Protein AF-O77241-F1 (afdb_monomer_lite)

Radius of gyration: 26.22 Å; chains: 1; bounding box: 73×49×78 Å

Secondary structure (DSSP, 8-state):
-HHHHHHHHHHT-SSHHHHHHHHHHHHHHS-HHHHHHHHHHHHHH-GGGTTPPPPPHHHH-GGGTS-HHHHHHHHT--HHHHHHHHHHHHHHHHHHTSS-HHHHTT--------GGG--GGGHHHHTTTTSS-EEESS---TTSHHHHTT-HHHHHHTTT--EEE-----S---TT--GGGGGHHHHT-HHHHHHHHHHHHHT-TTS-TTTTSTTTTTHHHHHHHHHHHHHHHHHHHHHHTT--SPPPP-TTS-BS--B----B-TTSPBPP-B-SSB-HHHHS-HHHHHHHHHHHHHHHHHHHHTEEE-TTS-EEETTSGGGHHHHHHHHHT-TT-S-HHHHSSHHHHHHHHHHT--GGGG---

Foldseek 3Di:
DVLVVLLCCLQPQPDPVSNVVSLVVCVVPPDLVSSVLSVLLSLLQHPVNVPPDDDFPCVSCVLQQAFPVVVVCVVPDDPVVQVVVVVVVVVVVVVVPPPPVVVVVPDPDDPDDDCPPDDVVVPCVVVVQQVDKDKDPDPDDPPCCVPQVPDPVSVVVCVPPIDIDGDGDFPDPDPADDPVSVCRCPVSPSVNVSVVVVVCSLLPQADDCVVRVVVVVLSLLVLVVVVVVNLVVVQVVCVVVPNHHDDDDDLAFFAQDKDQSSGADPVRHGFFIGHGRHHNVVPFDVVLVVLLVVLVVVLVVCVVVQWDQAPVRDIGGNVDPSNSSQSSSQQCLGPNHRCNVRRNCNVVSVCCRSRVHDPVVVPPD

InterPro domains:
  IPR000896 Hemocyanin/hexamerin middle domain [PF00372] (56-135)
  IPR000896 Hemocyanin/hexamerin middle domain [PF00372] (150-360)
  IPR005204 Hemocyanin, N-terminal [PF03722] (1-50)
  IPR008922 Di-copper centre-containing domain superfamily [G3DSA:1.10.1280.10] (137-364)
  IPR008922 Di-copper centre-containing domain superfamily [SSF48056] (162-360)
  IPR013788 Hemocyanin/hexamerin [PR00187] (182-195)
  IPR013788 Hemocyanin/hexamerin [PR00187] (196-213)
  IPR013788 Hemocyanin/hexamerin [PR00187] (229-241)
  IPR013788 Hemocyanin/hexamerin [PTHR11511] (1-359)
  IPR036697 Hemocyanin, N-terminal domain superfamily [G3DSA:1.20.1370.10] (1-55)
  IPR036697 Hemocyanin, N-terminal domain superfamily [SSF48050] (1-55)

Sequence (365 aa):
EQMYGLFEFFYYAKNWEIFQRNVCWARLYANEGMFVQALTLAVIHRDDFDGLMLPAIYEIFPQYFFNSKFVYEAEKFDFDVWSKYIMYEKEYKDFMYKDYSQYFKKFDNYEYFYTKDFKMWQWWKLMGLGEHWYSEDHFMMRDNMYLFNKDSKYLDMIKGVNMFYMPVDYTRDVYFFNKESELSYFTEDLEWNSFWYYFNMDYFPYLNGEQFGLKKDRRGEYYFYVVRQLLARYYMERLSHGYGEVPEFSFFTEVEYGYDPQLINYNGVGYSYRKNYYEYETYGNFDYMYYIINFFTRVEEIITQGYFKTHDGKIIDLRKPESIEYLGDIMQGNVDNYDKYFATFWYMYAHMYFAHTDDTEFFVH

Structure (mmCIF, N/CA/C/O backbone):
data_AF-O77241-F1
#
_entry.id   AF-O77241-F1
#
loop_
_atom_site.group_PDB
_atom_site.id
_atom_site.type_symbol
_atom_site.label_atom_id
_atom_site.label_alt_id
_atom_site.label_comp_id
_atom_site.label_asym_id
_atom_site.label_entity_id
_atom_site.label_seq_id
_atom_site.pdbx_PDB_ins_code
_atom_site.Cartn_x
_atom_site.Cartn_y
_atom_site.Cartn_z
_atom_site.occupancy
_atom_site.B_iso_or_equiv
_atom_site.auth_seq_id
_atom_site.auth_comp_id
_atom_site.auth_asym_id
_atom_site.auth_atom_id
_atom_site.pdbx_PDB_model_num
ATOM 1 N N . GLU A 1 1 ? -10.706 12.112 1.806 1.00 85.69 1 GLU A N 1
ATOM 2 C CA . GLU A 1 1 ? -12.136 12.478 1.642 1.00 85.69 1 GLU A CA 1
ATOM 3 C C . GLU A 1 1 ? -12.657 12.274 0.222 1.00 85.69 1 GLU A C 1
ATOM 5 O O . GLU A 1 1 ? -13.559 11.468 0.052 1.00 85.69 1 GLU A O 1
ATOM 10 N N . GLN A 1 2 ? -12.088 12.925 -0.802 1.00 91.69 2 GLN A N 1
ATOM 11 C CA . GLN A 1 2 ? -12.594 12.818 -2.184 1.00 91.69 2 GLN A CA 1
ATOM 12 C C . GLN A 1 2 ? -12.675 11.371 -2.707 1.00 91.69 2 GLN A C 1
ATOM 14 O O . GLN A 1 2 ? -13.676 10.994 -3.308 1.00 91.69 2 GLN A O 1
ATOM 19 N N . MET A 1 3 ? -11.651 10.549 -2.442 1.00 93.56 3 MET A N 1
ATOM 20 C CA . MET A 1 3 ? -11.640 9.136 -2.846 1.00 93.56 3 MET A CA 1
ATOM 21 C C . MET A 1 3 ? -12.770 8.346 -2.169 1.00 93.56 3 MET A C 1
ATOM 23 O O . MET A 1 3 ? -13.487 7.609 -2.837 1.00 93.56 3 MET A O 1
ATOM 27 N N . TYR A 1 4 ? -12.997 8.574 -0.871 1.00 92.31 4 TYR A N 1
ATOM 28 C CA . TYR A 1 4 ? -14.080 7.925 -0.130 1.00 92.31 4 TYR A CA 1
ATOM 29 C C . TYR A 1 4 ? -15.465 8.360 -0.637 1.00 92.31 4 TYR A C 1
ATOM 31 O O . TYR A 1 4 ? -16.343 7.525 -0.817 1.00 92.31 4 TYR A O 1
ATOM 39 N N . GLY A 1 5 ? -15.646 9.643 -0.968 1.00 95.19 5 GLY A N 1
ATOM 40 C CA . GLY A 1 5 ? -16.884 10.124 -1.591 1.00 95.19 5 GLY A CA 1
ATOM 41 C C . GLY A 1 5 ? -17.140 9.506 -2.972 1.00 95.19 5 GLY A C 1
ATOM 42 O O . GLY A 1 5 ? -18.282 9.201 -3.312 1.00 95.19 5 GLY A O 1
ATOM 43 N N . LEU A 1 6 ? -16.085 9.265 -3.760 1.00 96.38 6 LEU A N 1
ATOM 44 C CA . LEU A 1 6 ? -16.196 8.547 -5.032 1.00 96.38 6 LEU A CA 1
ATOM 45 C C . LEU A 1 6 ? -16.560 7.069 -4.820 1.00 96.38 6 LEU A C 1
ATOM 47 O O . LEU A 1 6 ? -17.394 6.535 -5.549 1.00 96.38 6 LEU A O 1
ATOM 51 N N . PHE A 1 7 ? -15.989 6.429 -3.798 1.00 96.44 7 PHE A N 1
ATOM 52 C CA . PHE A 1 7 ? -16.383 5.086 -3.380 1.00 96.44 7 PHE A CA 1
ATOM 53 C C . PHE A 1 7 ? -17.871 5.033 -3.008 1.00 96.44 7 PHE A C 1
ATOM 55 O O . PHE A 1 7 ? -18.589 4.197 -3.546 1.00 96.44 7 PHE A O 1
ATOM 62 N N . GLU A 1 8 ? -18.374 5.950 -2.177 1.00 95.31 8 GLU A N 1
ATOM 63 C CA . GLU A 1 8 ? -19.798 5.999 -1.816 1.00 95.31 8 GLU A CA 1
ATOM 64 C C . GLU A 1 8 ? -20.698 6.209 -3.046 1.00 95.31 8 GLU A C 1
ATOM 66 O O . GLU A 1 8 ? -21.758 5.587 -3.165 1.00 95.31 8 GLU A O 1
ATOM 71 N N . PHE A 1 9 ? -20.258 7.035 -4.001 1.00 95.75 9 PHE A N 1
ATOM 72 C CA . PHE A 1 9 ? -20.957 7.262 -5.268 1.00 95.75 9 PHE A CA 1
ATOM 73 C C . PHE A 1 9 ? -21.098 5.986 -6.120 1.00 95.75 9 PHE A C 1
ATOM 75 O O . PHE A 1 9 ? -22.093 5.817 -6.835 1.00 95.75 9 PHE A O 1
ATOM 82 N N . PHE A 1 10 ? -20.132 5.072 -6.034 1.00 96.94 10 PHE A N 1
ATOM 83 C CA . PHE A 1 10 ? -20.198 3.752 -6.663 1.00 96.94 10 PHE A CA 1
ATOM 84 C C . PHE A 1 10 ? -20.976 2.742 -5.815 1.00 96.94 10 PHE A C 1
ATOM 86 O O . PHE A 1 10 ? -21.838 2.030 -6.332 1.00 96.94 10 PHE A O 1
ATOM 93 N N . TYR A 1 11 ? -20.706 2.692 -4.514 1.00 95.50 11 TYR A N 1
ATOM 94 C CA . TYR A 1 11 ? -21.270 1.722 -3.584 1.00 95.50 11 TYR A CA 1
ATOM 95 C C . TYR A 1 11 ? -22.797 1.829 -3.510 1.00 95.50 11 TYR A C 1
ATOM 97 O O . TYR A 1 11 ? -23.501 0.840 -3.695 1.00 95.50 11 TYR A O 1
ATOM 105 N N . TYR A 1 12 ? -23.333 3.046 -3.376 1.00 95.62 12 TYR A N 1
ATOM 106 C CA . TYR A 1 12 ? -24.777 3.279 -3.265 1.00 95.62 12 TYR A CA 1
ATOM 107 C C . TYR A 1 12 ? -25.520 3.331 -4.614 1.00 95.62 12 TYR A C 1
ATOM 109 O O . TYR A 1 12 ? -26.699 3.705 -4.669 1.00 95.62 12 TYR A O 1
ATOM 117 N N . ALA A 1 13 ? -24.875 2.960 -5.726 1.00 96.44 13 ALA A N 1
ATOM 118 C CA . ALA A 1 13 ? -25.552 2.876 -7.016 1.00 96.44 13 ALA A CA 1
ATOM 119 C C . ALA A 1 13 ? -26.604 1.751 -7.002 1.00 96.44 13 ALA A C 1
ATOM 121 O O . ALA A 1 13 ? -26.276 0.578 -6.826 1.00 96.44 13 ALA A O 1
ATOM 122 N N . LYS A 1 14 ? -27.872 2.124 -7.228 1.00 93.50 14 LYS A N 1
ATOM 123 C CA . LYS A 1 14 ? -29.059 1.264 -7.035 1.00 93.50 14 LYS A CA 1
ATOM 124 C C . LYS A 1 14 ? -29.103 0.011 -7.909 1.00 93.50 14 LYS A C 1
ATOM 126 O O . LYS A 1 14 ? -29.790 -0.942 -7.561 1.00 93.50 14 LYS A O 1
ATOM 131 N N . ASN A 1 15 ? -28.490 0.057 -9.087 1.00 93.88 15 ASN A N 1
ATOM 132 C CA . ASN A 1 15 ? -28.476 -1.043 -10.044 1.00 93.88 15 ASN A CA 1
ATOM 133 C C . ASN A 1 15 ? -27.228 -0.964 -10.934 1.00 93.88 15 ASN A C 1
ATOM 135 O O . ASN A 1 15 ? -26.534 0.058 -10.961 1.00 93.88 15 ASN A O 1
ATOM 139 N N . TRP A 1 16 ? -26.982 -2.040 -11.682 1.00 93.25 16 TRP A N 1
ATOM 140 C CA . TRP A 1 16 ? -25.837 -2.166 -12.584 1.00 93.25 16 TRP A CA 1
ATOM 141 C C . TRP A 1 16 ? -25.750 -1.038 -13.620 1.00 93.25 16 TRP A C 1
ATOM 143 O O . TRP A 1 16 ? -24.675 -0.501 -13.856 1.00 93.25 16 TRP A O 1
ATOM 153 N N . GLU A 1 17 ? -26.874 -0.625 -14.211 1.00 95.75 17 GLU A N 1
ATOM 154 C CA . GLU A 1 17 ? -26.880 0.423 -15.241 1.00 95.75 17 GLU A CA 1
ATOM 155 C C . GLU A 1 17 ? -26.419 1.781 -14.695 1.00 95.75 17 GLU A C 1
ATOM 157 O O . GLU A 1 17 ? -25.663 2.501 -15.353 1.00 95.75 17 GLU A O 1
ATOM 162 N N . ILE A 1 18 ? -26.861 2.140 -13.484 1.00 95.88 18 ILE A N 1
ATOM 163 C CA . ILE A 1 18 ? -26.423 3.363 -12.805 1.00 95.88 18 ILE A CA 1
ATOM 164 C C . ILE A 1 18 ? -24.956 3.233 -12.404 1.00 95.88 18 ILE A C 1
ATOM 166 O O . ILE A 1 18 ? -24.191 4.162 -12.645 1.00 95.88 18 ILE A O 1
ATOM 170 N N . PHE A 1 19 ? -24.550 2.085 -11.855 1.00 96.44 19 PHE A N 1
ATOM 171 C CA . PHE A 1 19 ? -23.154 1.829 -11.503 1.00 96.44 19 PHE A CA 1
ATOM 172 C C . PHE A 1 19 ? -22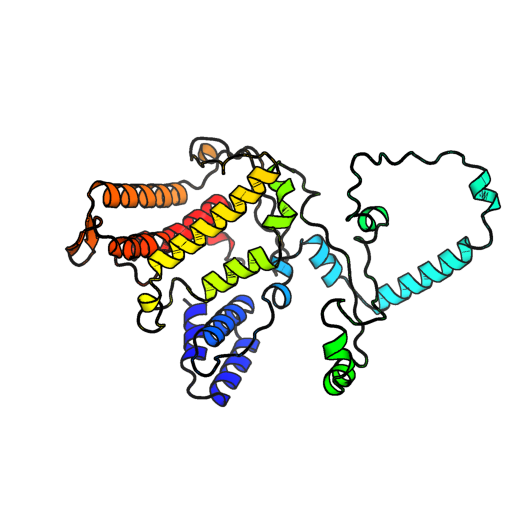.236 2.000 -12.720 1.00 96.44 19 PHE A C 1
ATOM 174 O O . PHE A 1 19 ? -21.299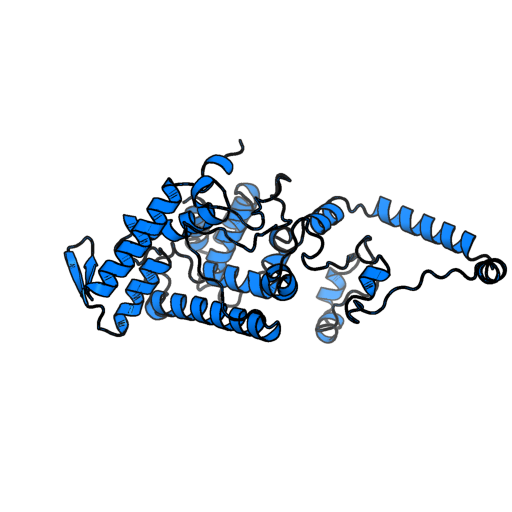 2.791 -12.677 1.00 96.44 19 PHE A O 1
ATOM 181 N N . GLN A 1 20 ? -22.563 1.360 -13.845 1.00 95.69 20 GLN A N 1
ATOM 182 C CA . GLN A 1 20 ? -21.795 1.462 -15.083 1.00 95.69 20 GLN A CA 1
ATOM 183 C C . GLN A 1 20 ? -21.688 2.916 -15.565 1.00 95.69 20 GLN A C 1
ATOM 185 O O . GLN A 1 20 ? -20.605 3.366 -15.933 1.00 95.69 20 GLN A O 1
ATOM 190 N N . ARG A 1 21 ? -22.787 3.682 -15.533 1.00 96.50 21 ARG A N 1
ATOM 191 C CA . ARG A 1 21 ? -22.772 5.109 -15.900 1.00 96.50 21 ARG A CA 1
ATOM 192 C C . ARG A 1 21 ? -21.899 5.941 -14.963 1.00 96.50 21 ARG A C 1
ATOM 194 O O . ARG A 1 21 ? -21.153 6.791 -15.446 1.00 96.50 21 ARG A O 1
ATOM 201 N N . ASN A 1 22 ? -21.966 5.682 -13.659 1.00 97.06 22 ASN A N 1
ATOM 202 C CA . ASN A 1 22 ? -21.145 6.353 -12.653 1.00 97.06 22 ASN A CA 1
ATOM 203 C C . ASN A 1 22 ? -19.655 6.065 -12.878 1.00 97.06 22 ASN A C 1
ATOM 205 O O . ASN A 1 22 ? -18.847 6.990 -12.849 1.00 97.06 22 ASN A O 1
ATOM 209 N N . VAL A 1 23 ? -19.304 4.811 -13.175 1.00 96.44 23 VAL A N 1
ATOM 210 C CA . VAL A 1 23 ? -17.933 4.394 -13.499 1.00 96.44 23 VAL A CA 1
ATOM 211 C C . VAL A 1 23 ? -17.448 5.047 -14.793 1.00 96.44 23 VAL A C 1
ATOM 213 O O . VAL A 1 23 ? -16.352 5.599 -14.814 1.00 96.44 23 VAL A O 1
ATOM 216 N N . CYS A 1 24 ? -18.262 5.065 -15.857 1.00 96.69 24 CYS A N 1
ATOM 217 C CA . CYS A 1 24 ? -17.910 5.746 -17.108 1.00 96.69 24 CYS A CA 1
ATOM 218 C C . CYS A 1 24 ? -17.679 7.248 -16.906 1.00 96.69 24 CYS A C 1
ATOM 220 O O . CYS A 1 24 ? -16.740 7.801 -17.469 1.00 96.69 24 CYS A O 1
ATOM 222 N N . TRP A 1 25 ? -18.516 7.905 -16.099 1.00 96.94 25 TRP A N 1
ATOM 223 C CA . TRP A 1 25 ? -18.319 9.307 -15.740 1.00 96.94 25 TRP A CA 1
ATOM 224 C C . TRP A 1 25 ? -17.009 9.492 -14.964 1.00 96.94 25 TRP A C 1
ATOM 226 O O . TRP A 1 25 ? -16.166 10.296 -15.352 1.00 96.94 25 TRP A O 1
ATOM 236 N N . ALA A 1 26 ? -16.786 8.702 -13.917 1.00 97.06 26 ALA A N 1
ATOM 237 C CA . ALA A 1 26 ? -15.599 8.834 -13.085 1.00 97.06 26 ALA A CA 1
ATOM 238 C C . ALA A 1 26 ? -14.303 8.551 -13.855 1.00 97.06 26 ALA A C 1
ATOM 240 O O . ALA A 1 26 ? -13.320 9.253 -13.646 1.00 97.06 26 ALA A O 1
ATOM 241 N N . ARG A 1 27 ? -14.308 7.608 -14.807 1.00 95.88 27 ARG A N 1
ATOM 242 C CA . ARG A 1 27 ? -13.141 7.341 -15.662 1.00 95.88 27 ARG A CA 1
ATOM 243 C C . ARG A 1 27 ? -12.721 8.559 -16.492 1.00 95.88 27 ARG A C 1
ATOM 245 O O . ARG A 1 27 ? -11.547 8.671 -16.826 1.00 95.88 27 ARG A O 1
ATOM 252 N N . LEU A 1 28 ? -13.662 9.441 -16.835 1.00 95.50 28 LEU A N 1
ATOM 253 C CA . LEU A 1 28 ? -13.404 10.639 -17.639 1.00 95.50 28 LEU A CA 1
ATOM 254 C C . LEU A 1 28 ? -13.028 11.867 -16.800 1.00 95.50 28 LEU A C 1
ATOM 256 O O . LEU A 1 28 ? -12.341 12.746 -17.313 1.00 95.50 28 LEU A O 1
ATOM 260 N N . TYR A 1 29 ? -13.504 11.957 -15.554 1.00 95.19 29 TYR A N 1
ATOM 261 C CA . TYR A 1 29 ? -13.437 13.197 -14.767 1.00 95.19 29 TYR A CA 1
ATOM 262 C C . TYR A 1 29 ? -12.695 13.085 -13.429 1.00 95.19 29 TYR A C 1
ATOM 264 O O . TYR A 1 29 ? -12.355 14.116 -12.852 1.00 95.19 29 TYR A O 1
ATOM 272 N N . ALA A 1 30 ? -12.456 11.879 -12.909 1.00 94.31 30 ALA A N 1
ATOM 273 C CA . ALA A 1 30 ? -11.715 11.678 -11.667 1.00 94.31 30 ALA A CA 1
ATOM 274 C C . ALA A 1 30 ? -10.228 11.404 -11.939 1.00 94.31 30 ALA A C 1
ATOM 276 O O . ALA A 1 30 ? -9.856 10.905 -13.000 1.00 94.31 30 ALA A O 1
ATOM 277 N N . ASN A 1 31 ? -9.378 11.698 -10.950 1.00 93.50 31 ASN A N 1
ATOM 278 C CA . ASN A 1 31 ? -7.979 11.275 -10.970 1.00 93.50 31 ASN A CA 1
ATOM 279 C C . ASN A 1 31 ? -7.887 9.743 -11.088 1.00 93.50 31 ASN A C 1
ATOM 281 O O . ASN A 1 31 ? -8.641 9.022 -10.435 1.00 93.50 31 ASN A O 1
ATOM 285 N N . GLU A 1 32 ? -6.946 9.255 -11.893 1.00 90.88 32 GLU A N 1
ATOM 286 C CA . GLU A 1 32 ? -6.846 7.837 -12.255 1.00 90.88 32 GLU A CA 1
ATOM 287 C C . GLU A 1 32 ? -6.564 6.929 -11.051 1.00 90.88 32 GLU A C 1
ATOM 289 O O . GLU A 1 32 ? -7.213 5.894 -10.897 1.00 90.88 32 GLU A O 1
ATOM 294 N N . GLY A 1 33 ? -5.665 7.346 -10.153 1.00 90.75 33 GLY A N 1
ATOM 295 C CA . GLY A 1 33 ? -5.347 6.614 -8.925 1.00 90.75 33 GLY A CA 1
ATOM 296 C C . GLY A 1 33 ? -6.549 6.522 -7.988 1.00 90.75 33 GLY A C 1
ATOM 297 O O . GLY A 1 33 ? -6.903 5.439 -7.519 1.00 90.75 33 GLY A O 1
ATOM 298 N N . MET A 1 34 ? -7.233 7.650 -7.775 1.00 93.19 34 MET A N 1
ATOM 299 C CA . MET A 1 34 ? -8.452 7.693 -6.960 1.00 93.19 34 MET A CA 1
ATOM 300 C C . MET A 1 34 ? -9.581 6.857 -7.564 1.00 93.19 34 MET A C 1
ATOM 302 O O . MET A 1 34 ? -10.302 6.187 -6.828 1.00 93.19 34 MET A O 1
ATOM 306 N N . PHE A 1 35 ? -9.738 6.898 -8.889 1.00 95.75 35 PHE A N 1
ATOM 307 C CA . PHE A 1 35 ? -10.734 6.119 -9.614 1.00 95.75 35 PHE A CA 1
ATOM 308 C C . PHE A 1 35 ? -10.523 4.619 -9.407 1.00 95.75 35 PHE A C 1
ATOM 310 O O . PHE A 1 35 ? -11.466 3.932 -9.022 1.00 95.75 35 PHE A O 1
ATOM 317 N N . VAL A 1 36 ? -9.297 4.124 -9.611 1.00 95.06 36 VAL A N 1
ATOM 318 C CA . VAL A 1 36 ? -8.984 2.698 -9.444 1.00 95.06 36 VAL A CA 1
ATOM 319 C C . VAL A 1 36 ? -9.189 2.264 -7.997 1.00 95.06 36 VAL A C 1
ATOM 321 O O . VAL A 1 36 ? -9.857 1.264 -7.769 1.00 95.06 36 VAL A O 1
ATOM 324 N N . GLN A 1 37 ? -8.702 3.026 -7.013 1.00 94.56 37 GLN A N 1
ATOM 325 C CA . GLN A 1 37 ? -8.909 2.689 -5.599 1.00 94.56 37 GLN A CA 1
ATOM 326 C C . GLN A 1 37 ? -10.397 2.648 -5.223 1.00 94.56 37 GLN A C 1
ATOM 328 O O . GLN A 1 37 ? -10.855 1.670 -4.638 1.00 94.56 37 GLN A O 1
ATOM 333 N N . ALA A 1 38 ? -11.171 3.673 -5.596 1.00 96.56 38 ALA A N 1
ATOM 334 C CA . ALA A 1 38 ? -12.601 3.728 -5.300 1.00 96.56 38 ALA A CA 1
ATOM 335 C C . ALA A 1 38 ? -13.386 2.608 -6.001 1.00 96.56 38 ALA A C 1
ATOM 337 O O . ALA A 1 38 ? -14.312 2.047 -5.415 1.00 96.56 38 ALA A O 1
ATOM 338 N N . LEU A 1 39 ? -13.018 2.271 -7.242 1.00 95.88 39 LEU A N 1
ATOM 339 C CA . LEU A 1 39 ? -13.631 1.178 -7.990 1.00 95.88 39 LEU A CA 1
ATOM 340 C C . LEU A 1 39 ? -13.302 -0.179 -7.361 1.00 95.88 39 LEU A C 1
ATOM 342 O O . LEU A 1 39 ? -14.214 -0.972 -7.157 1.00 95.88 39 LEU A O 1
ATOM 346 N N . THR A 1 40 ? -12.038 -0.429 -7.012 1.00 95.50 40 THR A N 1
ATOM 347 C CA . THR A 1 40 ? -11.609 -1.660 -6.334 1.00 95.50 40 THR A CA 1
ATOM 348 C C . THR A 1 40 ? -12.351 -1.841 -5.012 1.00 95.50 40 THR A C 1
ATOM 350 O O . THR A 1 40 ? -12.920 -2.903 -4.782 1.00 95.50 40 THR A O 1
ATOM 353 N N . LEU A 1 41 ? -12.445 -0.789 -4.189 1.00 95.19 41 LEU A N 1
ATOM 354 C CA . LEU A 1 41 ? -13.235 -0.814 -2.953 1.00 95.19 41 LEU A CA 1
ATOM 355 C C . LEU A 1 41 ? -14.712 -1.129 -3.219 1.00 95.19 41 LEU A C 1
ATOM 357 O O . LEU A 1 41 ? -15.301 -1.964 -2.541 1.00 95.19 41 LEU A O 1
ATOM 361 N N . ALA A 1 42 ? -15.324 -0.488 -4.217 1.00 95.44 42 ALA A N 1
ATOM 362 C CA . ALA A 1 42 ? -16.725 -0.733 -4.542 1.00 95.44 42 ALA A CA 1
ATOM 363 C C . ALA A 1 42 ? -16.971 -2.162 -5.045 1.00 95.44 42 ALA A C 1
ATOM 365 O O . ALA A 1 42 ? -18.024 -2.719 -4.760 1.00 95.44 42 ALA A O 1
ATOM 366 N N . VAL A 1 43 ? -16.024 -2.748 -5.781 1.00 95.19 43 VAL A N 1
ATOM 367 C CA . VAL A 1 43 ? -16.132 -4.121 -6.293 1.00 95.19 43 VAL A CA 1
ATOM 368 C C . VAL A 1 43 ? -15.957 -5.158 -5.191 1.00 95.19 43 VAL A C 1
ATOM 370 O O . VAL A 1 43 ? -16.716 -6.117 -5.169 1.00 95.19 43 VAL A O 1
ATOM 373 N N . ILE A 1 44 ? -15.019 -4.946 -4.264 1.00 94.00 44 ILE A N 1
ATOM 374 C CA . ILE A 1 44 ? -14.784 -5.859 -3.135 1.00 94.00 44 ILE A CA 1
ATOM 375 C C . ILE A 1 44 ? -15.982 -5.883 -2.177 1.00 94.00 44 ILE A C 1
ATOM 377 O O . ILE A 1 44 ? -16.368 -6.945 -1.706 1.00 94.00 44 ILE A O 1
ATOM 381 N N . HIS A 1 45 ? -16.575 -4.720 -1.887 1.00 93.88 45 HIS A N 1
ATOM 382 C CA . HIS A 1 45 ? -17.531 -4.584 -0.779 1.00 93.88 45 HIS A CA 1
ATOM 383 C C . HIS A 1 45 ? -19.007 -4.677 -1.176 1.00 93.88 45 HIS A C 1
ATOM 385 O O . HIS A 1 45 ? -19.876 -4.653 -0.303 1.00 93.88 45 HIS A O 1
ATOM 391 N N . ARG A 1 46 ? -19.333 -4.713 -2.471 1.00 93.62 46 ARG A N 1
ATOM 392 C CA . ARG A 1 46 ? -20.723 -4.813 -2.934 1.00 93.62 46 ARG A CA 1
ATOM 393 C C . ARG A 1 46 ? -21.160 -6.269 -3.065 1.00 93.62 46 ARG A C 1
ATOM 395 O O . ARG A 1 46 ? -20.645 -6.993 -3.908 1.00 93.62 46 ARG A O 1
ATOM 402 N N . ASP A 1 47 ? -22.218 -6.629 -2.346 1.00 91.00 47 ASP A N 1
ATOM 403 C CA . ASP A 1 47 ? -22.810 -7.975 -2.371 1.00 91.00 47 ASP A CA 1
ATOM 404 C C . ASP A 1 47 ? -23.209 -8.461 -3.782 1.00 91.00 47 ASP A C 1
ATOM 406 O O . ASP A 1 47 ? -23.196 -9.657 -4.062 1.00 91.00 47 ASP A O 1
ATOM 410 N N . ASP A 1 48 ? -23.590 -7.557 -4.698 1.00 93.00 48 ASP A N 1
ATOM 411 C CA . ASP A 1 48 ? -23.974 -7.928 -6.069 1.00 93.00 48 ASP A CA 1
ATOM 412 C C . ASP A 1 48 ? -22.782 -8.259 -6.982 1.00 93.00 48 ASP A C 1
ATOM 414 O O . ASP A 1 48 ? -22.984 -8.702 -8.115 1.00 93.00 48 ASP A O 1
ATOM 418 N N . PHE A 1 49 ? -21.558 -8.064 -6.489 1.00 92.31 49 PHE A N 1
ATOM 419 C CA . PHE A 1 49 ? -20.296 -8.263 -7.200 1.00 92.31 49 PHE A CA 1
ATOM 420 C C . PHE A 1 49 ? -19.485 -9.457 -6.695 1.00 92.31 49 PHE A C 1
ATOM 422 O O . PHE A 1 49 ? -18.382 -9.694 -7.193 1.00 92.31 49 PHE A O 1
ATOM 429 N N . ASP A 1 50 ? -20.056 -10.265 -5.800 1.00 88.69 50 ASP A N 1
ATOM 430 C CA . ASP A 1 50 ? -19.461 -11.523 -5.356 1.00 88.69 50 ASP A CA 1
ATOM 431 C C . ASP A 1 50 ? -19.049 -12.403 -6.549 1.00 88.69 50 ASP A C 1
ATOM 433 O O . ASP A 1 50 ? -19.857 -12.800 -7.394 1.00 88.69 50 ASP A O 1
ATOM 437 N N . GLY A 1 51 ? -17.754 -12.720 -6.613 1.00 88.38 51 GLY A N 1
ATOM 438 C CA . GLY A 1 51 ? -17.157 -13.532 -7.675 1.00 88.38 51 GLY A CA 1
ATOM 439 C C . GLY A 1 51 ? -16.689 -12.757 -8.912 1.00 88.38 51 GLY A C 1
ATOM 440 O O . GLY A 1 51 ? -16.145 -13.378 -9.830 1.00 88.38 51 GLY A O 1
ATOM 441 N N . LEU A 1 52 ? -16.844 -11.429 -8.961 1.00 89.56 52 LEU A N 1
ATOM 442 C CA . LEU A 1 52 ? -16.165 -10.615 -9.968 1.00 89.56 52 LEU A CA 1
ATOM 443 C C . LEU A 1 52 ? -14.658 -10.592 -9.697 1.00 89.56 52 LEU A C 1
ATOM 445 O O . LEU A 1 52 ? -14.208 -10.324 -8.586 1.00 89.56 52 LEU A O 1
ATOM 449 N N . MET A 1 53 ? -13.871 -10.850 -10.741 1.00 85.00 53 MET A N 1
ATOM 450 C CA . MET A 1 53 ? -12.413 -10.778 -10.678 1.00 85.00 53 MET A CA 1
ATOM 451 C C . MET A 1 53 ? -11.934 -9.490 -11.335 1.00 85.00 53 MET A C 1
ATOM 453 O O . MET A 1 53 ? -12.244 -9.225 -12.499 1.00 85.00 53 MET A O 1
ATOM 457 N N . LEU A 1 54 ? -11.173 -8.701 -10.580 1.00 88.69 54 LEU A N 1
ATOM 458 C CA . LEU A 1 54 ? -10.457 -7.549 -11.110 1.00 88.69 54 LEU A CA 1
ATOM 459 C C . LEU A 1 54 ? -9.092 -7.980 -11.660 1.00 88.69 54 LEU A C 1
ATOM 461 O O . LEU A 1 54 ? -8.516 -8.945 -11.151 1.00 88.69 54 LEU A O 1
ATOM 465 N N . PRO A 1 55 ? -8.558 -7.258 -12.662 1.00 91.81 55 PRO A N 1
ATOM 466 C CA . PRO A 1 55 ? -7.157 -7.381 -13.045 1.00 91.81 55 PRO A CA 1
ATOM 467 C C . PRO A 1 55 ? -6.238 -7.148 -11.846 1.00 91.81 55 PRO A C 1
ATOM 469 O O . PRO A 1 55 ? -6.601 -6.453 -10.886 1.00 91.81 55 PRO A O 1
ATOM 472 N N . ALA A 1 56 ? -5.034 -7.707 -11.911 1.00 92.00 56 ALA A N 1
ATOM 473 C CA . ALA A 1 56 ? -4.073 -7.515 -10.840 1.00 92.00 56 ALA A CA 1
ATOM 474 C C . ALA A 1 56 ? -3.613 -6.049 -10.783 1.00 92.00 56 ALA A C 1
ATOM 476 O O . ALA A 1 56 ? -3.500 -5.369 -11.805 1.00 92.00 56 ALA A O 1
ATOM 477 N N . ILE A 1 57 ? -3.316 -5.537 -9.587 1.00 94.31 57 ILE A N 1
ATOM 478 C CA . ILE A 1 57 ? -2.952 -4.124 -9.416 1.00 94.31 57 ILE A CA 1
ATOM 479 C C . ILE A 1 57 ? -1.670 -3.749 -10.180 1.00 94.31 57 ILE A C 1
ATOM 481 O O . ILE A 1 57 ? -1.582 -2.637 -10.695 1.00 94.31 57 ILE A O 1
ATOM 485 N N . TYR A 1 58 ? -0.730 -4.683 -10.347 1.00 92.75 58 TYR A N 1
ATOM 486 C CA . TYR A 1 58 ? 0.473 -4.491 -11.165 1.00 92.75 58 TYR A CA 1
ATOM 487 C C . TYR A 1 58 ? 0.202 -4.471 -12.679 1.00 92.75 58 TYR A C 1
ATOM 489 O O . TYR A 1 58 ? 1.039 -3.983 -13.432 1.00 92.75 58 TYR A O 1
ATOM 497 N N . GLU A 1 59 ? -0.953 -4.960 -13.145 1.00 91.19 59 GLU A N 1
ATOM 498 C CA . GLU A 1 59 ? -1.391 -4.811 -14.543 1.00 91.19 59 GLU A CA 1
ATOM 499 C C . GLU A 1 59 ? -2.045 -3.444 -14.779 1.00 91.19 59 GLU A C 1
ATOM 501 O O . GLU A 1 59 ? -1.963 -2.893 -15.874 1.00 91.19 59 GLU A O 1
ATOM 506 N N . ILE A 1 60 ? -2.694 -2.891 -13.748 1.00 92.19 60 ILE A N 1
ATOM 507 C CA . ILE A 1 60 ? -3.356 -1.583 -13.807 1.00 92.19 60 ILE A CA 1
ATOM 508 C C . ILE A 1 60 ? -2.339 -0.450 -13.624 1.00 92.19 60 ILE A C 1
ATOM 510 O O . ILE A 1 60 ? -2.371 0.529 -14.367 1.00 92.19 60 ILE A O 1
ATOM 514 N N . PHE A 1 61 ? -1.440 -0.581 -12.644 1.00 91.50 61 PHE A N 1
ATOM 515 C CA . PHE A 1 61 ? -0.414 0.408 -12.315 1.00 91.50 61 PHE A CA 1
ATOM 516 C C . PHE A 1 61 ? 0.991 -0.207 -12.275 1.00 91.50 61 PHE A C 1
ATOM 518 O O . PHE A 1 61 ? 1.596 -0.290 -11.202 1.00 91.50 61 PHE A O 1
ATOM 525 N N . PRO A 1 62 ? 1.550 -0.607 -13.431 1.00 90.19 62 PRO A N 1
ATOM 526 C CA . PRO A 1 62 ? 2.882 -1.209 -13.497 1.00 90.19 62 PRO A CA 1
ATOM 527 C C . PRO A 1 62 ? 3.985 -0.298 -12.931 1.00 90.19 62 PRO A C 1
ATOM 529 O O . PRO A 1 62 ? 4.975 -0.786 -12.391 1.00 90.19 62 PRO A O 1
ATOM 532 N N . GLN A 1 63 ? 3.811 1.024 -12.976 1.00 89.06 63 GLN A N 1
ATOM 533 C CA . GLN A 1 63 ? 4.800 1.998 -12.510 1.00 89.06 63 GLN A CA 1
ATOM 534 C C . GLN A 1 63 ? 5.124 1.927 -11.009 1.00 89.06 63 GLN A C 1
ATOM 536 O O . GLN A 1 63 ? 6.159 2.438 -10.598 1.00 89.06 63 GLN A O 1
ATOM 541 N N . TYR A 1 64 ? 4.261 1.318 -10.186 1.00 91.06 64 TYR A N 1
ATOM 542 C CA . TYR A 1 64 ? 4.528 1.125 -8.752 1.00 91.06 64 TYR A CA 1
ATOM 543 C C . TYR A 1 64 ? 5.246 -0.191 -8.438 1.00 91.06 64 TYR A C 1
ATOM 545 O O . TYR A 1 64 ? 5.618 -0.421 -7.292 1.00 91.06 64 TYR A O 1
ATOM 553 N N . PHE A 1 65 ? 5.419 -1.049 -9.442 1.00 92.50 65 PHE A N 1
ATOM 554 C CA . PHE A 1 65 ? 5.960 -2.398 -9.290 1.00 92.50 65 PHE A CA 1
ATOM 555 C C . PHE A 1 65 ? 7.238 -2.619 -10.097 1.00 92.50 65 PHE A C 1
ATOM 557 O O . PHE A 1 65 ? 8.045 -3.474 -9.748 1.00 92.50 65 PHE A O 1
ATOM 564 N N . PHE A 1 66 ? 7.432 -1.854 -11.171 1.00 90.50 66 PHE A N 1
ATOM 565 C CA . PHE A 1 66 ? 8.624 -1.928 -12.001 1.00 90.50 66 PHE A CA 1
ATOM 566 C C . PHE A 1 66 ? 9.499 -0.692 -11.824 1.00 90.50 66 PHE A C 1
ATOM 568 O O . PHE A 1 66 ? 9.021 0.434 -11.706 1.00 90.50 66 PHE A O 1
ATOM 575 N N . ASN A 1 67 ? 10.809 -0.919 -11.875 1.00 88.44 67 ASN A N 1
ATOM 576 C CA . ASN A 1 67 ? 11.818 0.128 -11.847 1.00 88.44 67 ASN A CA 1
ATOM 577 C C . ASN A 1 67 ? 11.583 1.160 -12.962 1.00 88.44 67 ASN A C 1
ATOM 579 O O . ASN A 1 67 ? 11.281 0.807 -14.106 1.00 88.44 67 ASN A O 1
ATOM 583 N N . SER A 1 68 ? 11.817 2.431 -12.645 1.00 87.25 68 SER A N 1
ATOM 584 C CA . SER A 1 68 ? 11.800 3.558 -13.578 1.00 87.25 68 SER A CA 1
ATOM 585 C C . SER A 1 68 ? 12.531 3.294 -14.895 1.00 87.25 68 SER A C 1
ATOM 587 O O . SER A 1 68 ? 12.029 3.702 -15.938 1.00 87.25 68 SER A O 1
ATOM 589 N N . LYS A 1 69 ? 13.657 2.559 -14.898 1.00 85.12 69 LYS A N 1
ATOM 590 C CA . LYS A 1 69 ? 14.344 2.169 -16.144 1.00 85.12 69 LYS A CA 1
ATOM 591 C C . LYS A 1 69 ? 13.397 1.432 -17.093 1.00 85.12 69 LYS A C 1
ATOM 593 O O . LYS A 1 69 ? 13.301 1.798 -18.258 1.00 85.12 69 LYS A O 1
ATOM 598 N N . PHE A 1 70 ? 12.699 0.411 -16.597 1.00 86.69 70 PHE A N 1
ATOM 599 C CA . PHE A 1 70 ? 11.756 -0.365 -17.400 1.00 86.69 70 PHE A CA 1
ATOM 600 C C . PHE A 1 70 ? 10.596 0.505 -17.884 1.00 86.69 70 PHE A C 1
ATOM 602 O O . PHE A 1 70 ? 10.256 0.465 -19.063 1.00 86.69 70 PHE A O 1
ATOM 609 N N . VAL A 1 71 ? 10.036 1.329 -16.993 1.00 88.19 71 VAL A N 1
ATOM 610 C CA . VAL A 1 71 ? 8.926 2.232 -17.328 1.00 88.19 71 VAL A CA 1
ATOM 611 C C . VAL A 1 71 ? 9.328 3.197 -18.447 1.00 88.19 71 VAL A C 1
ATOM 613 O O . VAL A 1 71 ? 8.616 3.303 -19.440 1.00 88.19 71 VAL A O 1
ATOM 616 N N . TYR A 1 72 ? 10.506 3.819 -18.363 1.00 86.69 72 TYR A N 1
ATOM 617 C CA . TYR A 1 72 ? 10.997 4.722 -19.405 1.00 86.69 72 TYR A CA 1
ATOM 618 C C . TYR A 1 72 ? 11.268 4.025 -20.741 1.00 86.69 72 TYR A C 1
ATOM 620 O O . TYR A 1 72 ? 11.009 4.605 -21.795 1.00 86.69 72 TYR A O 1
ATOM 628 N N . GLU A 1 73 ? 11.807 2.805 -20.729 1.00 85.94 73 GLU A N 1
ATOM 629 C CA . GLU A 1 73 ? 12.001 2.026 -21.960 1.00 85.94 73 GLU A CA 1
ATOM 630 C C . GLU A 1 73 ? 10.665 1.597 -22.583 1.00 85.94 73 GLU A C 1
ATOM 632 O O . GLU A 1 73 ? 10.561 1.515 -23.807 1.00 85.94 73 GLU A O 1
ATOM 637 N N . ALA A 1 74 ? 9.635 1.358 -21.765 1.00 88.00 74 ALA A N 1
ATOM 638 C CA . ALA A 1 74 ? 8.283 1.064 -22.233 1.00 88.00 74 ALA A CA 1
ATOM 639 C C . ALA A 1 74 ? 7.603 2.302 -22.829 1.00 88.00 74 ALA A C 1
ATOM 641 O O . ALA A 1 74 ? 7.009 2.216 -23.899 1.00 88.00 74 ALA A O 1
ATOM 642 N N . GLU A 1 75 ? 7.738 3.469 -22.196 1.00 85.88 75 GLU A N 1
ATOM 643 C CA . GLU A 1 75 ? 7.194 4.731 -22.715 1.00 85.88 75 GLU A CA 1
ATOM 644 C C . GLU A 1 75 ? 7.836 5.157 -24.041 1.00 85.88 75 GLU A C 1
ATOM 646 O O . GLU A 1 75 ? 7.174 5.742 -24.898 1.00 85.88 75 GLU A O 1
ATOM 651 N N . LYS A 1 76 ? 9.128 4.867 -24.226 1.00 86.50 76 LYS A N 1
ATOM 652 C CA . LYS A 1 76 ? 9.868 5.175 -25.460 1.00 86.50 76 LYS A CA 1
ATOM 653 C C . LYS A 1 76 ? 9.666 4.148 -26.569 1.00 86.50 76 LYS A C 1
ATOM 655 O O . LYS A 1 76 ? 10.169 4.361 -27.675 1.00 86.50 76 LYS A O 1
ATOM 660 N N . PHE A 1 77 ? 9.001 3.032 -26.289 1.00 86.25 77 PHE A N 1
ATOM 661 C CA . PHE A 1 77 ? 8.841 1.966 -27.262 1.00 86.25 77 PHE A CA 1
ATOM 662 C C . PHE A 1 77 ? 7.970 2.427 -28.439 1.00 86.25 77 PHE A C 1
ATOM 664 O O . PHE A 1 77 ? 6.785 2.720 -28.292 1.00 86.25 77 PHE A O 1
ATOM 671 N N . ASP A 1 78 ? 8.568 2.451 -29.628 1.00 85.38 78 ASP A N 1
ATOM 672 C CA . ASP A 1 78 ? 7.894 2.728 -30.895 1.00 85.38 78 ASP A CA 1
ATOM 673 C C . ASP A 1 78 ? 8.114 1.539 -31.835 1.00 85.38 78 ASP A C 1
ATOM 675 O O . ASP A 1 78 ? 9.252 1.182 -32.161 1.00 85.38 78 ASP A O 1
ATOM 679 N N . PHE A 1 79 ? 7.014 0.922 -32.271 1.00 82.75 79 PHE A N 1
ATOM 680 C CA . PHE A 1 79 ? 7.038 -0.271 -33.114 1.00 82.75 79 PHE A CA 1
ATOM 681 C C . PHE A 1 79 ? 7.725 -0.037 -34.465 1.00 82.75 79 PHE A C 1
ATOM 683 O O . PHE A 1 79 ? 8.512 -0.880 -34.895 1.00 82.75 79 PHE A O 1
ATOM 690 N N . ASP A 1 80 ? 7.471 1.095 -35.126 1.00 82.25 80 ASP A N 1
ATOM 691 C CA . ASP A 1 80 ? 8.025 1.387 -36.452 1.00 82.25 80 ASP A CA 1
ATOM 692 C C . ASP A 1 80 ? 9.536 1.620 -36.375 1.00 82.25 80 ASP A C 1
ATOM 694 O O . ASP A 1 80 ? 10.297 1.271 -37.287 1.00 82.25 80 ASP A O 1
ATOM 698 N N . VAL A 1 81 ? 9.977 2.245 -35.284 1.00 82.12 81 VAL A N 1
ATOM 699 C CA . VAL A 1 81 ? 11.392 2.472 -34.992 1.00 82.12 81 VAL A CA 1
ATOM 700 C C . VAL A 1 81 ? 12.071 1.145 -34.660 1.00 82.12 81 VAL A C 1
ATOM 702 O O . VAL A 1 81 ? 13.076 0.795 -35.285 1.00 82.12 81 VAL A O 1
ATOM 705 N N . TRP A 1 82 ? 11.490 0.368 -33.748 1.00 80.94 82 TRP A N 1
ATOM 706 C CA . TRP A 1 82 ? 11.983 -0.948 -33.348 1.00 80.94 82 TRP A CA 1
ATOM 707 C C . TRP A 1 82 ? 12.084 -1.915 -34.538 1.00 80.94 82 TRP A C 1
ATOM 709 O O . TRP A 1 82 ? 13.128 -2.541 -34.741 1.00 80.94 82 TRP A O 1
ATOM 719 N N . SER A 1 83 ? 11.064 -1.971 -35.405 1.00 75.31 83 SER A N 1
ATOM 720 C CA . SER A 1 83 ? 11.054 -2.861 -36.572 1.00 75.31 83 SER A CA 1
ATOM 721 C C . SER A 1 83 ? 12.162 -2.521 -37.571 1.00 75.31 83 SER A C 1
ATOM 723 O O . SER A 1 83 ? 12.776 -3.416 -38.155 1.00 75.31 83 SER A O 1
ATOM 725 N N . LYS A 1 84 ? 12.454 -1.224 -37.759 1.00 78.31 84 LYS A N 1
ATOM 726 C CA . LYS A 1 84 ? 13.560 -0.768 -38.614 1.00 78.31 84 LYS A CA 1
ATOM 727 C C . LYS A 1 84 ? 14.910 -1.120 -38.005 1.00 78.31 84 LYS A C 1
ATOM 729 O O . LYS A 1 84 ? 15.778 -1.595 -38.731 1.00 78.31 84 LYS A O 1
ATOM 734 N N . TYR A 1 85 ? 15.082 -0.926 -36.697 1.00 74.62 85 TYR A N 1
ATOM 735 C CA . TYR A 1 85 ? 16.318 -1.300 -36.009 1.00 74.62 85 TYR A CA 1
ATOM 736 C C . TYR A 1 85 ? 16.613 -2.791 -36.136 1.00 74.62 85 TYR A C 1
ATOM 738 O O . TYR A 1 85 ? 17.725 -3.139 -36.519 1.00 74.62 85 TYR A O 1
ATOM 746 N N . ILE A 1 86 ? 15.624 -3.662 -35.927 1.00 71.69 86 ILE A N 1
ATOM 747 C CA . ILE A 1 86 ? 15.805 -5.109 -36.106 1.00 71.69 86 ILE A CA 1
ATOM 748 C C . ILE A 1 86 ? 16.129 -5.467 -37.552 1.00 71.69 86 ILE A C 1
ATOM 750 O O . ILE A 1 86 ? 16.977 -6.326 -37.796 1.00 71.69 86 ILE A O 1
ATOM 754 N N . MET A 1 87 ? 15.491 -4.813 -38.525 1.00 61.03 87 MET A N 1
ATOM 755 C CA . MET A 1 87 ? 15.807 -5.025 -39.936 1.00 61.03 87 MET A CA 1
ATOM 756 C C . MET A 1 87 ? 17.263 -4.646 -40.242 1.00 61.03 87 MET A C 1
ATOM 758 O O . MET A 1 87 ? 17.975 -5.440 -40.851 1.00 61.03 87 MET A O 1
ATOM 762 N N . TYR A 1 88 ? 17.731 -3.487 -39.767 1.00 67.50 88 TYR A N 1
ATOM 763 C CA . TYR A 1 88 ? 19.121 -3.058 -39.934 1.00 67.50 88 TYR A CA 1
ATOM 764 C C . TYR A 1 88 ? 20.108 -3.945 -39.186 1.00 67.50 88 TYR A C 1
ATOM 766 O O . TYR A 1 88 ? 21.168 -4.254 -39.718 1.00 67.50 88 TYR A O 1
ATOM 774 N N . GLU A 1 89 ? 19.783 -4.374 -37.970 1.00 68.12 89 GLU A N 1
ATOM 775 C CA . GLU A 1 89 ? 20.631 -5.277 -37.202 1.00 68.12 89 GLU A CA 1
ATOM 776 C C . GLU A 1 89 ? 20.737 -6.639 -37.891 1.00 68.12 89 GLU A C 1
ATOM 778 O O . GLU A 1 89 ? 21.822 -7.211 -37.955 1.00 68.12 89 GLU A O 1
ATOM 783 N N . LYS A 1 90 ? 19.638 -7.133 -38.472 1.00 64.62 90 LYS A N 1
ATOM 784 C CA . LYS A 1 90 ? 19.624 -8.346 -39.287 1.00 64.62 90 LYS A CA 1
ATOM 785 C C . LYS A 1 90 ? 20.447 -8.177 -40.562 1.00 64.62 90 LYS A C 1
ATOM 787 O O . LYS A 1 90 ? 21.297 -9.017 -40.819 1.00 64.62 90 LYS A O 1
ATOM 792 N N . GLU A 1 91 ? 20.281 -7.083 -41.307 1.00 62.09 91 GLU A N 1
ATOM 793 C CA . GLU A 1 91 ? 21.104 -6.773 -42.489 1.00 62.09 91 GLU A CA 1
ATOM 794 C C . GLU A 1 91 ? 22.596 -6.635 -42.138 1.00 62.09 91 GLU A C 1
ATOM 796 O O . GLU A 1 91 ? 23.459 -7.142 -42.856 1.00 62.09 91 GLU A O 1
ATOM 801 N N . TYR A 1 92 ? 22.914 -5.985 -41.016 1.00 60.66 92 TYR A N 1
ATOM 802 C CA . TYR A 1 92 ? 24.276 -5.814 -40.517 1.00 60.66 92 TYR A CA 1
ATOM 803 C C . TYR A 1 92 ? 24.883 -7.140 -40.052 1.00 60.66 92 TYR A C 1
ATOM 805 O O . TYR A 1 92 ? 26.021 -7.447 -40.402 1.00 60.66 92 TYR A O 1
ATOM 813 N N . LYS A 1 93 ? 24.133 -7.958 -39.305 1.00 58.47 93 LYS A N 1
ATOM 814 C CA . LYS A 1 93 ? 24.543 -9.313 -38.920 1.00 58.47 93 LYS A CA 1
ATOM 815 C C . LYS A 1 93 ? 24.731 -10.176 -40.162 1.00 58.47 93 LYS A C 1
ATOM 817 O O . LYS A 1 93 ? 25.787 -10.774 -40.292 1.00 58.47 93 LYS A O 1
ATOM 822 N N . ASP A 1 94 ? 23.810 -10.176 -41.118 1.00 58.69 94 ASP A N 1
ATOM 823 C CA . ASP A 1 94 ? 23.950 -10.914 -42.380 1.00 58.69 94 ASP A CA 1
ATOM 824 C C . ASP A 1 94 ? 25.177 -10.444 -43.190 1.00 58.69 94 ASP A C 1
ATOM 826 O O . ASP A 1 94 ? 25.866 -11.252 -43.820 1.00 58.69 94 ASP A O 1
ATOM 830 N N . PHE A 1 95 ? 25.518 -9.151 -43.128 1.00 57.06 95 PHE A N 1
ATOM 831 C CA . PHE A 1 95 ? 26.757 -8.609 -43.689 1.00 57.06 95 PHE A CA 1
ATOM 832 C C . PHE A 1 95 ? 28.012 -9.090 -42.931 1.00 57.06 95 PHE A C 1
ATOM 834 O O . PHE A 1 95 ? 28.988 -9.500 -43.564 1.00 57.06 95 PHE A O 1
ATOM 841 N N . MET A 1 96 ? 27.985 -9.086 -41.595 1.00 53.47 96 MET A N 1
ATOM 842 C CA . MET A 1 96 ? 29.083 -9.506 -40.709 1.00 53.47 96 MET A CA 1
ATOM 843 C C . MET A 1 96 ? 29.255 -11.033 -40.619 1.00 53.47 96 MET A C 1
ATOM 845 O O . MET A 1 96 ? 30.348 -11.509 -40.330 1.00 53.47 96 MET A O 1
ATOM 849 N N . TYR A 1 97 ? 28.218 -11.825 -40.896 1.00 50.59 97 TYR A N 1
ATOM 850 C CA . TYR A 1 97 ? 28.246 -13.294 -40.926 1.00 50.59 97 TYR A CA 1
ATOM 851 C C . TYR A 1 97 ? 28.632 -13.858 -42.307 1.00 50.59 97 TYR A C 1
ATOM 853 O O . TYR A 1 97 ? 28.524 -15.063 -42.545 1.00 50.59 97 TYR A O 1
ATOM 861 N N . LYS A 1 98 ? 29.184 -13.033 -43.209 1.00 48.44 98 LYS A N 1
ATOM 862 C CA . LYS A 1 98 ? 29.997 -13.510 -44.341 1.00 48.44 98 LYS A CA 1
ATOM 863 C C . LYS A 1 98 ? 31.327 -14.081 -43.838 1.00 48.44 98 LYS A C 1
ATOM 865 O O . LYS A 1 98 ? 32.320 -13.374 -43.797 1.00 48.44 98 LYS A O 1
ATOM 870 N N . ASP A 1 99 ? 31.329 -15.354 -43.444 1.00 48.12 99 ASP A N 1
ATOM 871 C CA . ASP A 1 99 ? 32.495 -16.186 -43.084 1.00 48.12 99 ASP A CA 1
ATOM 872 C C . ASP A 1 99 ? 33.743 -15.427 -42.572 1.00 48.12 99 ASP A C 1
ATOM 874 O O . ASP A 1 99 ? 34.813 -15.420 -43.189 1.00 48.12 99 ASP A O 1
ATOM 878 N N . TYR A 1 100 ? 33.615 -14.798 -41.401 1.00 46.22 100 TYR A N 1
ATOM 879 C CA . TYR A 1 100 ? 34.744 -14.232 -40.654 1.00 46.22 100 TYR A CA 1
ATOM 880 C C . TYR A 1 100 ? 35.390 -15.254 -39.701 1.00 46.22 100 TYR A C 1
ATOM 882 O O . TYR A 1 100 ? 36.224 -14.875 -38.878 1.00 46.22 100 TYR A O 1
ATOM 890 N N . SER A 1 101 ? 35.087 -16.558 -39.818 1.00 50.03 101 SER A N 1
ATOM 891 C CA . SER A 1 101 ? 35.717 -17.629 -39.011 1.00 50.03 101 SER A CA 1
ATOM 892 C C . SER A 1 101 ? 37.258 -17.603 -39.081 1.00 50.03 101 SER A C 1
ATOM 894 O O . SER A 1 101 ? 37.968 -17.979 -38.148 1.00 50.03 101 SER A O 1
ATOM 896 N N . GLN A 1 102 ? 37.772 -17.067 -40.183 1.00 46.19 102 GLN A N 1
ATOM 897 C CA . GLN A 1 102 ? 39.173 -16.796 -40.491 1.00 46.19 102 GLN A CA 1
ATOM 898 C C . GLN A 1 102 ? 39.804 -15.644 -39.677 1.00 46.19 102 GLN A C 1
ATOM 900 O O . GLN A 1 102 ? 41.018 -15.653 -39.474 1.00 46.19 102 GLN A O 1
ATOM 905 N N . TYR A 1 103 ? 39.019 -14.695 -39.156 1.00 48.06 103 TYR A N 1
ATOM 906 C CA . TYR A 1 103 ? 39.510 -13.569 -38.345 1.00 48.06 103 TYR A CA 1
ATOM 907 C C . TYR A 1 103 ? 39.480 -13.856 -36.836 1.00 48.06 103 TYR A C 1
ATOM 909 O O . TYR A 1 103 ? 40.362 -13.390 -36.115 1.00 48.06 103 TYR A O 1
ATOM 917 N N . PHE A 1 104 ? 38.549 -14.695 -36.365 1.00 46.28 104 PHE A N 1
ATOM 918 C CA . PHE A 1 104 ? 38.471 -15.111 -34.955 1.00 46.28 104 PHE A CA 1
ATOM 919 C C . PHE A 1 104 ? 39.607 -16.054 -34.524 1.00 46.28 104 PHE A C 1
ATOM 921 O O . PHE A 1 104 ? 39.926 -16.125 -33.346 1.00 46.28 104 PHE A O 1
ATOM 928 N N . LYS A 1 105 ? 40.299 -16.715 -35.464 1.00 46.84 105 LYS A N 1
ATOM 929 C CA . LYS A 1 105 ? 41.513 -17.505 -35.170 1.00 46.84 105 LYS A CA 1
ATOM 930 C C . LYS A 1 105 ? 42.760 -16.663 -34.862 1.00 46.84 105 LYS A C 1
ATOM 932 O O . LYS A 1 105 ? 43.817 -17.234 -34.615 1.00 46.84 105 LYS A O 1
ATOM 937 N N . LYS A 1 106 ? 42.683 -15.329 -34.950 1.00 45.72 106 LYS A N 1
ATOM 938 C CA . LYS A 1 106 ? 43.861 -14.446 -34.887 1.00 45.72 106 LYS A CA 1
ATOM 939 C C . LYS A 1 106 ? 43.965 -13.596 -33.619 1.00 45.72 106 LYS A C 1
ATOM 941 O O . LYS A 1 106 ? 44.979 -12.927 -33.447 1.00 45.72 106 LYS A O 1
ATOM 946 N N . PHE A 1 107 ? 42.965 -13.634 -32.742 1.00 46.19 107 PHE A N 1
ATOM 947 C CA . PHE A 1 107 ? 42.951 -12.872 -31.494 1.00 46.19 107 PHE A CA 1
ATOM 948 C C . PHE A 1 107 ? 42.626 -13.801 -30.316 1.00 46.19 107 PHE A C 1
ATOM 950 O O . PHE A 1 107 ? 41.485 -13.895 -29.879 1.00 46.19 107 PHE A O 1
ATOM 957 N N . ASP A 1 108 ? 43.656 -14.482 -29.806 1.00 40.56 108 ASP A N 1
ATOM 958 C CA . ASP A 1 108 ? 43.652 -15.249 -28.546 1.00 40.56 108 ASP A CA 1
ATOM 959 C C . ASP A 1 108 ? 43.600 -14.314 -27.319 1.00 40.56 108 ASP A C 1
ATOM 961 O O . ASP A 1 108 ? 44.471 -14.343 -26.456 1.00 40.56 108 ASP A O 1
ATOM 965 N N . ASN A 1 109 ? 42.601 -13.437 -27.233 1.00 41.03 109 ASN A N 1
ATOM 966 C CA . ASN A 1 109 ? 42.368 -12.637 -26.030 1.00 41.03 109 ASN A CA 1
ATOM 967 C C . ASN A 1 109 ? 40.873 -12.610 -25.722 1.00 41.03 109 ASN A C 1
ATOM 969 O O . ASN A 1 109 ? 40.187 -11.605 -25.889 1.00 41.03 109 ASN A O 1
ATOM 973 N N . TYR A 1 110 ? 40.367 -13.758 -25.278 1.00 40.75 110 TYR A N 1
ATOM 974 C CA . TYR A 1 110 ? 39.140 -13.783 -24.498 1.00 40.75 110 TYR A CA 1
ATOM 975 C C . TYR A 1 110 ? 39.485 -13.279 -23.096 1.00 40.75 110 TYR A C 1
ATOM 977 O O . TYR A 1 110 ? 40.207 -13.945 -22.351 1.00 40.75 110 TYR A O 1
ATOM 985 N N . GLU A 1 111 ? 39.002 -12.085 -22.748 1.00 37.78 111 GLU A N 1
ATOM 986 C CA . GLU A 1 111 ? 38.937 -11.657 -21.354 1.00 37.78 111 GLU A CA 1
ATOM 987 C C . GLU A 1 111 ? 38.119 -12.700 -20.586 1.00 37.78 111 GLU A C 1
ATOM 989 O O . GLU A 1 111 ? 36.952 -12.958 -20.882 1.00 37.78 111 GLU A O 1
ATOM 994 N N . TYR A 1 112 ? 38.774 -13.373 -19.643 1.00 38.44 112 TYR A N 1
ATOM 995 C CA . TYR A 1 112 ? 38.148 -14.390 -18.816 1.00 38.44 112 TYR A CA 1
ATOM 996 C C . TYR A 1 112 ? 37.059 -13.744 -17.959 1.00 38.44 112 TYR A C 1
ATOM 998 O O . TYR A 1 112 ? 37.342 -12.962 -17.052 1.00 38.44 112 TYR A O 1
ATOM 1006 N N . PHE A 1 113 ? 35.809 -14.112 -18.231 1.00 42.91 113 PHE A N 1
ATOM 1007 C CA . PHE A 1 113 ? 34.679 -13.792 -17.375 1.00 42.91 113 PHE A CA 1
ATOM 1008 C C . PHE A 1 113 ? 34.812 -14.585 -16.067 1.00 42.91 113 PHE A C 1
ATOM 1010 O O . PHE A 1 113 ? 34.858 -15.818 -16.078 1.00 42.91 113 PHE A O 1
ATOM 1017 N N . TYR A 1 114 ? 34.900 -13.898 -14.928 1.00 41.72 114 TYR A N 1
ATOM 1018 C CA . TYR A 1 114 ? 34.941 -14.562 -13.628 1.00 41.72 114 TYR A CA 1
ATOM 1019 C C . TYR A 1 114 ? 33.552 -15.129 -13.300 1.00 41.72 114 TYR A C 1
ATOM 1021 O O . TYR A 1 114 ? 32.635 -14.411 -12.921 1.00 41.72 114 TYR A O 1
ATOM 1029 N N . THR A 1 115 ? 33.397 -16.450 -13.395 1.00 43.72 115 THR A N 1
ATOM 1030 C CA . THR A 1 115 ? 32.152 -17.191 -13.103 1.00 43.72 115 THR A CA 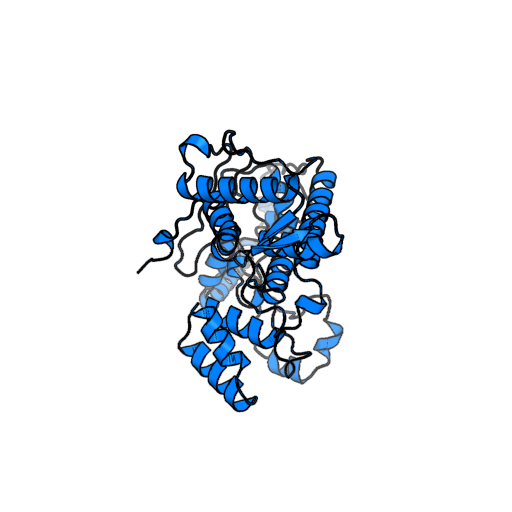1
ATOM 1031 C C . THR A 1 115 ? 31.791 -17.251 -11.615 1.00 43.72 115 THR A C 1
ATOM 1033 O O . THR A 1 115 ? 30.873 -17.975 -11.234 1.00 43.72 115 THR A O 1
ATOM 1036 N N . LYS A 1 116 ? 32.522 -16.543 -10.747 1.00 40.56 116 LYS A N 1
ATOM 1037 C CA . LYS A 1 116 ? 32.330 -16.613 -9.294 1.00 40.56 116 LYS A CA 1
ATOM 1038 C C . LYS A 1 116 ? 30.988 -16.010 -8.856 1.00 40.56 116 LYS A C 1
ATOM 1040 O O . LYS A 1 116 ? 30.401 -16.510 -7.901 1.00 40.56 116 LYS A O 1
ATOM 1045 N N . ASP A 1 117 ? 30.474 -15.044 -9.614 1.00 41.09 117 ASP A N 1
ATOM 1046 C CA . ASP A 1 117 ? 29.192 -14.377 -9.346 1.00 41.09 117 ASP A CA 1
ATOM 1047 C C . ASP A 1 117 ? 28.065 -14.866 -10.274 1.00 41.09 117 ASP A C 1
ATOM 1049 O O . ASP A 1 117 ? 26.968 -14.309 -10.299 1.00 41.09 117 ASP A O 1
ATOM 1053 N N . PHE A 1 118 ? 28.307 -15.939 -11.039 1.00 45.12 118 PHE A N 1
ATOM 1054 C CA . PHE A 1 118 ? 27.326 -16.468 -11.979 1.00 45.12 118 PHE A CA 1
ATOM 1055 C C . PHE A 1 118 ? 26.168 -17.150 -11.246 1.00 45.12 118 PHE A C 1
ATOM 1057 O O . PHE A 1 118 ? 26.276 -18.271 -10.742 1.00 45.12 118 PHE A O 1
ATOM 1064 N N . LYS A 1 119 ? 25.016 -16.482 -11.228 1.00 56.31 119 LYS A N 1
ATOM 1065 C CA . LYS A 1 119 ? 23.741 -17.105 -10.886 1.00 56.31 119 LYS A CA 1
ATOM 1066 C C . LYS A 1 119 ? 23.129 -17.669 -12.170 1.00 56.31 119 LYS A C 1
ATOM 1068 O O . LYS A 1 119 ? 22.777 -16.915 -13.071 1.00 56.31 119 LYS A O 1
ATOM 1073 N N . MET A 1 120 ? 22.982 -18.997 -12.246 1.00 52.84 120 MET A N 1
ATOM 1074 C CA . MET A 1 120 ? 22.452 -19.726 -13.419 1.00 52.84 120 MET A CA 1
ATOM 1075 C C . MET A 1 120 ? 21.137 -19.153 -13.974 1.00 52.84 120 MET A C 1
ATOM 1077 O O . MET A 1 120 ? 20.866 -19.274 -15.163 1.00 52.84 120 MET A O 1
ATOM 1081 N N . TRP A 1 121 ? 20.315 -18.539 -13.124 1.00 58.09 121 TRP A N 1
ATOM 1082 C CA . TRP A 1 121 ? 19.021 -17.963 -13.486 1.00 58.09 121 TRP A CA 1
ATOM 1083 C C . TRP A 1 121 ? 19.107 -16.541 -14.090 1.00 58.09 121 TRP A C 1
ATOM 1085 O O . TRP A 1 121 ? 18.100 -16.037 -14.574 1.00 58.09 121 TRP A O 1
ATOM 1095 N N . GLN A 1 122 ? 20.296 -15.921 -14.148 1.00 57.62 122 GLN A N 1
ATOM 1096 C CA . GLN A 1 122 ? 20.544 -14.574 -14.706 1.00 57.62 122 GLN A CA 1
ATOM 1097 C C . GLN A 1 122 ? 21.320 -14.588 -16.035 1.00 57.62 122 GLN A C 1
ATOM 1099 O O . GLN A 1 122 ? 21.907 -13.583 -16.436 1.00 57.62 122 GLN A O 1
ATOM 1104 N N . TRP A 1 123 ? 21.337 -15.722 -16.742 1.00 61.44 123 TRP A N 1
ATOM 1105 C CA . TRP A 1 123 ? 22.057 -15.887 -18.014 1.00 61.44 123 TRP A CA 1
ATOM 1106 C C . TRP A 1 123 ? 21.703 -14.817 -19.064 1.00 61.44 123 TRP A C 1
ATOM 1108 O O . TRP A 1 123 ? 22.542 -14.444 -19.879 1.00 61.44 123 TRP A O 1
ATOM 1118 N N . TRP A 1 124 ? 20.484 -14.285 -19.015 1.00 62.69 124 TRP A N 1
ATOM 1119 C CA . TRP A 1 124 ? 19.969 -13.277 -19.935 1.00 62.69 124 TRP A CA 1
ATOM 1120 C C . TRP A 1 124 ? 20.602 -11.885 -19.745 1.00 62.69 124 TRP A C 1
ATOM 1122 O O . TRP A 1 124 ? 20.753 -11.163 -20.729 1.00 62.69 124 TRP A O 1
ATOM 1132 N N . LYS A 1 125 ? 21.048 -11.519 -18.530 1.00 60.16 125 LYS A N 1
ATOM 1133 C CA . LYS A 1 125 ? 21.691 -10.214 -18.258 1.00 60.16 125 LYS A CA 1
ATOM 1134 C C . LYS A 1 125 ? 23.054 -10.111 -18.952 1.00 60.16 125 LYS A C 1
ATOM 1136 O O . LYS A 1 125 ? 23.358 -9.094 -19.560 1.00 60.16 125 LYS A O 1
ATOM 1141 N N . LEU A 1 126 ? 23.832 -11.198 -18.952 1.00 58.19 126 LEU A N 1
ATOM 1142 C CA . LEU A 1 126 ? 25.119 -11.292 -19.669 1.00 58.19 126 LEU A CA 1
ATOM 1143 C C . LEU A 1 126 ? 24.969 -11.222 -21.187 1.00 58.19 126 LEU A C 1
ATOM 1145 O O . LEU A 1 126 ? 25.872 -10.783 -21.890 1.00 58.19 126 LEU A O 1
ATOM 1149 N N . MET A 1 127 ? 23.821 -11.671 -21.680 1.00 57.16 127 MET A N 1
ATOM 1150 C CA . MET A 1 127 ? 23.471 -11.628 -23.093 1.00 57.16 127 MET A CA 1
ATOM 1151 C C . MET A 1 127 ? 22.926 -10.251 -23.509 1.00 57.16 127 MET A C 1
ATOM 1153 O O . MET A 1 127 ? 22.502 -10.099 -24.651 1.00 57.16 127 MET A O 1
ATOM 1157 N N . GLY A 1 128 ? 22.903 -9.270 -22.593 1.00 61.47 128 GLY A N 1
ATOM 1158 C CA . GLY A 1 128 ? 22.351 -7.937 -22.837 1.00 61.47 128 GLY A CA 1
ATOM 1159 C C . GLY A 1 128 ? 20.835 -7.935 -23.038 1.00 61.47 128 GLY A C 1
ATOM 1160 O O . GLY A 1 128 ? 20.285 -6.954 -23.523 1.00 61.47 128 GLY A O 1
ATOM 1161 N N . LEU A 1 129 ? 20.130 -9.017 -22.671 1.00 66.88 129 LEU A N 1
ATOM 1162 C CA . LEU A 1 129 ? 18.704 -9.144 -22.983 1.00 66.88 129 LEU A CA 1
ATOM 1163 C C . LEU A 1 129 ? 17.817 -8.196 -22.165 1.00 66.88 129 LEU A C 1
ATOM 1165 O O . LEU A 1 129 ? 16.656 -8.039 -22.485 1.00 66.88 129 LEU A O 1
ATOM 1169 N N . GLY A 1 130 ? 18.327 -7.550 -21.116 1.00 62.97 130 GLY A N 1
ATOM 1170 C CA . GLY A 1 130 ? 17.574 -6.543 -20.352 1.00 62.97 130 GLY A CA 1
ATOM 1171 C C . GLY A 1 130 ? 17.640 -5.124 -20.933 1.00 62.97 130 GLY A C 1
ATOM 1172 O O . GLY A 1 130 ? 17.261 -4.176 -20.247 1.00 62.97 130 GLY A O 1
ATOM 1173 N N . GLU A 1 131 ? 18.211 -4.949 -22.129 1.00 69.88 131 GLU A N 1
ATOM 1174 C CA . GLU A 1 131 ? 18.430 -3.633 -22.756 1.00 69.88 131 GLU A CA 1
ATOM 1175 C C . GLU A 1 131 ? 17.543 -3.387 -23.982 1.00 69.88 131 GLU A C 1
ATOM 1177 O O . GLU A 1 131 ? 17.517 -2.278 -24.515 1.00 69.88 131 GLU A O 1
ATOM 1182 N N . HIS A 1 132 ? 16.823 -4.410 -24.446 1.00 73.44 132 HIS A N 1
ATOM 1183 C CA . HIS A 1 132 ? 16.052 -4.356 -25.682 1.00 73.44 132 HIS A CA 1
ATOM 1184 C C . HIS A 1 132 ? 14.683 -5.018 -25.528 1.00 73.44 132 HIS A C 1
ATOM 1186 O O . HIS A 1 132 ? 14.486 -5.920 -24.717 1.00 73.44 132 HIS A O 1
ATOM 1192 N N . TRP A 1 133 ? 13.747 -4.582 -26.367 1.00 80.38 133 TRP A N 1
ATOM 1193 C CA . TRP A 1 133 ? 12.448 -5.222 -26.529 1.00 80.38 133 TRP A CA 1
ATOM 1194 C C . TRP A 1 133 ? 12.542 -6.399 -27.498 1.00 80.38 133 TRP A C 1
ATOM 1196 O O . TRP A 1 133 ? 13.170 -6.296 -28.555 1.00 80.38 133 TRP A O 1
ATOM 1206 N N . TYR A 1 134 ? 11.862 -7.492 -27.170 1.00 79.56 134 TYR A N 1
ATOM 1207 C CA . TYR A 1 134 ? 11.768 -8.697 -27.990 1.00 79.56 134 TYR A CA 1
ATOM 1208 C C . TYR A 1 134 ? 10.318 -8.934 -28.384 1.00 79.56 134 TYR A C 1
ATOM 1210 O O . TYR A 1 134 ? 9.428 -8.759 -27.558 1.00 79.56 134 TYR A O 1
ATOM 1218 N N . SER A 1 135 ? 10.078 -9.338 -29.632 1.00 80.38 135 SER A N 1
ATOM 1219 C CA . SER A 1 135 ? 8.756 -9.805 -30.061 1.00 80.38 135 SER A CA 1
ATOM 1220 C C . SER A 1 135 ? 8.585 -11.258 -29.658 1.00 80.38 135 SER A C 1
ATOM 1222 O O . SER A 1 135 ? 9.481 -12.073 -29.881 1.00 80.38 135 SER A O 1
ATOM 1224 N N . GLU A 1 136 ? 7.429 -11.574 -29.091 1.00 72.44 136 GLU A N 1
ATOM 1225 C CA . GLU A 1 136 ? 7.008 -12.945 -28.855 1.00 72.44 136 GLU A CA 1
ATOM 1226 C C . GLU A 1 136 ? 6.085 -13.387 -29.993 1.00 72.44 136 GLU A C 1
ATOM 1228 O O . GLU A 1 136 ? 4.945 -12.933 -30.104 1.00 72.44 136 GLU A O 1
ATOM 1233 N N . ASP A 1 137 ? 6.590 -14.283 -30.840 1.00 61.19 137 ASP A N 1
ATOM 1234 C CA . ASP A 1 137 ? 5.825 -14.853 -31.953 1.00 61.19 137 ASP A CA 1
ATOM 1235 C C . ASP A 1 137 ? 4.849 -15.939 -31.466 1.00 61.19 137 ASP A C 1
ATOM 1237 O O . ASP A 1 137 ? 3.861 -16.249 -32.138 1.00 61.19 137 ASP A O 1
ATOM 1241 N N . HIS A 1 138 ? 5.119 -16.533 -30.297 1.00 57.44 138 HIS A N 1
ATOM 1242 C CA . HIS A 1 138 ? 4.295 -17.567 -29.684 1.00 57.44 138 HIS A CA 1
ATOM 1243 C C . HIS A 1 138 ? 3.656 -17.015 -28.415 1.00 57.44 138 HIS A C 1
ATOM 1245 O O . HIS A 1 138 ? 4.142 -17.207 -27.303 1.00 57.44 138 HIS A O 1
ATOM 1251 N N . PHE A 1 139 ? 2.518 -16.341 -28.583 1.00 58.62 139 PHE A N 1
ATOM 1252 C CA . PHE A 1 139 ? 1.658 -15.922 -27.481 1.00 58.62 139 PHE A CA 1
ATOM 1253 C C . PHE A 1 139 ? 1.286 -17.148 -26.654 1.00 58.62 139 PHE A C 1
ATOM 1255 O O . PHE A 1 139 ? 0.375 -17.827 -27.099 1.00 58.62 139 PHE A O 1
ATOM 1262 N N . MET A 1 140 ? 1.978 -17.462 -25.544 1.00 51.12 140 MET A N 1
ATOM 1263 C CA . MET A 1 140 ? 1.446 -18.071 -24.305 1.00 51.12 140 MET A CA 1
ATOM 1264 C C . MET A 1 140 ? 2.485 -18.044 -23.183 1.00 51.12 140 MET A C 1
ATOM 1266 O O . MET A 1 140 ? 3.566 -18.620 -23.300 1.00 51.12 140 MET A O 1
ATOM 1270 N N . MET A 1 141 ? 2.097 -17.491 -22.030 1.00 52.44 141 MET A N 1
ATOM 1271 C CA . MET A 1 141 ? 2.761 -17.835 -20.776 1.00 52.44 141 MET A CA 1
ATOM 1272 C C . MET A 1 141 ? 2.549 -19.327 -20.488 1.00 52.44 141 MET A C 1
ATOM 1274 O O . MET A 1 141 ? 1.452 -19.872 -20.644 1.00 52.44 141 MET A O 1
ATOM 1278 N N . ARG A 1 142 ? 3.634 -19.989 -20.090 1.00 52.25 142 ARG A N 1
ATOM 1279 C CA . ARG A 1 142 ? 3.808 -21.447 -20.054 1.00 52.25 142 ARG A CA 1
ATOM 1280 C C . ARG A 1 142 ? 2.756 -22.210 -19.231 1.00 52.25 142 ARG A C 1
ATOM 1282 O O . ARG A 1 142 ? 2.500 -23.378 -19.523 1.00 52.25 142 ARG A O 1
ATOM 1289 N N . ASP A 1 143 ? 2.118 -21.565 -18.258 1.00 53.19 143 ASP A N 1
ATOM 1290 C CA . ASP A 1 143 ? 1.374 -22.268 -17.205 1.00 53.19 143 ASP A CA 1
ATOM 1291 C C . ASP A 1 143 ? -0.106 -22.540 -17.529 1.00 53.19 143 ASP A C 1
ATOM 1293 O O . ASP A 1 143 ? -0.665 -23.512 -17.021 1.00 53.19 143 ASP A O 1
ATOM 1297 N N . ASN A 1 144 ? -0.725 -21.783 -18.448 1.00 56.69 144 ASN A N 1
ATOM 1298 C CA . ASN A 1 144 ? -2.151 -21.932 -18.808 1.00 56.69 144 ASN A CA 1
ATOM 1299 C C . ASN A 1 144 ? -2.394 -22.224 -20.297 1.00 56.69 144 ASN A C 1
ATOM 1301 O O . ASN A 1 144 ? -3.518 -22.130 -20.802 1.00 56.69 144 ASN A O 1
ATOM 1305 N N . MET A 1 145 ? -1.340 -22.628 -21.008 1.00 56.22 145 MET A N 1
ATOM 1306 C CA . MET A 1 145 ? -1.335 -22.734 -22.466 1.00 56.22 145 MET A CA 1
ATOM 1307 C C . MET A 1 145 ? -2.389 -23.704 -23.035 1.00 56.22 145 MET A C 1
ATOM 1309 O O . MET A 1 145 ? -2.870 -23.559 -24.157 1.00 56.22 145 MET A O 1
ATOM 1313 N N . TYR A 1 146 ? -2.784 -24.712 -22.264 1.00 59.62 146 TYR A N 1
ATOM 1314 C CA . TYR A 1 146 ? -3.746 -25.739 -22.671 1.00 59.62 146 TYR A CA 1
ATOM 1315 C C . TYR A 1 146 ? -5.212 -25.290 -22.572 1.00 59.62 146 TYR A C 1
ATOM 1317 O O . TYR A 1 146 ? -6.061 -25.884 -23.244 1.00 59.62 146 TYR A O 1
ATOM 1325 N N . LEU A 1 147 ? -5.512 -24.269 -21.760 1.00 61.12 147 LEU A N 1
ATOM 1326 C CA . LEU A 1 147 ? -6.870 -23.752 -21.554 1.00 61.12 147 LEU A CA 1
ATOM 1327 C C . LEU A 1 147 ? -7.272 -22.802 -22.685 1.00 61.12 147 LEU A C 1
ATOM 1329 O O . LEU A 1 147 ? -8.331 -22.969 -23.285 1.00 61.12 147 LEU A O 1
ATOM 1333 N N . PHE A 1 148 ? -6.394 -21.859 -23.028 1.00 60.56 148 PHE A N 1
ATOM 1334 C CA . PHE A 1 148 ? -6.705 -20.775 -23.964 1.00 60.56 148 PHE A CA 1
ATOM 1335 C C . PHE A 1 148 ? -6.540 -21.154 -25.441 1.00 60.56 148 PHE A C 1
ATOM 1337 O O . PHE A 1 148 ? -7.259 -20.636 -26.289 1.00 60.56 148 PHE A O 1
ATOM 1344 N N . ASN A 1 149 ? -5.685 -22.134 -25.756 1.00 62.78 149 ASN A N 1
ATOM 1345 C CA . ASN A 1 149 ? -5.501 -22.647 -27.124 1.00 62.78 149 ASN A CA 1
ATOM 1346 C C . ASN A 1 149 ? -6.772 -23.237 -27.758 1.00 62.78 149 ASN A C 1
ATOM 1348 O O . ASN A 1 149 ? -6.820 -23.447 -28.968 1.00 62.78 149 ASN A O 1
ATOM 1352 N N . LYS A 1 150 ? -7.776 -23.582 -26.945 1.00 68.69 150 LYS A N 1
ATOM 1353 C CA . LYS A 1 150 ? -9.014 -24.227 -27.404 1.00 68.69 150 LYS A CA 1
ATOM 1354 C C . LYS A 1 150 ? -10.214 -23.286 -27.424 1.00 68.69 150 LYS A C 1
ATOM 1356 O O . LYS A 1 150 ? -11.257 -23.679 -27.942 1.00 68.69 150 LYS A O 1
ATOM 1361 N N . ASP A 1 151 ? -10.085 -22.082 -26.874 1.00 77.19 151 ASP A N 1
ATOM 1362 C CA . ASP A 1 151 ? -11.166 -21.104 -26.862 1.00 77.19 151 ASP A CA 1
ATOM 1363 C C . ASP A 1 151 ? -11.126 -20.261 -28.143 1.00 77.19 151 ASP A C 1
ATOM 1365 O O . ASP A 1 151 ? -10.256 -19.410 -28.331 1.00 77.19 151 ASP A O 1
ATOM 1369 N N . SER A 1 152 ? -12.093 -20.486 -29.036 1.00 80.31 152 SER A N 1
ATOM 1370 C CA . SER A 1 152 ? -12.216 -19.738 -30.290 1.00 80.31 152 SER A CA 1
ATOM 1371 C C . SER A 1 152 ? -12.380 -18.235 -30.063 1.00 80.31 152 SER A C 1
ATOM 1373 O O . SER A 1 152 ? -11.890 -17.444 -30.862 1.00 80.31 152 SER A O 1
ATOM 1375 N N . LYS A 1 153 ? -13.029 -17.826 -28.965 1.00 80.62 153 LYS A N 1
ATOM 1376 C CA . LYS A 1 153 ? -13.243 -16.410 -28.650 1.00 80.62 153 LYS A CA 1
ATOM 1377 C C . LYS A 1 153 ? -11.932 -15.727 -28.265 1.00 80.62 153 LYS A C 1
ATOM 1379 O O . LYS A 1 153 ? -11.698 -14.588 -28.660 1.00 80.62 153 LYS A O 1
ATOM 1384 N N . TYR A 1 154 ? -11.080 -16.428 -27.520 1.00 74.25 154 TYR A N 1
ATOM 1385 C CA . TYR A 1 154 ? -9.752 -15.939 -27.165 1.00 74.25 154 TYR A CA 1
ATOM 1386 C C . TYR A 1 154 ? -8.857 -15.826 -28.403 1.00 74.25 154 TYR A C 1
ATOM 1388 O O . TYR A 1 154 ? -8.239 -14.786 -28.608 1.00 74.25 154 TYR A O 1
ATOM 1396 N N . LEU A 1 155 ? -8.855 -16.847 -29.269 1.00 77.12 155 LEU A N 1
ATOM 1397 C CA . LEU A 1 155 ? -8.088 -16.840 -30.520 1.00 77.12 155 LEU A CA 1
ATOM 1398 C C . LEU A 1 155 ? -8.497 -15.697 -31.462 1.00 77.12 155 LEU A C 1
ATOM 1400 O O . LEU A 1 155 ? -7.634 -15.082 -32.086 1.00 77.12 155 LEU A O 1
ATOM 1404 N N . ASP A 1 156 ? -9.791 -15.386 -31.542 1.00 82.88 156 ASP A N 1
ATOM 1405 C CA . ASP A 1 156 ? -10.278 -14.233 -32.303 1.00 82.88 156 ASP A CA 1
ATOM 1406 C C . ASP A 1 156 ? -9.886 -12.898 -31.648 1.00 82.88 156 ASP A C 1
ATOM 1408 O O . ASP A 1 156 ? -9.541 -11.955 -32.356 1.00 82.88 156 ASP A O 1
ATOM 1412 N N . MET A 1 157 ? -9.897 -12.814 -30.312 1.00 78.81 157 MET A N 1
ATOM 1413 C CA . MET A 1 157 ? -9.504 -11.612 -29.564 1.00 78.81 157 MET A CA 1
ATOM 1414 C C . MET A 1 157 ? -8.020 -11.273 -29.740 1.00 78.81 157 MET A C 1
ATOM 1416 O O . MET A 1 157 ? -7.676 -10.109 -29.918 1.00 78.81 157 MET A O 1
ATOM 1420 N N . ILE A 1 158 ? -7.139 -12.275 -29.696 1.00 76.50 158 ILE A N 1
ATOM 1421 C CA . ILE A 1 158 ? -5.687 -12.071 -29.833 1.00 76.50 158 ILE A CA 1
ATOM 1422 C C . ILE A 1 158 ? -5.241 -11.917 -31.292 1.00 76.50 158 ILE A C 1
ATOM 1424 O O . ILE A 1 158 ? -4.067 -11.673 -31.570 1.00 76.50 158 ILE A O 1
ATOM 1428 N N . LYS A 1 159 ? -6.151 -12.082 -32.255 1.00 80.00 159 LYS A N 1
ATOM 1429 C CA . LYS A 1 159 ? -5.808 -12.050 -33.673 1.00 80.00 159 LYS A CA 1
ATOM 1430 C C . LYS A 1 159 ? -5.317 -10.659 -34.080 1.00 80.00 159 LYS A C 1
ATOM 1432 O O . LYS A 1 159 ? -6.087 -9.706 -34.126 1.00 80.00 159 LYS A O 1
ATOM 1437 N N . GLY A 1 160 ? -4.040 -10.570 -34.449 1.00 79.12 160 GLY A N 1
ATOM 1438 C CA . GLY A 1 160 ? -3.395 -9.311 -34.838 1.00 79.12 160 GLY A CA 1
ATOM 1439 C C . GLY A 1 160 ? -2.834 -8.501 -33.666 1.00 79.12 160 GLY A C 1
ATOM 1440 O O . GLY A 1 160 ? -2.381 -7.380 -33.881 1.00 79.12 160 GLY A O 1
ATOM 1441 N N . VAL A 1 161 ? -2.846 -9.053 -32.450 1.00 80.62 161 VAL A N 1
ATOM 1442 C CA . VAL A 1 161 ? -2.087 -8.511 -31.318 1.00 80.62 161 VAL A CA 1
ATOM 1443 C C . VAL A 1 161 ? -0.624 -8.902 -31.502 1.00 80.62 161 VAL A C 1
ATOM 1445 O O . VAL A 1 161 ? -0.343 -10.063 -31.766 1.00 80.62 161 VAL A O 1
ATOM 1448 N N . ASN A 1 162 ? 0.297 -7.951 -31.356 1.00 81.00 162 ASN A N 1
ATOM 1449 C CA . ASN A 1 162 ? 1.732 -8.221 -31.259 1.00 81.00 162 ASN A CA 1
ATOM 1450 C C . ASN A 1 162 ? 2.143 -8.055 -29.796 1.00 81.00 162 ASN A C 1
ATOM 1452 O O . ASN A 1 162 ? 1.759 -7.067 -29.169 1.00 81.00 162 ASN A O 1
ATOM 1456 N N . MET A 1 163 ? 2.905 -9.003 -29.257 1.00 79.00 163 MET A N 1
ATOM 1457 C CA . MET A 1 163 ? 3.361 -8.969 -27.871 1.00 79.00 163 MET A CA 1
ATOM 1458 C C . MET A 1 163 ? 4.856 -8.723 -27.833 1.00 79.00 163 MET A C 1
ATOM 1460 O O . MET A 1 163 ? 5.617 -9.347 -28.571 1.00 79.00 163 MET A O 1
ATOM 1464 N N . PHE A 1 164 ? 5.258 -7.837 -26.929 1.00 84.00 164 PHE A N 1
ATOM 1465 C CA . PHE A 1 164 ? 6.653 -7.527 -26.685 1.00 84.00 164 PHE A CA 1
ATOM 1466 C C . PHE A 1 164 ? 6.986 -7.802 -25.232 1.00 84.00 164 PHE A C 1
ATOM 1468 O O . PHE A 1 164 ? 6.158 -7.594 -24.344 1.00 84.00 164 PHE A O 1
ATOM 1475 N N . TYR A 1 165 ? 8.203 -8.266 -24.992 1.00 84.50 165 TYR A N 1
ATOM 1476 C CA . TYR A 1 165 ? 8.708 -8.475 -23.650 1.00 84.50 165 TYR A CA 1
ATOM 1477 C C . TYR A 1 165 ? 10.111 -7.900 -23.512 1.00 84.50 165 TYR A C 1
ATOM 1479 O O . TYR A 1 165 ? 10.891 -7.859 -24.466 1.00 84.50 165 TYR A O 1
ATOM 1487 N N . MET A 1 166 ? 10.425 -7.478 -22.293 1.00 82.81 166 MET A N 1
ATOM 1488 C CA . MET A 1 166 ? 11.765 -7.099 -21.881 1.00 82.81 166 MET A CA 1
ATOM 1489 C C . MET A 1 166 ? 12.008 -7.699 -20.490 1.00 82.81 166 MET A C 1
ATOM 1491 O O . MET A 1 166 ? 11.234 -7.425 -19.573 1.00 82.81 166 MET A O 1
ATOM 1495 N N . PRO A 1 167 ? 13.030 -8.554 -20.321 1.00 82.81 167 PRO A N 1
ATOM 1496 C CA . PRO A 1 167 ? 13.451 -9.045 -19.016 1.00 82.81 167 PRO A CA 1
ATOM 1497 C C . PRO A 1 167 ? 13.763 -7.902 -18.043 1.00 82.81 167 PRO A C 1
ATOM 1499 O O . PRO A 1 167 ? 14.488 -6.967 -18.386 1.00 82.81 167 PRO A O 1
ATOM 1502 N N . VAL A 1 168 ? 13.254 -8.011 -16.816 1.00 82.19 168 VAL A N 1
ATOM 1503 C CA . VAL A 1 168 ? 13.465 -7.035 -15.738 1.00 82.19 168 VAL A CA 1
ATOM 1504 C C . VAL A 1 168 ? 14.206 -7.710 -14.591 1.00 82.19 168 VAL A C 1
ATOM 1506 O O . VAL A 1 168 ? 13.900 -8.846 -14.235 1.00 82.19 168 VAL A O 1
ATOM 1509 N N . ASP A 1 169 ? 15.208 -7.022 -14.046 1.00 83.06 169 ASP A N 1
ATOM 1510 C CA . ASP A 1 169 ? 15.920 -7.445 -12.836 1.00 83.06 169 ASP A CA 1
ATOM 1511 C C . ASP A 1 169 ? 15.346 -6.687 -11.636 1.00 83.06 169 ASP A C 1
ATOM 1513 O O . ASP A 1 169 ? 14.861 -5.562 -11.784 1.00 83.06 169 ASP A O 1
ATOM 1517 N N . TYR A 1 170 ? 15.452 -7.280 -10.452 1.00 87.62 170 TYR A N 1
ATOM 1518 C CA . TYR A 1 170 ? 15.168 -6.570 -9.205 1.00 87.62 170 TYR A CA 1
ATOM 1519 C C . TYR A 1 170 ? 16.202 -5.468 -8.958 1.00 87.62 170 TYR A C 1
ATOM 1521 O O . TYR A 1 170 ? 17.305 -5.491 -9.521 1.00 87.62 170 TYR A O 1
ATOM 1529 N N . THR A 1 171 ? 15.883 -4.525 -8.074 1.00 83.75 171 THR A N 1
ATOM 1530 C CA . THR A 1 171 ? 16.798 -3.440 -7.712 1.00 83.75 171 THR A CA 1
ATOM 1531 C C . THR A 1 171 ? 18.095 -4.001 -7.136 1.00 83.75 171 THR A C 1
ATOM 1533 O O . THR A 1 171 ? 18.122 -4.669 -6.098 1.00 83.75 171 THR A O 1
ATOM 1536 N N . ARG A 1 172 ? 19.194 -3.750 -7.852 1.00 72.12 172 ARG A N 1
ATOM 1537 C CA . ARG A 1 172 ? 20.560 -4.170 -7.488 1.00 72.12 172 ARG A CA 1
ATOM 1538 C C . ARG A 1 172 ? 21.608 -3.142 -7.888 1.00 72.12 172 ARG A C 1
ATOM 1540 O O . ARG A 1 172 ? 22.561 -2.913 -7.153 1.00 72.12 172 ARG A O 1
ATOM 1547 N N . ASP A 1 173 ? 21.402 -2.489 -9.026 1.00 68.88 173 ASP A N 1
ATOM 1548 C CA . ASP A 1 173 ? 22.310 -1.484 -9.574 1.00 68.88 173 ASP A CA 1
ATOM 1549 C C . ASP A 1 173 ? 21.963 -0.087 -9.006 1.00 68.88 173 ASP A C 1
ATOM 1551 O O . ASP A 1 173 ? 21.546 0.819 -9.727 1.00 68.88 173 ASP A O 1
ATOM 1555 N N . VAL A 1 174 ? 22.088 0.067 -7.681 1.00 74.25 174 VAL A N 1
ATOM 1556 C CA . VAL A 1 174 ? 21.845 1.322 -6.938 1.00 74.25 174 VAL A CA 1
ATOM 1557 C C . VAL A 1 174 ? 23.143 1.929 -6.417 1.00 74.25 174 VAL A C 1
ATOM 1559 O O . VAL A 1 174 ? 24.090 1.223 -6.072 1.00 74.25 174 VAL A O 1
ATOM 1562 N N . TYR A 1 175 ? 23.177 3.259 -6.303 1.00 69.25 175 TYR A N 1
ATOM 1563 C CA . TYR A 1 175 ? 24.370 3.989 -5.860 1.00 69.25 175 TYR A CA 1
ATOM 1564 C C . TYR A 1 175 ? 24.792 3.645 -4.418 1.00 69.25 175 TYR A C 1
ATOM 1566 O O . TYR A 1 175 ? 25.971 3.730 -4.083 1.00 69.25 175 TYR A O 1
ATOM 1574 N N . PHE A 1 176 ? 23.848 3.240 -3.562 1.00 77.31 176 PHE A N 1
ATOM 1575 C CA . PHE A 1 176 ? 24.099 2.888 -2.159 1.00 77.31 176 PHE A CA 1
ATOM 1576 C C . PHE A 1 176 ? 23.541 1.505 -1.782 1.00 77.31 176 PHE A C 1
ATOM 1578 O O . PHE A 1 176 ? 22.812 1.362 -0.801 1.00 77.31 176 PHE A O 1
ATOM 1585 N N . PHE A 1 177 ? 23.937 0.478 -2.544 1.00 82.62 177 PHE A N 1
ATOM 1586 C CA . PHE A 1 177 ? 23.619 -0.930 -2.265 1.00 82.62 177 PHE A CA 1
ATOM 1587 C C . PHE A 1 177 ? 24.009 -1.335 -0.835 1.00 82.62 177 PHE A C 1
ATOM 1589 O O . PHE A 1 177 ? 25.108 -1.025 -0.363 1.00 82.62 177 PHE A O 1
ATOM 1596 N N . ASN A 1 178 ? 23.109 -2.028 -0.141 1.00 88.25 178 ASN A N 1
ATOM 1597 C CA . ASN A 1 178 ? 23.314 -2.490 1.229 1.00 88.25 178 ASN A CA 1
ATOM 1598 C C . ASN A 1 178 ? 22.807 -3.930 1.412 1.00 88.25 178 ASN A C 1
ATOM 1600 O O . ASN A 1 178 ? 22.309 -4.542 0.473 1.00 88.25 178 ASN A O 1
ATOM 1604 N N . LYS A 1 179 ? 22.950 -4.488 2.622 1.00 88.38 179 LYS A N 1
ATOM 1605 C CA . LYS A 1 179 ? 22.549 -5.879 2.895 1.00 88.38 179 LYS A CA 1
ATOM 1606 C C . LYS A 1 179 ? 21.062 -6.117 2.628 1.00 88.38 179 LYS A C 1
ATOM 1608 O O . LYS A 1 179 ? 20.700 -7.128 2.046 1.00 88.38 179 LYS A O 1
ATOM 1613 N N . GLU A 1 180 ? 20.199 -5.172 2.995 1.00 89.56 180 GLU A N 1
ATOM 1614 C CA . GLU A 1 180 ? 18.754 -5.293 2.762 1.00 89.56 180 GLU A CA 1
ATOM 1615 C C . GLU A 1 180 ? 18.419 -5.319 1.261 1.00 89.56 180 GLU A C 1
ATOM 1617 O O . GLU A 1 180 ? 17.456 -5.965 0.856 1.00 89.56 180 GLU A O 1
ATOM 1622 N N . SER A 1 181 ? 19.256 -4.710 0.410 1.00 89.06 181 SER A N 1
ATOM 1623 C CA . SER A 1 181 ? 19.108 -4.766 -1.051 1.00 89.06 181 SER A CA 1
ATOM 1624 C C . SER A 1 181 ? 19.271 -6.179 -1.632 1.00 89.06 181 SER A C 1
ATOM 1626 O O . SER A 1 181 ? 18.768 -6.447 -2.719 1.00 89.06 181 SER A O 1
ATOM 1628 N N . GLU A 1 182 ? 19.929 -7.116 -0.939 1.00 88.69 182 GLU A N 1
ATOM 1629 C CA . GLU A 1 182 ? 20.017 -8.516 -1.393 1.00 88.69 182 GLU A CA 1
ATOM 1630 C C . GLU A 1 182 ? 18.661 -9.243 -1.309 1.00 88.69 182 GLU A C 1
ATOM 1632 O O . GLU A 1 182 ? 18.441 -10.224 -2.026 1.00 88.69 182 GLU A O 1
ATOM 1637 N N . LEU A 1 183 ? 17.734 -8.735 -0.486 1.00 92.00 183 LEU A N 1
ATOM 1638 C CA . LEU A 1 183 ? 16.373 -9.253 -0.324 1.00 92.00 183 LEU A CA 1
ATOM 1639 C C . LEU A 1 183 ? 15.377 -8.659 -1.332 1.00 92.00 183 LEU A C 1
ATOM 1641 O O . LEU A 1 183 ? 14.186 -8.957 -1.238 1.00 92.00 183 LEU A O 1
ATOM 1645 N N . SER A 1 184 ? 15.835 -7.866 -2.311 1.00 91.44 184 SER A N 1
ATOM 1646 C CA . SER A 1 184 ? 14.959 -7.182 -3.274 1.00 91.44 184 SER A CA 1
ATOM 1647 C C . SER A 1 184 ? 14.033 -8.131 -4.031 1.00 91.44 184 SER A C 1
ATOM 1649 O O . SER A 1 184 ? 12.869 -7.813 -4.229 1.00 91.44 184 SER A O 1
ATOM 1651 N N . TYR A 1 185 ? 14.482 -9.352 -4.338 1.00 91.38 185 TYR A N 1
ATOM 1652 C CA . TYR A 1 185 ? 13.635 -10.366 -4.980 1.00 91.38 185 TYR A CA 1
ATOM 1653 C C . TYR A 1 185 ? 12.381 -10.734 -4.173 1.00 91.38 185 TYR A C 1
ATOM 1655 O O . TYR A 1 185 ? 11.411 -11.212 -4.747 1.00 91.38 185 TYR A O 1
ATOM 1663 N N . PHE A 1 186 ? 12.425 -10.579 -2.847 1.00 93.69 186 PHE A N 1
ATOM 1664 C CA . PHE A 1 186 ? 11.305 -10.841 -1.953 1.00 93.69 186 PHE A CA 1
ATOM 1665 C C . PHE A 1 186 ? 10.507 -9.565 -1.692 1.00 93.69 186 PHE A C 1
ATOM 1667 O O . PHE A 1 186 ? 9.283 -9.577 -1.761 1.00 93.69 186 PHE A O 1
ATOM 1674 N N . THR A 1 187 ? 11.186 -8.454 -1.394 1.00 93.88 187 THR A N 1
ATOM 1675 C CA . THR A 1 187 ? 10.516 -7.199 -1.024 1.00 93.88 187 THR A CA 1
ATOM 1676 C C . THR A 1 187 ? 9.896 -6.472 -2.215 1.00 93.88 187 THR A C 1
ATOM 1678 O O . THR A 1 187 ? 8.937 -5.732 -2.028 1.00 93.88 187 THR A O 1
ATOM 1681 N N . GLU A 1 188 ? 10.401 -6.688 -3.429 1.00 94.12 188 GLU A N 1
ATOM 1682 C CA . GLU A 1 188 ? 9.874 -6.134 -4.688 1.00 94.12 188 GLU A CA 1
ATOM 1683 C C . GLU A 1 188 ? 9.067 -7.165 -5.483 1.00 94.12 188 GLU A C 1
ATOM 1685 O O . GLU A 1 188 ? 8.676 -6.914 -6.621 1.00 94.12 188 GLU A O 1
ATOM 1690 N N . ASP A 1 189 ? 8.806 -8.339 -4.903 1.00 94.81 189 ASP A N 1
ATOM 1691 C CA . ASP A 1 189 ? 7.940 -9.319 -5.541 1.00 94.81 189 ASP A CA 1
ATOM 1692 C C . ASP A 1 189 ? 6.541 -8.727 -5.792 1.00 94.81 189 ASP A C 1
ATOM 1694 O O . ASP A 1 189 ? 5.955 -8.044 -4.940 1.00 94.81 189 ASP A O 1
ATOM 1698 N N . LEU A 1 190 ? 6.014 -8.980 -6.993 1.00 93.56 190 LEU A N 1
ATOM 1699 C CA . LEU A 1 190 ? 4.759 -8.397 -7.464 1.00 93.56 190 LEU A CA 1
ATOM 1700 C C . LEU A 1 190 ? 3.582 -8.825 -6.585 1.00 93.56 190 LEU A C 1
ATOM 1702 O O . LEU A 1 190 ? 2.718 -8.010 -6.249 1.00 93.56 190 LEU A O 1
ATOM 1706 N N . GLU A 1 191 ? 3.545 -10.100 -6.200 1.00 93.00 191 GLU A N 1
ATOM 1707 C CA . GLU A 1 191 ? 2.459 -10.677 -5.414 1.00 93.00 191 GLU A CA 1
ATOM 1708 C C . GLU A 1 191 ? 2.584 -10.301 -3.939 1.00 93.00 191 GLU A C 1
ATOM 1710 O O . GLU A 1 191 ? 1.572 -9.993 -3.309 1.00 93.00 191 GLU A O 1
ATOM 1715 N N . TRP A 1 192 ? 3.806 -10.234 -3.402 1.00 94.88 192 TRP A N 1
ATOM 1716 C CA . TRP A 1 192 ? 4.068 -9.745 -2.046 1.00 94.88 192 TRP A CA 1
ATOM 1717 C C . TRP A 1 192 ? 3.530 -8.323 -1.832 1.00 94.88 192 TRP A C 1
ATOM 1719 O O . TRP A 1 192 ? 2.800 -8.061 -0.872 1.00 94.88 192 TRP A O 1
ATOM 1729 N N . ASN A 1 193 ? 3.824 -7.412 -2.763 1.00 96.12 193 ASN A N 1
ATOM 1730 C CA . ASN A 1 193 ? 3.332 -6.034 -2.709 1.00 96.12 193 ASN A CA 1
ATOM 1731 C C . ASN A 1 193 ? 1.821 -5.950 -2.974 1.00 96.12 193 ASN A C 1
ATOM 1733 O O . ASN A 1 193 ? 1.101 -5.210 -2.297 1.00 96.12 193 ASN A O 1
ATOM 1737 N N . SER A 1 194 ? 1.313 -6.757 -3.911 1.00 95.81 194 SER A N 1
ATOM 1738 C CA . SER A 1 194 ? -0.124 -6.820 -4.204 1.00 95.81 194 SER A CA 1
ATOM 1739 C C . SER A 1 194 ? -0.938 -7.336 -3.025 1.00 95.81 194 SER A C 1
ATOM 1741 O O . SER A 1 194 ? -2.021 -6.818 -2.763 1.00 95.81 194 SER A O 1
ATOM 1743 N N . PHE A 1 195 ? -0.423 -8.314 -2.278 1.00 96.06 195 PHE A N 1
ATOM 1744 C CA . PHE A 1 195 ? -1.070 -8.828 -1.074 1.00 96.06 195 PHE A CA 1
ATOM 1745 C C . PHE A 1 195 ? -1.340 -7.701 -0.075 1.00 96.06 195 PHE A C 1
ATOM 1747 O O . PHE A 1 195 ? -2.465 -7.558 0.407 1.00 96.06 195 PHE A O 1
ATOM 1754 N N . TRP A 1 196 ? -0.333 -6.864 0.198 1.00 95.75 196 TRP A N 1
ATOM 1755 C CA . TRP A 1 196 ? -0.496 -5.749 1.128 1.00 95.75 196 TRP A CA 1
ATOM 1756 C C . TRP A 1 196 ? -1.497 -4.710 0.613 1.00 95.75 196 TRP A C 1
ATOM 1758 O O . TRP A 1 196 ? -2.318 -4.211 1.387 1.00 95.75 196 TRP A O 1
ATOM 1768 N N . TYR A 1 197 ? -1.485 -4.426 -0.692 1.00 95.62 197 TYR A N 1
ATOM 1769 C CA . TYR A 1 197 ? -2.478 -3.557 -1.323 1.00 95.62 197 TYR A CA 1
ATOM 1770 C C . TYR A 1 197 ? -3.906 -4.090 -1.134 1.00 95.62 197 TYR A C 1
ATOM 1772 O O . TYR A 1 197 ? -4.762 -3.371 -0.616 1.00 95.62 197 TYR A O 1
ATOM 1780 N N . TYR A 1 198 ? -4.165 -5.351 -1.490 1.00 95.62 198 TYR A N 1
ATOM 1781 C CA . TYR A 1 198 ? -5.504 -5.936 -1.396 1.00 95.62 198 TYR A CA 1
ATOM 1782 C C . TYR A 1 198 ? -5.981 -6.089 0.045 1.00 95.62 198 TYR A C 1
ATOM 1784 O O . TYR A 1 198 ? -7.140 -5.794 0.316 1.00 95.62 198 TYR A O 1
ATOM 1792 N N . PHE A 1 199 ? -5.098 -6.443 0.982 1.00 95.69 199 PHE A N 1
ATOM 1793 C CA . PHE A 1 199 ? -5.439 -6.459 2.405 1.00 95.69 199 PHE A CA 1
ATOM 1794 C C . PHE A 1 199 ? -5.918 -5.081 2.891 1.00 95.69 199 PHE A C 1
ATOM 1796 O O . PHE A 1 199 ? -6.917 -4.986 3.602 1.00 95.69 199 PHE A O 1
ATOM 1803 N N . ASN A 1 200 ? -5.250 -4.002 2.469 1.00 94.44 200 ASN A N 1
ATOM 1804 C CA . ASN A 1 200 ? -5.668 -2.641 2.809 1.00 94.44 200 ASN A CA 1
ATOM 1805 C C . ASN A 1 200 ? -6.929 -2.186 2.062 1.00 94.44 200 ASN A C 1
ATOM 1807 O O . ASN A 1 200 ? -7.615 -1.301 2.561 1.00 94.44 200 ASN A O 1
ATOM 1811 N N . MET A 1 201 ? -7.254 -2.747 0.895 1.00 94.69 201 MET A N 1
ATOM 1812 C CA . MET A 1 201 ? -8.539 -2.480 0.230 1.00 94.69 201 MET A CA 1
ATOM 1813 C C . MET A 1 201 ? -9.691 -3.229 0.917 1.00 94.69 201 MET A C 1
ATOM 1815 O O . MET A 1 201 ? -10.770 -2.673 1.110 1.00 94.69 201 MET A O 1
ATOM 1819 N N . ASP A 1 202 ? -9.457 -4.466 1.342 1.00 93.75 202 ASP A N 1
ATOM 1820 C CA . ASP A 1 202 ? -10.446 -5.282 2.047 1.00 93.75 202 ASP A CA 1
ATOM 1821 C C . ASP A 1 202 ? -10.740 -4.702 3.446 1.00 93.75 202 ASP A C 1
ATOM 1823 O O . ASP A 1 202 ? -11.874 -4.368 3.779 1.00 93.75 202 ASP A O 1
ATOM 1827 N N . TYR A 1 203 ? -9.696 -4.397 4.223 1.00 94.56 203 TYR A N 1
ATOM 1828 C CA . TYR A 1 203 ? -9.811 -3.840 5.579 1.00 94.56 203 TYR A CA 1
ATOM 1829 C C . TYR A 1 203 ? -9.538 -2.330 5.642 1.00 94.56 203 TYR A C 1
ATOM 1831 O O . TYR A 1 203 ? -8.926 -1.837 6.600 1.00 94.56 203 TYR A O 1
ATOM 1839 N N . PHE A 1 204 ? -10.002 -1.580 4.636 1.00 93.19 204 PHE A N 1
ATOM 1840 C CA . PHE A 1 204 ? -9.695 -0.156 4.470 1.00 93.19 204 PHE A CA 1
ATOM 1841 C C . PHE A 1 204 ? -10.009 0.677 5.729 1.00 93.19 204 PHE A C 1
ATOM 1843 O O . PHE A 1 204 ? -11.159 0.664 6.184 1.00 93.19 204 PHE A O 1
ATOM 1850 N N . PRO A 1 205 ? -9.036 1.424 6.308 1.00 90.62 205 PRO A N 1
ATOM 1851 C CA . PRO A 1 205 ? -9.159 2.085 7.619 1.00 90.62 205 PRO A CA 1
ATOM 1852 C C . PRO A 1 205 ? -10.421 2.933 7.817 1.00 90.62 205 PRO A C 1
ATOM 1854 O O . PRO A 1 205 ? -10.949 3.008 8.925 1.00 90.62 205 PRO A O 1
ATOM 1857 N N . TYR A 1 206 ? -10.940 3.539 6.749 1.00 90.06 206 TYR A N 1
ATOM 1858 C CA . TYR A 1 206 ? -12.087 4.445 6.820 1.00 90.06 206 TYR A CA 1
ATOM 1859 C C . TYR A 1 206 ? -13.450 3.768 6.587 1.00 90.06 206 TYR A C 1
ATOM 1861 O O . TYR A 1 206 ? -14.473 4.441 6.703 1.00 90.06 206 TYR A O 1
ATOM 1869 N N . LEU A 1 207 ? -13.497 2.461 6.296 1.00 92.25 207 LEU A N 1
ATOM 1870 C CA . LEU A 1 207 ? -14.753 1.706 6.223 1.00 92.25 207 LEU A CA 1
ATOM 1871 C C . LEU A 1 207 ? -15.302 1.422 7.618 1.00 92.25 207 LEU A C 1
ATOM 1873 O O . LEU A 1 207 ? -14.570 0.976 8.502 1.00 92.25 207 LEU A O 1
ATOM 1877 N N . ASN A 1 208 ? -16.604 1.645 7.796 1.00 91.62 208 ASN A N 1
ATOM 1878 C CA . ASN A 1 208 ? -17.305 1.355 9.043 1.00 91.62 208 ASN A CA 1
ATOM 1879 C C . ASN A 1 208 ? -17.429 -0.161 9.267 1.00 91.62 208 ASN A C 1
ATOM 1881 O O . ASN A 1 208 ? -18.094 -0.852 8.492 1.00 91.62 208 ASN A O 1
ATOM 1885 N N . GLY A 1 209 ? -16.862 -0.685 10.353 1.00 90.88 209 GLY A N 1
ATOM 1886 C CA . GLY A 1 209 ? -16.805 -2.129 10.553 1.00 90.88 209 GLY A CA 1
ATOM 1887 C C . GLY A 1 209 ? -18.153 -2.803 10.818 1.00 90.88 209 GLY A C 1
ATOM 1888 O O . GLY A 1 209 ? -18.267 -4.017 10.686 1.00 90.88 209 GLY A O 1
ATOM 1889 N N . GLU A 1 210 ? -19.195 -2.057 11.187 1.00 91.25 210 GLU A N 1
ATOM 1890 C CA . GLU A 1 210 ? -20.539 -2.617 11.376 1.00 91.25 210 GLU A CA 1
ATOM 1891 C C . GLU A 1 210 ? -21.299 -2.731 10.057 1.00 91.25 210 GLU A C 1
ATOM 1893 O O . GLU A 1 210 ? -21.892 -3.772 9.778 1.00 91.25 210 GLU A O 1
ATOM 1898 N N . GLN A 1 211 ? -21.233 -1.680 9.236 1.00 90.81 211 GLN A N 1
ATOM 1899 C CA . GLN A 1 211 ? -21.867 -1.636 7.921 1.00 90.81 211 GLN A CA 1
ATOM 1900 C C . GLN A 1 211 ? -21.271 -2.678 6.971 1.00 90.81 211 GLN A C 1
ATOM 1902 O O . GLN A 1 211 ? -22.017 -3.374 6.291 1.00 90.81 211 GLN A O 1
ATOM 1907 N N . PHE A 1 212 ? -19.943 -2.798 6.955 1.00 91.75 212 PHE A N 1
ATOM 1908 C CA . PHE A 1 212 ? -19.210 -3.678 6.041 1.00 91.75 212 PHE A CA 1
ATOM 1909 C C . PHE A 1 212 ? -18.882 -5.046 6.654 1.00 91.75 212 PHE A C 1
ATOM 1911 O O . PHE A 1 212 ? -18.069 -5.789 6.127 1.00 91.75 212 PHE A O 1
ATOM 1918 N N . GLY A 1 213 ? -19.471 -5.392 7.802 1.00 90.25 213 GLY A N 1
ATOM 1919 C CA . GLY A 1 213 ? -19.285 -6.706 8.423 1.00 90.25 213 GLY A CA 1
ATOM 1920 C C . GLY A 1 213 ? -17.917 -6.962 9.068 1.00 90.25 213 GLY A C 1
ATOM 1921 O O . GLY A 1 213 ? -17.803 -7.958 9.776 1.00 90.25 213 GLY A O 1
ATOM 1922 N N . LEU A 1 214 ? -16.940 -6.057 8.946 1.00 92.19 214 LEU A N 1
ATOM 1923 C CA . LEU A 1 214 ? -15.568 -6.209 9.467 1.00 92.19 214 LEU A CA 1
ATOM 1924 C C . LEU A 1 214 ? -15.497 -6.477 10.984 1.00 92.19 214 LEU A C 1
ATOM 1926 O O . LEU A 1 214 ? -14.570 -7.119 11.472 1.00 92.19 214 LEU A O 1
ATOM 1930 N N . LYS A 1 215 ? -16.493 -6.026 11.761 1.00 89.31 215 LYS A N 1
ATOM 1931 C CA . LYS A 1 215 ? -16.597 -6.351 13.197 1.00 89.31 215 LYS A CA 1
ATOM 1932 C C . LYS A 1 215 ? -16.793 -7.849 13.449 1.00 89.31 215 LYS A C 1
ATOM 1934 O O . LYS A 1 215 ? -16.383 -8.344 14.496 1.00 89.31 215 LYS A O 1
ATOM 1939 N N . LYS A 1 216 ? -17.446 -8.570 12.529 1.00 90.31 216 LYS A N 1
ATOM 1940 C CA . LYS A 1 216 ? -17.637 -10.028 12.634 1.00 90.31 216 LYS A CA 1
ATOM 1941 C C . LYS A 1 216 ? -16.310 -10.768 12.472 1.00 90.31 216 LYS A C 1
ATOM 1943 O O . LYS A 1 216 ? -16.122 -11.792 13.122 1.00 90.31 216 LYS A O 1
ATOM 1948 N N . ASP A 1 217 ? -15.401 -10.198 11.688 1.00 90.38 217 ASP A N 1
ATOM 1949 C CA . ASP A 1 217 ? -14.084 -10.765 11.393 1.00 90.38 217 ASP A CA 1
ATOM 1950 C C . ASP A 1 217 ? -13.035 -10.430 12.460 1.00 90.38 217 ASP A C 1
ATOM 1952 O O . ASP A 1 217 ? -11.910 -10.917 12.384 1.00 90.38 217 ASP A O 1
ATOM 1956 N N . ARG A 1 218 ? -13.406 -9.643 13.484 1.00 93.56 218 ARG A N 1
ATOM 1957 C CA . ARG A 1 218 ? -12.493 -9.144 14.530 1.00 93.56 218 ARG A CA 1
ATOM 1958 C C . ARG A 1 218 ? -11.336 -8.365 13.900 1.00 93.56 218 ARG A C 1
ATOM 1960 O O . ARG A 1 218 ? -10.169 -8.736 14.018 1.00 93.56 218 ARG A O 1
ATOM 1967 N N . ARG A 1 219 ? -11.698 -7.309 13.167 1.00 94.38 219 ARG A N 1
ATOM 1968 C CA . ARG A 1 219 ? -10.816 -6.421 12.398 1.00 94.38 219 ARG A CA 1
ATOM 1969 C C . ARG A 1 219 ? -9.493 -6.109 13.099 1.00 94.38 219 ARG A C 1
ATOM 1971 O O . ARG A 1 219 ? -8.438 -6.276 12.490 1.00 94.38 219 ARG A O 1
ATOM 1978 N N . GLY A 1 220 ? -9.539 -5.641 14.343 1.00 93.31 220 GLY A N 1
ATOM 1979 C CA . GLY A 1 220 ? -8.351 -5.246 15.096 1.00 93.31 220 GLY A CA 1
ATOM 1980 C C . GLY A 1 220 ? -7.423 -6.429 15.390 1.00 93.31 220 GLY A C 1
ATOM 1981 O O . GLY A 1 220 ? -6.210 -6.345 15.177 1.00 93.31 220 GLY A O 1
ATOM 1982 N N . GLU A 1 221 ? -7.981 -7.563 15.824 1.00 95.25 221 GLU A N 1
ATOM 1983 C CA . GLU A 1 221 ? -7.215 -8.805 15.999 1.00 95.25 221 GLU A CA 1
ATOM 1984 C C . GLU A 1 221 ? -6.626 -9.304 14.672 1.00 95.25 221 GLU A C 1
ATOM 1986 O O . GLU A 1 221 ? -5.454 -9.691 14.614 1.00 95.25 221 GLU A O 1
ATOM 1991 N N . TYR A 1 222 ? -7.420 -9.272 13.601 1.00 95.50 222 TYR A N 1
ATOM 1992 C CA . TYR A 1 222 ? -7.013 -9.733 12.281 1.00 95.50 222 TYR A CA 1
ATOM 1993 C C . TYR A 1 222 ? -5.884 -8.877 11.702 1.00 95.50 222 TYR A C 1
ATOM 1995 O O . TYR A 1 222 ? -4.903 -9.420 11.194 1.00 95.50 222 TYR A O 1
ATOM 2003 N N . TYR A 1 223 ? -5.945 -7.553 11.870 1.00 95.06 223 TYR A N 1
ATOM 2004 C CA . TYR A 1 223 ? -4.860 -6.649 11.493 1.00 95.06 223 TYR A CA 1
ATOM 2005 C C . TYR A 1 223 ? -3.542 -7.022 12.180 1.00 95.06 223 TYR A C 1
ATOM 2007 O O . TYR A 1 223 ? -2.518 -7.195 11.513 1.00 95.06 223 TYR A O 1
ATOM 2015 N N . PHE A 1 224 ? -3.563 -7.238 13.499 1.00 93.81 224 PHE A N 1
ATOM 2016 C CA . PHE A 1 224 ? -2.377 -7.693 14.225 1.00 93.81 224 PHE A CA 1
ATOM 2017 C C . PHE A 1 224 ? -1.862 -9.037 13.731 1.00 93.81 224 PHE A C 1
ATOM 2019 O O . PHE A 1 224 ? -0.650 -9.222 13.603 1.00 93.81 224 PHE A O 1
ATOM 2026 N N . TYR A 1 225 ? -2.769 -9.976 13.471 1.00 96.06 225 TYR A N 1
ATOM 2027 C CA . TYR A 1 225 ? -2.412 -11.278 12.939 1.00 96.06 225 TYR A CA 1
ATOM 2028 C C . TYR A 1 225 ? -1.697 -11.139 11.591 1.00 96.06 225 TYR A C 1
ATOM 2030 O O . TYR A 1 225 ? -0.599 -11.671 11.441 1.00 96.06 225 TYR A O 1
ATOM 2038 N N . VAL A 1 226 ? -2.254 -10.378 10.645 1.00 96.75 226 VAL A N 1
ATOM 2039 C CA . VAL A 1 226 ? -1.670 -10.187 9.310 1.00 96.75 226 VAL A CA 1
ATOM 2040 C C . VAL A 1 226 ? -0.303 -9.510 9.390 1.00 96.75 226 VAL A C 1
ATOM 2042 O O . VAL A 1 226 ? 0.663 -10.041 8.843 1.00 96.75 226 VAL A O 1
ATOM 2045 N N . VAL A 1 227 ? -0.175 -8.405 10.133 1.00 95.62 227 VAL A N 1
ATOM 2046 C CA . VAL A 1 227 ? 1.114 -7.708 10.304 1.00 95.62 227 VAL A CA 1
ATOM 2047 C C . VAL A 1 227 ? 2.154 -8.630 10.945 1.00 95.62 227 VAL A C 1
ATOM 2049 O O . VAL A 1 227 ? 3.292 -8.711 10.483 1.00 95.62 227 VAL A O 1
ATOM 2052 N N . ARG A 1 228 ? 1.768 -9.393 11.974 1.00 96.00 228 ARG A N 1
ATOM 2053 C CA . ARG A 1 228 ? 2.661 -10.360 12.620 1.00 96.00 228 ARG A CA 1
ATOM 2054 C C . ARG A 1 228 ? 3.096 -11.472 11.665 1.00 96.00 228 ARG A C 1
ATOM 2056 O O . ARG A 1 228 ? 4.264 -11.855 11.699 1.00 96.00 228 ARG A O 1
ATOM 2063 N N . GLN A 1 229 ? 2.195 -12.000 10.836 1.00 97.31 229 GLN A N 1
ATOM 2064 C CA . GLN A 1 229 ? 2.533 -13.039 9.859 1.00 97.31 229 GLN A CA 1
ATOM 2065 C C . GLN A 1 229 ? 3.457 -12.510 8.759 1.00 97.31 229 GLN A C 1
ATOM 2067 O O . GLN A 1 229 ? 4.413 -13.195 8.399 1.00 97.31 229 GLN A O 1
ATOM 2072 N N . LEU A 1 230 ? 3.238 -11.280 8.283 1.00 96.75 230 LEU A N 1
ATOM 2073 C CA . LEU A 1 230 ? 4.133 -10.624 7.327 1.00 96.75 230 LEU A CA 1
ATOM 2074 C C . LEU A 1 230 ? 5.544 -10.464 7.899 1.00 96.75 230 LEU A C 1
ATOM 2076 O O . LEU A 1 230 ? 6.515 -10.868 7.260 1.00 96.75 230 LEU A O 1
ATOM 2080 N N . LEU A 1 231 ? 5.662 -9.956 9.129 1.00 96.12 231 LEU A N 1
ATOM 2081 C CA . LEU A 1 231 ? 6.952 -9.808 9.806 1.00 96.12 231 LEU A CA 1
ATOM 2082 C C . LEU A 1 231 ? 7.632 -11.157 10.057 1.00 96.12 231 LEU A C 1
ATOM 2084 O O . LEU A 1 231 ? 8.837 -11.278 9.851 1.00 96.12 231 LEU A O 1
ATOM 2088 N N . ALA A 1 232 ? 6.880 -12.188 10.451 1.00 97.06 232 ALA A N 1
ATOM 2089 C CA . ALA A 1 232 ? 7.421 -13.533 10.629 1.00 97.06 232 ALA A CA 1
ATOM 2090 C C . ALA A 1 232 ? 7.932 -14.122 9.305 1.00 97.06 232 ALA A C 1
ATOM 2092 O O . ALA A 1 232 ? 9.021 -14.694 9.263 1.00 97.06 232 ALA A O 1
ATOM 2093 N N . ARG A 1 233 ? 7.180 -13.949 8.210 1.00 96.69 233 ARG A N 1
ATOM 2094 C CA . ARG A 1 233 ? 7.569 -14.404 6.871 1.00 96.69 233 ARG A CA 1
ATOM 2095 C C . ARG A 1 233 ? 8.817 -13.683 6.366 1.00 96.69 233 ARG A C 1
ATOM 2097 O O . ARG A 1 233 ? 9.700 -14.346 5.821 1.00 96.69 233 ARG A O 1
ATOM 2104 N N . TYR A 1 234 ? 8.895 -12.371 6.576 1.00 96.50 234 TYR A N 1
ATOM 2105 C CA . TYR A 1 234 ? 10.072 -11.563 6.264 1.00 96.50 234 TYR A CA 1
ATOM 2106 C C . TYR A 1 234 ? 11.284 -11.993 7.100 1.00 96.50 234 TYR A C 1
ATOM 2108 O O . TYR A 1 234 ? 12.367 -12.217 6.568 1.00 96.50 234 TYR A O 1
ATOM 2116 N N . TYR A 1 235 ? 11.095 -12.215 8.401 1.00 96.88 235 TYR A N 1
ATOM 2117 C CA . TYR A 1 235 ? 12.145 -12.714 9.285 1.00 96.88 235 TYR A CA 1
ATOM 2118 C C . TYR A 1 235 ? 12.699 -14.077 8.837 1.00 96.88 235 TYR A C 1
ATOM 2120 O O . TYR A 1 235 ? 13.909 -14.288 8.873 1.00 96.88 235 TYR A O 1
ATOM 2128 N N . MET A 1 236 ? 11.857 -14.987 8.335 1.00 96.19 236 MET A N 1
ATOM 2129 C CA . MET A 1 236 ? 12.328 -16.257 7.763 1.00 96.19 236 MET A CA 1
ATOM 2130 C C . MET A 1 236 ? 13.231 -16.060 6.534 1.00 96.19 236 MET A C 1
ATOM 2132 O O . MET A 1 236 ? 14.227 -16.774 6.411 1.00 96.19 236 MET A O 1
ATOM 2136 N N . GLU A 1 237 ? 12.944 -15.086 5.660 1.00 95.25 237 GLU A N 1
ATOM 2137 C CA . GLU A 1 237 ? 13.859 -14.748 4.555 1.00 95.25 237 GLU A CA 1
ATOM 2138 C C . GLU A 1 237 ? 15.194 -14.239 5.090 1.00 95.25 237 GLU A C 1
ATOM 2140 O O . GLU A 1 237 ? 16.245 -14.739 4.690 1.00 95.25 237 GLU A O 1
ATOM 2145 N N . ARG A 1 238 ? 15.172 -13.325 6.067 1.00 95.62 238 ARG A N 1
ATOM 2146 C CA . ARG A 1 238 ? 16.394 -12.809 6.707 1.00 95.62 238 ARG A CA 1
ATOM 2147 C C . ARG A 1 238 ? 17.257 -13.924 7.289 1.00 95.62 238 ARG A C 1
ATOM 2149 O O . ARG A 1 238 ? 18.477 -13.904 7.134 1.00 95.62 238 ARG A O 1
ATOM 2156 N N . LEU A 1 239 ? 16.641 -14.919 7.932 1.00 95.19 239 LEU A N 1
ATOM 2157 C CA . LEU A 1 239 ? 17.353 -16.077 8.473 1.00 95.19 239 LEU A CA 1
ATOM 2158 C C . LEU A 1 239 ? 18.036 -16.902 7.379 1.00 95.19 239 LEU A C 1
ATOM 2160 O O . LEU A 1 239 ? 19.158 -17.359 7.588 1.00 95.19 239 LEU A O 1
ATOM 2164 N N . SER A 1 240 ? 17.401 -17.062 6.216 1.00 94.25 240 SER A N 1
ATOM 2165 C CA . SER A 1 240 ? 17.984 -17.800 5.089 1.00 94.25 240 SER A CA 1
ATOM 2166 C C . SER A 1 240 ? 19.241 -17.129 4.514 1.00 94.25 240 SER A C 1
ATOM 2168 O O . SER A 1 240 ? 20.152 -17.824 4.065 1.00 94.25 240 SER A O 1
ATOM 2170 N N . HIS A 1 241 ? 19.333 -15.798 4.618 1.00 91.50 241 HIS A N 1
ATOM 2171 C CA . HIS A 1 241 ? 20.508 -15.000 4.237 1.00 91.50 241 HIS A CA 1
ATOM 2172 C C . HIS A 1 241 ? 21.500 -14.770 5.386 1.00 91.50 241 HIS A C 1
ATOM 2174 O O . HIS A 1 241 ? 22.568 -14.195 5.186 1.00 91.50 241 HIS A O 1
ATOM 2180 N N . GLY A 1 242 ? 21.186 -15.235 6.598 1.00 94.12 242 GLY A N 1
ATOM 2181 C CA . GLY A 1 242 ? 22.044 -15.059 7.772 1.00 94.12 242 GLY A CA 1
ATOM 2182 C C . GLY A 1 242 ? 22.044 -13.636 8.346 1.00 94.12 242 GLY A C 1
ATOM 2183 O O . GLY A 1 242 ? 23.003 -13.256 9.013 1.00 94.12 242 GLY A O 1
ATOM 2184 N N . TYR A 1 243 ? 20.992 -12.848 8.106 1.00 91.94 243 TYR A N 1
ATOM 2185 C CA . TYR A 1 243 ? 20.892 -11.449 8.558 1.00 91.94 243 TYR A CA 1
ATOM 2186 C C . TYR A 1 243 ? 20.353 -11.286 9.979 1.00 91.94 243 TYR A C 1
ATOM 2188 O O . TYR A 1 243 ? 20.444 -10.204 10.553 1.00 91.94 243 TYR A O 1
ATOM 2196 N N . GLY A 1 244 ? 19.824 -12.359 10.567 1.00 92.31 244 GLY A N 1
ATOM 2197 C CA . GLY A 1 244 ? 19.309 -12.345 11.932 1.00 92.31 244 GLY A CA 1
ATOM 2198 C C . GLY A 1 244 ? 17.996 -11.571 12.069 1.00 92.31 244 GLY A C 1
ATOM 2199 O O . GLY A 1 244 ? 17.140 -11.595 11.183 1.00 92.31 244 GLY A O 1
ATOM 2200 N N . GLU A 1 245 ? 17.813 -10.938 13.226 1.00 93.25 245 GLU A N 1
ATOM 2201 C CA . GLU A 1 245 ? 16.579 -10.238 13.598 1.00 93.25 245 GLU A CA 1
ATOM 2202 C C . GLU A 1 245 ? 16.337 -8.970 12.771 1.00 93.25 245 GLU A C 1
ATOM 2204 O O . GLU A 1 245 ? 17.230 -8.453 12.090 1.00 93.25 245 GLU A O 1
ATOM 2209 N N . VAL A 1 246 ? 15.080 -8.519 12.757 1.00 92.94 246 VAL A N 1
ATOM 2210 C CA . VAL A 1 246 ? 14.704 -7.241 12.142 1.00 92.94 246 VAL A CA 1
ATOM 2211 C C . VAL A 1 246 ? 15.281 -6.129 13.026 1.00 92.94 246 VAL A C 1
ATOM 2213 O O . VAL A 1 246 ? 15.034 -6.162 14.231 1.00 92.94 246 VAL A O 1
ATOM 2216 N N . PRO A 1 247 ? 16.059 -5.181 12.475 1.00 91.44 247 PRO A N 1
ATOM 2217 C CA . PRO A 1 247 ? 16.692 -4.143 13.278 1.00 91.44 247 PRO A CA 1
ATOM 2218 C C . PRO A 1 247 ? 15.643 -3.254 13.949 1.00 91.44 247 PRO A C 1
ATOM 2220 O O . PRO A 1 247 ? 14.655 -2.857 13.326 1.00 91.44 247 PRO A O 1
ATOM 2223 N N . GLU A 1 248 ? 15.875 -2.927 15.217 1.00 91.12 248 GLU A N 1
ATOM 2224 C CA . GLU A 1 248 ? 15.065 -1.949 15.938 1.00 91.12 248 GLU A CA 1
ATOM 2225 C C . GLU A 1 248 ? 15.411 -0.529 15.484 1.00 91.12 248 GLU A C 1
ATOM 2227 O O . GLU A 1 248 ? 16.555 -0.217 15.145 1.00 91.12 248 GLU A O 1
ATOM 2232 N N . PHE A 1 249 ? 14.409 0.345 15.485 1.00 90.31 249 PHE A N 1
ATOM 2233 C CA . PHE A 1 249 ? 14.579 1.751 15.150 1.00 90.31 249 PHE A CA 1
ATOM 2234 C C . PHE A 1 249 ? 14.738 2.594 16.419 1.00 90.31 249 PHE A C 1
ATOM 2236 O O . PHE A 1 249 ? 14.010 2.410 17.394 1.00 90.31 249 PHE A O 1
ATOM 2243 N N . SER A 1 250 ? 15.643 3.570 16.378 1.00 89.81 250 SER A N 1
ATOM 2244 C CA . SER A 1 250 ? 15.782 4.597 17.407 1.00 89.81 250 SER A CA 1
ATOM 2245 C C . SER A 1 250 ? 15.975 5.964 16.759 1.00 89.81 250 SER A C 1
ATOM 2247 O O . SER A 1 250 ? 16.717 6.113 15.790 1.00 89.81 250 SER A O 1
ATOM 2249 N N . PHE A 1 251 ? 15.318 6.972 17.335 1.00 87.19 251 PHE A N 1
ATOM 2250 C CA . PHE A 1 251 ? 15.390 8.364 16.886 1.00 87.19 251 PHE A CA 1
ATOM 2251 C C . PHE A 1 251 ? 16.775 9.000 17.086 1.00 87.19 251 PHE A C 1
ATOM 2253 O O . PHE A 1 251 ? 17.088 9.987 16.429 1.00 87.19 251 PHE A O 1
ATOM 2260 N N . PHE A 1 252 ? 17.597 8.431 17.973 1.00 86.62 252 PHE A N 1
ATOM 2261 C CA . PHE A 1 252 ? 18.905 8.968 18.384 1.00 86.62 252 PHE A CA 1
ATOM 2262 C C . PHE A 1 252 ? 20.085 8.205 17.775 1.00 86.62 252 PHE A C 1
ATOM 2264 O O . PHE A 1 252 ? 21.229 8.365 18.192 1.00 86.62 252 PHE A O 1
ATOM 2271 N N . THR A 1 253 ? 19.810 7.286 16.853 1.00 87.69 253 THR A N 1
ATOM 2272 C CA . THR A 1 253 ? 20.837 6.480 16.194 1.00 87.69 253 THR A CA 1
ATOM 2273 C C . THR A 1 253 ? 20.686 6.586 14.693 1.00 87.69 253 THR A C 1
ATOM 2275 O O . THR A 1 253 ? 19.573 6.674 14.174 1.00 87.69 253 THR A O 1
ATOM 2278 N N . GLU A 1 254 ? 21.807 6.527 13.987 1.00 90.25 254 GLU A N 1
ATOM 2279 C CA . GLU A 1 254 ? 21.799 6.475 12.532 1.00 90.25 254 GLU A CA 1
ATOM 2280 C C . GLU A 1 254 ? 21.128 5.189 12.036 1.00 90.25 254 GLU A C 1
ATOM 2282 O O . GLU A 1 254 ? 21.379 4.092 12.540 1.00 90.25 254 GLU A O 1
ATOM 2287 N N . VAL A 1 255 ? 20.297 5.315 11.003 1.00 90.50 255 VAL A N 1
ATOM 2288 C CA . VAL A 1 255 ? 19.729 4.162 10.303 1.00 90.50 255 VAL A CA 1
ATOM 2289 C C . VAL A 1 255 ? 20.768 3.628 9.327 1.00 90.50 255 VAL A C 1
ATOM 2291 O O . VAL A 1 255 ? 21.042 4.253 8.303 1.00 90.50 255 VAL A O 1
ATOM 2294 N N . GLU A 1 256 ? 21.342 2.465 9.647 1.00 91.12 256 GLU A N 1
ATOM 2295 C CA . GLU A 1 256 ? 22.424 1.828 8.881 1.00 91.12 256 GLU A CA 1
ATOM 2296 C C . GLU A 1 256 ? 22.035 1.602 7.410 1.00 91.12 256 GLU A C 1
ATOM 2298 O O . GLU A 1 256 ? 22.787 1.965 6.503 1.00 91.12 256 GLU A O 1
ATOM 2303 N N . TYR A 1 257 ? 20.837 1.058 7.170 1.00 90.88 257 TYR A N 1
ATOM 2304 C CA . TYR A 1 257 ? 20.365 0.671 5.840 1.00 90.88 257 TYR A CA 1
ATOM 2305 C C . TYR A 1 257 ? 19.346 1.675 5.275 1.00 90.88 257 TYR A C 1
ATOM 2307 O O . TYR A 1 257 ? 18.210 1.812 5.740 1.00 90.88 257 TYR A O 1
ATOM 2315 N N . GLY A 1 258 ? 19.782 2.398 4.246 1.00 89.81 258 GLY A N 1
ATOM 2316 C CA . GLY A 1 258 ? 18.964 3.280 3.423 1.00 89.81 258 GLY A CA 1
ATOM 2317 C C . GLY A 1 258 ? 18.081 2.527 2.425 1.00 89.81 258 GLY A C 1
ATOM 2318 O O . GLY A 1 258 ? 18.131 1.301 2.328 1.00 89.81 258 GLY A O 1
ATOM 2319 N N . TYR A 1 259 ? 17.278 3.274 1.669 1.00 91.25 259 TYR A N 1
ATOM 2320 C CA . TYR A 1 259 ? 16.395 2.750 0.628 1.00 91.25 259 TYR A CA 1
ATOM 2321 C C . TYR A 1 259 ? 16.335 3.704 -0.571 1.00 91.25 259 TYR A C 1
ATOM 2323 O O . TYR A 1 259 ? 16.097 4.901 -0.399 1.00 91.25 259 TYR A O 1
ATOM 2331 N N . ASP A 1 260 ? 16.565 3.162 -1.768 1.00 90.44 260 ASP A N 1
ATOM 2332 C CA . ASP A 1 260 ? 16.391 3.834 -3.058 1.00 90.44 260 ASP A CA 1
ATOM 2333 C C . ASP A 1 260 ? 15.240 3.145 -3.801 1.00 90.44 260 ASP A C 1
ATOM 2335 O O . ASP A 1 260 ? 15.434 2.025 -4.275 1.00 90.44 260 ASP A O 1
ATOM 2339 N N . PRO A 1 261 ? 14.048 3.759 -3.891 1.00 89.12 261 PRO A N 1
ATOM 2340 C CA . PRO A 1 261 ? 12.907 3.107 -4.521 1.00 89.12 261 PRO A CA 1
ATOM 2341 C C . PRO A 1 261 ? 13.101 2.830 -6.018 1.00 89.12 261 PRO A C 1
ATOM 2343 O O . PRO A 1 261 ? 12.411 1.981 -6.564 1.00 89.12 261 PRO A O 1
ATOM 2346 N N . GLN A 1 262 ? 13.959 3.591 -6.713 1.00 88.81 262 GLN A N 1
ATOM 2347 C CA . GLN A 1 262 ? 14.051 3.600 -8.183 1.00 88.81 262 GLN A CA 1
ATOM 2348 C C . GLN A 1 262 ? 12.694 3.747 -8.914 1.00 88.81 262 GLN A C 1
ATOM 2350 O O . GLN A 1 262 ? 12.580 3.398 -10.092 1.00 88.81 262 GLN A O 1
ATOM 2355 N N . LEU A 1 263 ? 11.671 4.284 -8.239 1.00 90.44 263 LEU A N 1
ATOM 2356 C CA . LEU A 1 263 ? 10.333 4.535 -8.776 1.00 90.44 263 LEU A CA 1
ATOM 2357 C C . LEU A 1 263 ? 10.192 5.983 -9.251 1.00 90.44 263 LEU A C 1
ATOM 2359 O O . LEU A 1 263 ? 10.861 6.897 -8.757 1.00 90.44 263 LEU A O 1
ATOM 2363 N N . ILE A 1 264 ? 9.265 6.192 -10.183 1.00 87.81 264 ILE A N 1
ATOM 2364 C CA . ILE A 1 264 ? 8.899 7.508 -10.713 1.00 87.81 264 ILE A CA 1
ATOM 2365 C C . ILE A 1 264 ? 7.399 7.741 -10.564 1.00 87.81 264 ILE A C 1
ATOM 2367 O O . ILE A 1 264 ? 6.585 6.834 -10.725 1.00 87.81 264 ILE A O 1
ATOM 2371 N N . ASN A 1 265 ? 7.031 8.976 -10.246 1.00 82.19 265 ASN A N 1
ATOM 2372 C CA . ASN A 1 265 ? 5.646 9.419 -10.262 1.00 82.19 265 ASN A CA 1
ATOM 2373 C C . ASN A 1 265 ? 5.159 9.623 -11.704 1.00 82.19 265 ASN A C 1
ATOM 2375 O O . ASN A 1 265 ? 5.954 9.781 -12.628 1.00 82.19 265 ASN A O 1
ATOM 2379 N N . TYR A 1 266 ? 3.839 9.719 -11.889 1.00 74.00 266 TYR A N 1
ATOM 2380 C CA . TYR A 1 266 ? 3.216 9.981 -13.197 1.00 74.00 266 TYR A CA 1
ATOM 2381 C C . TYR A 1 266 ? 3.707 11.282 -13.866 1.00 74.00 266 TYR A C 1
ATOM 2383 O O . TYR A 1 266 ? 3.711 11.409 -15.084 1.00 74.00 266 TYR A O 1
ATOM 2391 N N . ASN A 1 267 ? 4.142 12.262 -13.072 1.00 75.50 267 ASN A N 1
ATOM 2392 C CA . ASN A 1 267 ? 4.725 13.512 -13.568 1.00 75.50 267 ASN A CA 1
ATOM 2393 C C . ASN A 1 267 ? 6.225 13.394 -13.924 1.00 75.50 267 ASN A C 1
ATOM 2395 O O . ASN A 1 267 ? 6.857 14.406 -14.222 1.00 75.50 267 ASN A O 1
ATOM 2399 N N . GLY A 1 268 ? 6.806 12.191 -13.859 1.00 76.69 268 GLY A N 1
ATOM 2400 C CA . GLY A 1 268 ? 8.222 11.913 -14.111 1.00 76.69 268 GLY A CA 1
ATOM 2401 C C . GLY A 1 268 ? 9.159 12.244 -12.944 1.00 76.69 268 GLY A C 1
ATOM 2402 O O . GLY A 1 268 ? 10.367 12.035 -13.053 1.00 76.69 268 GLY A O 1
ATOM 2403 N N . VAL A 1 269 ? 8.644 12.754 -11.819 1.00 83.75 269 VAL A N 1
ATOM 2404 C CA . VAL A 1 269 ? 9.461 13.062 -10.637 1.00 83.75 269 VAL A CA 1
ATOM 2405 C C . VAL A 1 269 ? 9.768 11.770 -9.883 1.00 83.75 269 VAL A C 1
ATOM 2407 O O . VAL A 1 269 ? 8.855 11.038 -9.501 1.00 83.75 269 VAL A O 1
ATOM 2410 N N . GLY A 1 270 ? 11.054 11.491 -9.664 1.00 85.00 270 GLY A N 1
ATOM 2411 C CA . GLY A 1 270 ? 11.502 10.341 -8.879 1.00 85.00 270 GLY A CA 1
ATOM 2412 C C . GLY A 1 270 ? 11.017 10.397 -7.430 1.00 85.00 270 GLY A C 1
ATOM 2413 O O . GLY A 1 270 ? 10.787 11.474 -6.881 1.00 85.00 270 GLY A O 1
ATOM 2414 N N . TYR A 1 271 ? 10.858 9.229 -6.815 1.00 87.75 271 TYR A N 1
ATOM 2415 C CA . TYR A 1 271 ? 10.522 9.136 -5.396 1.00 87.75 271 TYR A CA 1
ATOM 2416 C C . TYR A 1 271 ? 11.670 9.643 -4.511 1.00 87.75 271 TYR A C 1
ATOM 2418 O O . TYR A 1 271 ? 12.837 9.645 -4.912 1.00 87.75 271 TYR A O 1
ATOM 2426 N N . SER A 1 272 ? 11.337 10.057 -3.288 1.00 88.69 272 SER A N 1
ATOM 2427 C CA . SER A 1 272 ? 12.340 10.361 -2.271 1.00 88.69 272 SER A CA 1
ATOM 2428 C C . SER A 1 272 ? 13.130 9.102 -1.908 1.00 88.69 272 SER A C 1
ATOM 2430 O O . SER A 1 272 ? 12.623 7.980 -1.948 1.00 88.69 272 SER A O 1
ATOM 2432 N N . TYR A 1 273 ? 14.396 9.289 -1.546 1.00 88.06 273 TYR A N 1
ATOM 2433 C CA . TYR A 1 273 ? 15.281 8.203 -1.144 1.00 88.06 273 TYR A CA 1
ATOM 2434 C C . TYR A 1 273 ? 15.925 8.507 0.205 1.00 88.06 273 TYR A C 1
ATOM 2436 O O . TYR A 1 273 ? 16.073 9.664 0.608 1.00 88.06 273 TYR A O 1
ATOM 2444 N N . ARG A 1 274 ? 16.365 7.454 0.893 1.00 89.81 274 ARG A N 1
ATOM 2445 C CA . ARG A 1 274 ? 17.103 7.553 2.152 1.00 89.81 274 ARG A CA 1
ATOM 2446 C C . ARG A 1 274 ? 18.480 6.933 1.981 1.00 89.81 274 ARG A C 1
ATOM 2448 O O . ARG A 1 274 ? 18.589 5.755 1.663 1.00 89.81 274 ARG A O 1
ATOM 2455 N N . LYS A 1 275 ? 19.537 7.711 2.210 1.00 90.25 275 LYS A N 1
ATOM 2456 C CA . LYS A 1 275 ? 20.921 7.206 2.187 1.00 90.25 275 LYS A CA 1
ATOM 2457 C C . LYS A 1 275 ? 21.194 6.259 3.365 1.00 90.25 275 LYS A C 1
ATOM 2459 O O . LYS A 1 275 ? 20.520 6.329 4.389 1.00 90.25 275 LYS A O 1
ATOM 2464 N N . ASN A 1 276 ? 22.218 5.418 3.232 1.00 91.31 276 ASN A N 1
ATOM 2465 C CA . ASN A 1 276 ? 22.757 4.644 4.356 1.00 91.31 276 ASN A CA 1
ATOM 2466 C C . ASN A 1 276 ? 23.308 5.586 5.439 1.00 91.31 276 ASN A C 1
ATOM 2468 O O . ASN A 1 276 ? 23.792 6.677 5.116 1.00 91.31 276 ASN A O 1
ATOM 2472 N N . TYR A 1 277 ? 23.262 5.144 6.697 1.00 91.31 277 TYR A N 1
ATOM 2473 C CA . TYR A 1 277 ? 23.684 5.918 7.873 1.00 91.31 277 TYR A CA 1
ATOM 2474 C C . TYR A 1 277 ? 22.988 7.285 7.951 1.00 91.31 277 TYR A C 1
ATOM 2476 O O . TYR A 1 277 ? 23.615 8.335 8.093 1.00 91.31 277 TYR A O 1
ATOM 2484 N N . TYR A 1 278 ? 21.666 7.288 7.766 1.00 90.38 278 TYR A N 1
ATOM 2485 C CA . TYR A 1 278 ? 20.881 8.514 7.874 1.00 90.38 278 TYR A CA 1
ATOM 2486 C C . TYR A 1 278 ? 20.598 8.851 9.342 1.00 90.38 278 TYR A C 1
ATOM 2488 O O . TYR A 1 278 ? 20.051 8.029 10.077 1.00 90.38 278 TYR A O 1
ATOM 2496 N N . GLU A 1 279 ? 20.927 10.076 9.749 1.00 89.94 279 GLU A N 1
ATOM 2497 C CA . GLU A 1 279 ? 20.739 10.574 11.112 1.00 89.94 279 GLU A CA 1
ATOM 2498 C C . GLU A 1 279 ? 19.424 11.360 11.242 1.00 89.94 279 GLU A C 1
ATOM 2500 O O . GLU A 1 279 ? 19.296 12.492 10.766 1.00 89.94 279 GLU A O 1
ATOM 2505 N N . TYR A 1 280 ? 18.442 10.765 11.916 1.00 87.19 280 TYR A N 1
ATOM 2506 C CA . TYR A 1 280 ? 17.142 11.400 12.153 1.00 87.19 280 TYR A CA 1
ATOM 2507 C C . TYR A 1 280 ? 17.172 12.494 13.223 1.00 87.19 280 TYR A C 1
ATOM 2509 O O . TYR A 1 280 ? 16.348 13.403 13.166 1.00 87.19 280 TYR A O 1
ATOM 2517 N N . GLU A 1 281 ? 18.124 12.444 14.153 1.00 85.56 281 GLU A N 1
ATOM 2518 C CA . GLU A 1 281 ? 18.278 13.456 15.202 1.00 85.56 281 GLU A CA 1
ATOM 2519 C C . GLU A 1 281 ? 18.560 14.848 14.621 1.00 85.56 281 GLU A C 1
ATOM 2521 O O . GLU A 1 281 ? 18.012 15.838 15.099 1.00 85.56 281 GLU A O 1
ATOM 2526 N N . THR A 1 282 ? 19.375 14.924 13.566 1.00 85.44 282 THR A N 1
ATOM 2527 C CA . THR A 1 282 ? 19.770 16.199 12.948 1.00 85.44 282 THR A CA 1
ATOM 2528 C C . THR A 1 282 ? 18.847 16.604 11.799 1.00 85.44 282 THR A C 1
ATOM 2530 O O . THR A 1 282 ? 18.545 17.787 11.638 1.00 85.44 282 THR A O 1
ATOM 2533 N N . TYR A 1 283 ? 18.425 15.642 10.972 1.00 85.56 283 TYR A N 1
ATOM 2534 C CA . TYR A 1 283 ? 17.757 15.921 9.693 1.00 85.56 283 TYR A CA 1
ATOM 2535 C C . TYR A 1 283 ? 16.284 15.493 9.643 1.00 85.56 283 TYR A C 1
ATOM 2537 O O . TYR A 1 283 ? 15.600 15.770 8.657 1.00 85.56 283 TYR A O 1
ATOM 2545 N N . GLY A 1 284 ? 15.787 14.809 10.676 1.00 85.19 284 GLY A N 1
ATOM 2546 C CA . GLY A 1 284 ? 14.399 14.372 10.750 1.00 85.19 284 GLY A CA 1
ATOM 2547 C C . GLY A 1 284 ? 13.425 15.527 10.983 1.00 85.19 284 GLY A C 1
ATOM 2548 O O . GLY A 1 284 ? 13.761 16.554 11.569 1.00 85.19 284 GLY A O 1
ATOM 2549 N N . ASN A 1 285 ? 12.174 15.341 10.557 1.00 89.25 285 ASN A N 1
ATOM 2550 C CA . ASN A 1 285 ? 11.104 16.280 10.881 1.00 89.25 285 ASN A CA 1
ATOM 2551 C C . ASN A 1 285 ? 10.665 16.083 12.347 1.00 89.25 285 ASN A C 1
ATOM 2553 O O . ASN A 1 285 ? 10.060 15.065 12.698 1.00 89.25 285 ASN A O 1
ATOM 2557 N N . PHE A 1 286 ? 10.977 17.059 13.202 1.00 89.50 286 PHE A N 1
ATOM 2558 C CA . PHE A 1 286 ? 10.698 16.995 14.639 1.00 89.50 286 PHE A CA 1
ATOM 2559 C C . PHE A 1 286 ? 9.203 16.981 14.980 1.00 89.50 286 PHE A C 1
ATOM 2561 O O . PHE A 1 286 ? 8.831 16.382 15.990 1.00 89.50 286 PHE A O 1
ATOM 2568 N N . ASP A 1 287 ? 8.345 17.574 14.147 1.00 89.88 287 ASP A N 1
ATOM 2569 C CA . ASP A 1 287 ? 6.899 17.574 14.379 1.00 89.88 287 ASP A CA 1
ATOM 2570 C C . ASP A 1 287 ? 6.340 16.157 14.202 1.00 89.88 287 ASP A C 1
ATOM 2572 O O . ASP A 1 287 ? 5.657 15.633 15.086 1.00 89.88 287 ASP A O 1
ATOM 2576 N N . TYR A 1 288 ? 6.715 15.475 13.114 1.00 89.94 288 TYR A N 1
ATOM 2577 C CA . TYR A 1 288 ? 6.349 14.072 12.892 1.00 89.94 288 TYR A CA 1
ATOM 2578 C C . TYR A 1 288 ? 6.927 13.147 13.959 1.00 89.94 288 TYR A C 1
ATOM 2580 O O . TYR A 1 288 ? 6.206 12.296 14.483 1.00 89.94 288 TYR A O 1
ATOM 2588 N N . MET A 1 289 ? 8.185 13.356 14.355 1.00 90.56 289 MET A N 1
ATOM 2589 C CA . MET A 1 289 ? 8.785 12.630 15.475 1.00 90.56 289 MET A CA 1
ATOM 2590 C C . MET A 1 289 ? 7.953 12.786 16.755 1.00 90.56 289 MET A C 1
ATOM 2592 O O . MET A 1 289 ? 7.658 11.794 17.422 1.00 90.56 289 MET A O 1
ATOM 2596 N N . TYR A 1 290 ? 7.532 14.009 17.088 1.00 90.75 290 TYR A N 1
ATOM 2597 C CA . TYR A 1 290 ? 6.715 14.275 18.269 1.00 90.75 290 TYR A CA 1
ATOM 2598 C C . TYR A 1 290 ? 5.363 13.556 18.201 1.00 90.75 290 TYR A C 1
ATOM 2600 O O . TYR A 1 290 ? 4.952 12.935 19.184 1.00 90.75 290 TYR A O 1
ATOM 2608 N N . TYR A 1 291 ? 4.689 13.564 17.046 1.00 90.50 291 TYR A N 1
ATOM 2609 C CA . TYR A 1 291 ? 3.441 12.817 16.865 1.00 90.50 291 TYR A CA 1
ATOM 2610 C C . TYR A 1 291 ? 3.626 11.310 17.079 1.00 90.50 291 TYR A C 1
ATOM 2612 O O . TYR A 1 291 ? 2.819 10.692 17.776 1.00 90.50 291 TYR A O 1
ATOM 2620 N N . ILE A 1 292 ? 4.704 10.728 16.547 1.00 91.75 292 ILE A N 1
ATOM 2621 C CA . ILE A 1 292 ? 5.001 9.295 16.685 1.00 91.75 292 ILE A CA 1
ATOM 2622 C C . ILE A 1 292 ? 5.336 8.939 18.140 1.00 91.75 292 ILE A C 1
ATOM 2624 O O . ILE A 1 292 ? 4.790 7.978 18.681 1.00 91.75 292 ILE A O 1
ATOM 2628 N N . ILE A 1 293 ? 6.197 9.718 18.802 1.00 92.31 293 ILE A N 1
ATOM 2629 C CA . ILE A 1 293 ? 6.582 9.472 20.200 1.00 92.31 293 ILE A CA 1
ATOM 2630 C C . ILE A 1 293 ? 5.363 9.566 21.115 1.00 92.31 293 ILE A C 1
ATOM 2632 O O . ILE A 1 293 ? 5.149 8.683 21.948 1.00 92.31 293 ILE A O 1
ATOM 2636 N N . ASN A 1 294 ? 4.535 10.601 20.952 1.00 91.94 294 ASN A N 1
ATOM 2637 C CA . ASN A 1 294 ? 3.303 10.732 21.726 1.00 91.94 294 ASN A CA 1
ATOM 2638 C C . ASN A 1 294 ? 2.369 9.547 21.499 1.00 91.94 294 ASN A C 1
ATOM 2640 O O . ASN A 1 294 ? 1.818 9.036 22.475 1.00 91.94 294 ASN A O 1
ATOM 2644 N N . PHE A 1 295 ? 2.219 9.100 20.242 1.00 92.62 295 PHE A N 1
ATOM 2645 C CA . PHE A 1 295 ? 1.446 7.909 19.894 1.00 92.62 295 PHE A CA 1
ATOM 2646 C C . PHE A 1 295 ? 1.868 6.699 20.728 1.00 92.62 295 PHE A C 1
ATOM 2648 O O . PHE A 1 295 ? 1.062 6.172 21.499 1.00 92.62 295 PHE A O 1
ATOM 2655 N N . PHE A 1 296 ? 3.141 6.313 20.644 1.00 92.50 296 PHE A N 1
ATOM 2656 C CA . PHE A 1 296 ? 3.645 5.140 21.354 1.00 92.50 296 PHE A CA 1
ATOM 2657 C C . PHE A 1 296 ? 3.637 5.303 22.875 1.00 92.50 296 PHE A C 1
ATOM 2659 O O . PHE A 1 296 ? 3.273 4.358 23.570 1.00 92.50 296 PHE A O 1
ATOM 2666 N N . THR A 1 297 ? 3.929 6.502 23.390 1.00 93.06 297 THR A N 1
ATOM 2667 C CA . THR A 1 297 ? 3.885 6.792 24.835 1.00 93.06 297 THR A CA 1
ATOM 2668 C C . THR A 1 297 ? 2.481 6.548 25.377 1.00 93.06 297 THR A C 1
ATOM 2670 O O . THR A 1 297 ? 2.295 5.888 26.395 1.00 93.06 297 THR A O 1
ATOM 2673 N N . ARG A 1 298 ? 1.455 7.008 24.659 1.00 90.06 298 ARG A N 1
ATOM 2674 C CA . ARG A 1 298 ? 0.071 6.803 25.080 1.00 90.06 298 ARG A CA 1
ATOM 2675 C C . ARG A 1 298 ? -0.358 5.344 24.983 1.00 90.06 298 ARG A C 1
ATOM 2677 O O . ARG A 1 298 ? -1.074 4.866 25.858 1.00 90.06 298 ARG A O 1
ATOM 2684 N N . VAL A 1 299 ? 0.061 4.634 23.936 1.00 91.12 299 VAL A N 1
ATOM 2685 C CA . VAL A 1 299 ? -0.185 3.188 23.815 1.00 91.12 299 VAL A CA 1
ATOM 2686 C C . VAL A 1 299 ? 0.451 2.444 24.996 1.00 91.12 299 VAL A C 1
ATOM 2688 O O . VAL A 1 299 ? -0.206 1.608 25.616 1.00 91.12 299 VAL A O 1
ATOM 2691 N N . GLU A 1 300 ? 1.680 2.794 25.373 1.00 93.06 300 GLU A N 1
ATOM 2692 C CA . GLU A 1 300 ? 2.376 2.227 26.530 1.00 93.06 300 GLU A CA 1
ATOM 2693 C C . GLU A 1 300 ? 1.672 2.552 27.857 1.00 93.06 300 GLU A C 1
ATOM 2695 O O . GLU A 1 300 ? 1.493 1.663 28.693 1.00 93.06 300 GLU A O 1
ATOM 2700 N N . GLU A 1 301 ? 1.200 3.786 28.050 1.00 92.06 301 GLU A N 1
ATOM 2701 C CA . GLU A 1 301 ? 0.412 4.177 29.225 1.00 92.06 301 GLU A CA 1
ATOM 2702 C C . GLU A 1 301 ? -0.879 3.360 29.339 1.00 92.06 301 GLU A C 1
ATOM 2704 O O . GLU A 1 301 ? -1.211 2.865 30.420 1.00 92.06 301 GLU A O 1
ATOM 2709 N N . ILE A 1 302 ? -1.590 3.185 28.223 1.00 90.44 302 ILE A N 1
ATOM 2710 C CA . ILE A 1 302 ? -2.819 2.392 28.139 1.00 90.44 302 ILE A CA 1
ATOM 2711 C C . ILE A 1 302 ? -2.538 0.936 28.548 1.00 90.44 302 ILE A C 1
ATOM 2713 O O . ILE A 1 302 ? -3.252 0.374 29.387 1.00 90.44 302 ILE A O 1
ATOM 2717 N N . ILE A 1 303 ? -1.466 0.341 28.016 1.00 91.31 303 ILE A N 1
ATOM 2718 C CA . ILE A 1 303 ? -1.037 -1.025 28.350 1.00 91.31 303 ILE A CA 1
ATOM 2719 C C . ILE A 1 303 ? -0.648 -1.126 29.832 1.00 91.31 303 ILE A C 1
ATOM 2721 O O . ILE A 1 303 ? -1.091 -2.044 30.525 1.00 91.31 303 ILE A O 1
ATOM 2725 N N . THR A 1 304 ? 0.118 -0.161 30.343 1.00 93.19 304 THR A N 1
ATOM 2726 C CA . THR A 1 304 ? 0.627 -0.144 31.723 1.00 93.19 304 THR A CA 1
ATOM 2727 C C . THR A 1 304 ? -0.494 0.005 32.751 1.00 93.19 304 THR A C 1
ATOM 2729 O O . THR A 1 304 ? -0.503 -0.677 33.777 1.00 93.19 304 THR A O 1
ATOM 2732 N N . GLN A 1 305 ? -1.482 0.863 32.483 1.00 92.00 305 GLN A N 1
ATOM 2733 C CA . GLN A 1 305 ? -2.661 1.021 33.342 1.00 92.00 305 GLN A CA 1
ATOM 2734 C C . GLN A 1 305 ? -3.569 -0.223 33.299 1.00 92.00 305 GLN A C 1
ATOM 2736 O O . GLN A 1 305 ? -4.281 -0.535 34.265 1.00 92.00 305 GLN A O 1
ATOM 2741 N N . GLY A 1 306 ? -3.545 -0.958 32.184 1.00 91.19 306 GLY A N 1
ATOM 2742 C CA . GLY A 1 306 ? -4.369 -2.141 31.953 1.00 91.19 306 GLY A CA 1
ATOM 2743 C C . GLY A 1 306 ? -5.847 -1.815 31.731 1.00 91.19 306 GLY A C 1
ATOM 2744 O O . GLY A 1 306 ? -6.696 -2.696 31.868 1.00 91.19 306 GLY A O 1
ATOM 2745 N N . TYR A 1 307 ? -6.177 -0.560 31.431 1.00 89.12 307 TYR A N 1
ATOM 2746 C CA . TYR A 1 307 ? -7.505 -0.144 31.001 1.00 89.12 307 TYR A CA 1
ATOM 2747 C C . TYR A 1 307 ? -7.397 1.022 30.016 1.00 89.12 307 TYR A C 1
ATOM 2749 O O . TYR A 1 307 ? -6.498 1.851 30.102 1.00 89.12 307 TYR A O 1
ATOM 2757 N N . PHE A 1 308 ? -8.349 1.103 29.096 1.00 86.94 308 PHE A N 1
ATOM 2758 C CA . PHE A 1 308 ? -8.463 2.169 28.116 1.00 86.94 308 PHE A CA 1
ATOM 2759 C C . PHE A 1 308 ? -9.711 3.001 28.403 1.00 86.94 308 PHE A C 1
ATOM 2761 O O . PHE A 1 308 ? -10.826 2.477 28.470 1.00 86.94 308 PHE A O 1
ATOM 2768 N N . LYS A 1 309 ? -9.536 4.308 28.603 1.00 84.62 309 LYS A N 1
ATOM 2769 C CA . LYS A 1 309 ? -10.645 5.240 28.812 1.00 84.62 309 LYS A CA 1
ATOM 2770 C C . LYS A 1 309 ? -10.979 5.931 27.495 1.00 84.62 309 LYS A C 1
ATOM 2772 O O . LYS A 1 309 ? -10.189 6.713 26.979 1.00 84.62 309 LYS A O 1
ATOM 2777 N N . THR A 1 310 ? -12.169 5.649 26.986 1.00 81.50 310 THR A N 1
ATOM 2778 C CA . THR A 1 310 ? -12.719 6.298 25.787 1.00 81.50 310 THR A CA 1
ATOM 2779 C C . THR A 1 310 ? -13.050 7.771 26.046 1.00 81.50 310 THR A C 1
ATOM 2781 O O . THR A 1 310 ? -13.219 8.186 27.199 1.00 81.50 310 THR A O 1
ATOM 2784 N N . HIS A 1 311 ? -13.206 8.553 24.973 1.00 75.12 311 HIS A N 1
ATOM 2785 C CA . HIS A 1 311 ? -13.637 9.954 25.052 1.00 75.12 311 HIS A CA 1
ATOM 2786 C C . HIS A 1 311 ? -14.974 10.116 25.803 1.00 75.12 311 HIS A C 1
ATOM 2788 O O . HIS A 1 311 ? -15.134 11.034 26.604 1.00 75.12 311 HIS A O 1
ATOM 2794 N N . ASP A 1 312 ? -15.891 9.158 25.643 1.00 78.12 312 ASP A N 1
ATOM 2795 C CA . ASP A 1 312 ? -17.203 9.146 26.307 1.00 78.12 312 ASP A CA 1
ATOM 2796 C C 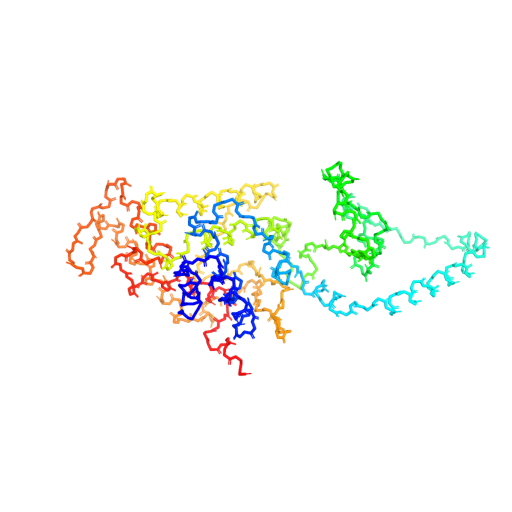. ASP A 1 312 ? -17.131 8.771 27.800 1.00 78.12 312 ASP A C 1
ATOM 2798 O O . ASP A 1 312 ? -18.147 8.625 28.479 1.00 78.12 312 ASP A O 1
ATOM 2802 N N . GLY A 1 313 ? -15.924 8.570 28.337 1.00 81.31 313 GLY A N 1
ATOM 2803 C CA . GLY A 1 313 ? -15.689 8.220 29.735 1.00 81.31 313 GLY A CA 1
ATOM 2804 C C . GLY A 1 313 ? -15.891 6.740 30.061 1.00 81.31 313 GLY A C 1
ATOM 2805 O O . GLY A 1 313 ? -15.653 6.343 31.203 1.00 81.31 313 GLY A O 1
ATOM 2806 N N . LYS A 1 314 ? -16.269 5.903 29.083 1.00 86.56 314 LYS A N 1
ATOM 2807 C CA . LYS A 1 314 ? -16.340 4.445 29.249 1.00 86.56 314 LYS A CA 1
ATOM 2808 C C . LYS A 1 314 ? -14.934 3.882 29.438 1.00 86.56 314 LYS A C 1
ATOM 2810 O O . LYS A 1 314 ? -14.031 4.176 28.653 1.00 86.56 314 LYS A O 1
ATOM 2815 N N . ILE A 1 315 ? -14.784 3.056 30.468 1.00 89.06 315 ILE A N 1
ATOM 2816 C CA . ILE A 1 315 ? -13.549 2.342 30.791 1.00 89.06 315 ILE A CA 1
ATOM 2817 C C . ILE A 1 315 ? -13.637 0.934 30.202 1.00 89.06 315 ILE A C 1
ATOM 2819 O O . ILE A 1 315 ? -14.591 0.199 30.461 1.00 89.06 315 ILE A O 1
ATOM 2823 N N . ILE A 1 316 ? -12.638 0.573 29.407 1.00 88.69 316 ILE A N 1
ATOM 2824 C CA . ILE A 1 316 ? -12.471 -0.736 28.784 1.00 88.69 316 ILE A CA 1
ATOM 2825 C C . ILE A 1 316 ? -11.308 -1.435 29.486 1.00 88.69 316 ILE A C 1
ATOM 2827 O O . ILE A 1 316 ? -10.204 -0.910 29.528 1.00 88.69 316 ILE A O 1
ATOM 2831 N N . ASP A 1 317 ? -11.549 -2.607 30.064 1.00 91.62 317 ASP A N 1
ATOM 2832 C CA . ASP A 1 317 ? -10.509 -3.394 30.737 1.00 91.62 317 ASP A CA 1
ATOM 2833 C C . ASP A 1 317 ? -9.673 -4.164 29.710 1.00 91.62 317 ASP A C 1
ATOM 2835 O O . ASP A 1 317 ? -10.222 -4.948 28.939 1.00 91.62 317 ASP A O 1
ATOM 2839 N N . LEU A 1 318 ? -8.354 -3.969 29.701 1.00 91.44 318 LEU A N 1
ATOM 2840 C CA . LEU A 1 318 ? -7.455 -4.586 28.717 1.00 91.44 318 LEU A CA 1
ATOM 2841 C C . LEU A 1 318 ? -6.965 -5.977 29.122 1.00 91.44 318 LEU A C 1
ATOM 2843 O O . LEU A 1 318 ? -6.270 -6.633 28.357 1.00 91.44 318 LEU A O 1
ATOM 2847 N N . ARG A 1 319 ? -7.350 -6.461 30.307 1.00 90.19 319 ARG A N 1
ATOM 2848 C CA . ARG A 1 319 ? -6.996 -7.811 30.782 1.00 90.19 319 ARG A CA 1
ATOM 2849 C C . ARG A 1 319 ? -7.832 -8.917 30.141 1.00 90.19 319 ARG A C 1
ATOM 2851 O O . ARG A 1 319 ? -7.613 -10.095 30.411 1.00 90.19 319 ARG A O 1
ATOM 2858 N N . LYS A 1 320 ? -8.821 -8.538 29.337 1.00 92.50 320 LYS A N 1
ATOM 2859 C CA . LYS A 1 320 ? -9.724 -9.453 28.650 1.00 92.50 320 LYS A CA 1
ATOM 2860 C C . LYS A 1 320 ? -9.179 -9.794 27.259 1.00 92.50 320 LYS A C 1
ATOM 2862 O O . LYS A 1 320 ? -8.710 -8.879 26.583 1.00 92.50 320 LYS A O 1
ATOM 2867 N N . PRO A 1 321 ? -9.258 -11.057 26.800 1.00 90.81 321 PRO A N 1
ATOM 2868 C CA . PRO A 1 321 ? -8.795 -11.439 25.465 1.00 90.81 321 PRO A CA 1
ATOM 2869 C C . PRO A 1 321 ? -9.443 -10.630 24.337 1.00 90.81 321 PRO A C 1
ATOM 2871 O O . PRO A 1 321 ? -8.787 -10.312 23.353 1.00 90.81 321 PRO A O 1
ATOM 2874 N N . GLU A 1 322 ? -10.709 -10.242 24.494 1.00 90.81 322 GLU A N 1
ATOM 2875 C CA . GLU A 1 322 ? -11.459 -9.459 23.508 1.00 90.81 322 GLU A CA 1
ATOM 2876 C C . GLU A 1 322 ? -10.888 -8.049 23.318 1.00 90.81 322 GLU A C 1
ATOM 2878 O O . GLU A 1 322 ? -11.129 -7.411 22.297 1.00 90.81 322 GLU A O 1
ATOM 2883 N N . SER A 1 323 ? -10.108 -7.558 24.282 1.00 91.56 323 SER A N 1
ATOM 2884 C CA . SER A 1 323 ? -9.569 -6.203 24.252 1.00 91.56 323 SER A CA 1
ATOM 2885 C C . SER A 1 323 ? -8.431 -6.008 23.253 1.00 91.56 323 SER A C 1
ATOM 2887 O O . SER A 1 323 ? -8.063 -4.864 22.986 1.00 91.56 323 SER A O 1
ATOM 2889 N N . ILE A 1 324 ? -7.921 -7.096 22.662 1.00 92.12 324 ILE A N 1
ATOM 2890 C CA . ILE A 1 324 ? -6.988 -7.036 21.530 1.00 92.12 324 ILE A CA 1
ATOM 2891 C C . ILE A 1 324 ? -7.575 -6.256 20.349 1.00 92.12 324 ILE A C 1
ATOM 2893 O O . ILE A 1 324 ? -6.830 -5.584 19.643 1.00 92.12 324 ILE A O 1
ATOM 2897 N N . GLU A 1 325 ? -8.901 -6.289 20.186 1.00 92.56 325 GLU A N 1
ATOM 2898 C CA . GLU A 1 325 ? -9.606 -5.585 19.116 1.00 92.56 325 GLU A CA 1
ATOM 2899 C C . GLU A 1 325 ? -9.341 -4.080 19.183 1.00 92.56 325 GLU A C 1
ATOM 2901 O O . GLU A 1 325 ? -8.878 -3.480 18.220 1.00 92.56 325 GLU A O 1
ATOM 2906 N N . TYR A 1 326 ? -9.510 -3.487 20.367 1.00 90.25 326 TYR A N 1
ATOM 2907 C CA . TYR A 1 326 ? -9.323 -2.049 20.561 1.00 90.25 326 TYR A CA 1
ATOM 2908 C C . TYR A 1 326 ? -7.875 -1.618 20.342 1.00 90.25 326 TYR A C 1
ATOM 2910 O O . TYR A 1 326 ? -7.623 -0.531 19.827 1.00 90.25 326 TYR A O 1
ATOM 2918 N N . LEU A 1 327 ? -6.916 -2.458 20.738 1.00 90.19 327 LEU A N 1
ATOM 2919 C CA . LEU A 1 327 ? -5.508 -2.175 20.495 1.00 90.19 327 LEU A CA 1
ATOM 2920 C C . LEU A 1 327 ? -5.195 -2.252 18.994 1.00 90.19 327 LEU A C 1
ATOM 2922 O O . LEU A 1 327 ? -4.456 -1.414 18.486 1.00 90.19 327 LEU A O 1
ATOM 2926 N N . GLY A 1 328 ? -5.785 -3.217 18.284 1.00 92.19 328 GLY A N 1
ATOM 2927 C CA . GLY A 1 328 ? -5.636 -3.361 16.839 1.00 92.19 328 GLY A CA 1
ATOM 2928 C C . GLY A 1 328 ? -6.220 -2.172 16.089 1.00 92.19 328 GLY A C 1
ATOM 2929 O O . GLY A 1 328 ? -5.559 -1.627 15.210 1.00 92.19 328 GLY A O 1
ATOM 2930 N N . ASP A 1 329 ? -7.393 -1.697 16.509 1.00 91.62 329 ASP A N 1
ATOM 2931 C CA . ASP A 1 329 ? -8.036 -0.512 15.940 1.00 91.62 329 ASP A CA 1
ATOM 2932 C C . ASP A 1 329 ? -7.208 0.764 16.146 1.00 91.62 329 ASP A C 1
ATOM 2934 O O . ASP A 1 329 ? -7.077 1.584 15.232 1.00 91.62 329 ASP A O 1
ATOM 2938 N N . ILE A 1 330 ? -6.594 0.918 17.327 1.00 90.94 330 ILE A N 1
ATOM 2939 C CA . ILE A 1 330 ? -5.662 2.017 17.622 1.00 90.94 330 ILE A CA 1
ATOM 2940 C C . ILE A 1 330 ? -4.415 1.926 16.738 1.00 90.94 330 ILE A C 1
ATOM 2942 O O . ILE A 1 330 ? -4.002 2.932 16.163 1.00 90.94 330 ILE A O 1
ATOM 2946 N N . MET A 1 331 ? -3.828 0.736 16.601 1.00 91.38 331 MET A N 1
ATOM 2947 C CA . MET A 1 331 ? -2.636 0.537 15.776 1.00 91.38 331 MET A CA 1
ATOM 2948 C C . MET A 1 331 ? -2.927 0.717 14.283 1.00 91.38 331 MET A C 1
ATOM 2950 O O . MET A 1 331 ? -2.103 1.282 13.579 1.00 91.38 331 MET A O 1
ATOM 2954 N N . GLN A 1 332 ? -4.086 0.299 13.777 1.00 91.50 332 GLN A N 1
ATOM 2955 C CA . GLN A 1 332 ? -4.450 0.551 12.380 1.00 91.50 332 GLN A CA 1
ATOM 2956 C C . GLN A 1 332 ? -4.827 2.025 12.139 1.00 91.50 332 GLN A C 1
ATOM 2958 O O . GLN A 1 332 ? -4.712 2.513 11.017 1.00 91.50 332 GLN A O 1
ATOM 2963 N N . GLY A 1 333 ? -5.290 2.739 13.172 1.00 90.19 333 GLY A N 1
ATOM 2964 C CA . GLY A 1 333 ? -5.820 4.098 13.032 1.00 90.19 333 GLY A CA 1
ATOM 2965 C C . GLY A 1 333 ? -7.169 4.134 12.309 1.00 90.19 333 GLY A C 1
ATOM 2966 O O . GLY A 1 333 ? -7.469 5.083 11.587 1.00 90.19 333 GLY A O 1
ATOM 2967 N N . ASN A 1 334 ? -7.972 3.078 12.456 1.00 91.06 334 ASN A N 1
ATOM 2968 C CA . ASN A 1 334 ? -9.222 2.927 11.719 1.00 91.06 334 ASN A CA 1
ATOM 2969 C C . ASN A 1 334 ? -10.398 3.709 12.343 1.00 91.06 334 ASN A C 1
ATOM 2971 O O . ASN A 1 334 ? -10.329 4.233 13.456 1.00 91.06 334 ASN A O 1
ATOM 2975 N N . VAL A 1 335 ? -11.512 3.785 11.609 1.00 90.12 335 VAL A N 1
ATOM 2976 C CA . VAL A 1 335 ? -12.718 4.531 12.006 1.00 90.12 335 VAL A CA 1
ATOM 2977 C C . VAL A 1 335 ? -13.498 3.888 13.160 1.00 90.12 335 VAL A C 1
ATOM 2979 O O . VAL A 1 335 ? -14.334 4.564 13.772 1.00 90.12 335 VAL A O 1
ATOM 2982 N N . ASP A 1 336 ? -13.252 2.609 13.450 1.00 88.50 336 ASP A N 1
ATOM 2983 C CA . ASP A 1 336 ? -13.899 1.868 14.538 1.00 88.50 336 ASP A CA 1
ATOM 2984 C C . ASP A 1 336 ? -13.252 2.169 15.900 1.00 88.50 336 ASP A C 1
ATOM 2986 O O . ASP A 1 336 ? -13.865 1.952 16.949 1.00 88.50 336 ASP A O 1
ATOM 2990 N N . ASN A 1 337 ? -12.063 2.776 15.893 1.00 85.31 337 ASN A N 1
ATOM 2991 C CA . ASN A 1 337 ? -11.405 3.247 17.096 1.00 85.31 337 ASN A CA 1
ATOM 2992 C C . ASN A 1 337 ? -12.225 4.329 17.834 1.00 85.31 337 ASN A C 1
ATOM 2994 O O . ASN A 1 337 ? -12.773 5.270 17.248 1.00 85.31 337 ASN A O 1
ATOM 2998 N N . TYR A 1 338 ? -12.240 4.231 19.164 1.00 80.38 338 TYR A N 1
ATOM 2999 C CA . TYR A 1 338 ? -12.870 5.194 20.066 1.00 80.38 338 TYR A CA 1
ATOM 3000 C C . TYR A 1 338 ? -12.079 6.498 20.228 1.00 80.38 338 TYR A C 1
ATOM 3002 O O . TYR A 1 338 ? -12.667 7.500 20.630 1.00 80.38 338 TYR A O 1
ATOM 3010 N N . ASP A 1 339 ? -10.772 6.508 19.947 1.00 77.06 339 ASP A N 1
ATOM 3011 C CA . ASP A 1 339 ? -9.943 7.719 19.997 1.00 77.06 339 ASP A CA 1
ATOM 3012 C C . ASP A 1 339 ? -9.443 8.146 18.613 1.00 77.06 339 ASP A C 1
ATOM 3014 O O . ASP A 1 339 ? -8.274 8.000 18.242 1.00 77.06 339 ASP A O 1
ATOM 3018 N N . LYS A 1 340 ? -10.382 8.698 17.844 1.00 75.75 340 LYS A N 1
ATOM 3019 C CA . LYS A 1 340 ? -10.159 9.126 16.459 1.00 75.75 340 LYS A CA 1
ATOM 3020 C C . LYS A 1 340 ? -9.193 10.300 16.350 1.00 75.75 340 LYS A C 1
ATOM 3022 O O . LYS A 1 340 ? -8.400 10.340 15.415 1.00 75.75 340 LYS A O 1
ATOM 3027 N N . TYR A 1 341 ? -9.235 11.246 17.286 1.00 72.31 341 TYR A N 1
ATOM 3028 C CA . TYR A 1 341 ? -8.383 12.438 17.221 1.00 72.31 341 TYR A CA 1
ATOM 3029 C C . TYR A 1 341 ? -6.901 12.092 17.309 1.00 72.31 341 TYR A C 1
ATOM 3031 O O . TYR A 1 341 ? -6.076 12.757 16.693 1.00 72.31 341 TYR A O 1
ATOM 3039 N N . PHE A 1 342 ? -6.573 11.050 18.067 1.00 73.62 342 PHE A N 1
ATOM 3040 C CA . PHE A 1 342 ? -5.196 10.694 18.347 1.00 73.62 342 PHE A CA 1
ATOM 3041 C C . PHE A 1 342 ? -4.617 9.663 17.378 1.00 73.62 342 PHE A C 1
ATOM 3043 O O . PHE A 1 342 ? -3.502 9.818 16.892 1.00 73.62 342 PHE A O 1
ATOM 3050 N N . ALA A 1 343 ? -5.360 8.594 17.101 1.00 79.25 343 ALA A N 1
ATOM 3051 C CA . ALA A 1 343 ? -4.801 7.426 16.429 1.00 79.25 343 ALA A CA 1
ATOM 3052 C C . ALA A 1 343 ? -5.027 7.407 14.912 1.00 79.25 343 ALA A C 1
ATOM 3054 O O . ALA A 1 343 ? -4.410 6.609 14.224 1.00 79.25 343 ALA A O 1
ATOM 3055 N N . THR A 1 344 ? -5.891 8.254 14.351 1.00 83.12 344 THR A N 1
ATOM 3056 C CA . THR A 1 344 ? -6.224 8.136 12.916 1.00 83.12 344 THR A CA 1
ATOM 3057 C C . THR A 1 344 ? -5.024 8.413 12.004 1.00 83.12 344 THR A C 1
ATOM 3059 O O . THR A 1 344 ? -4.891 7.801 10.951 1.00 83.12 344 THR A O 1
ATOM 3062 N N . PHE A 1 345 ? -4.131 9.327 12.399 1.00 86.31 345 PHE A N 1
ATOM 3063 C CA . PHE A 1 345 ? -3.079 9.833 11.509 1.00 86.31 345 PHE A CA 1
ATOM 3064 C C . PHE A 1 345 ? -1.662 9.383 11.866 1.00 86.31 345 PHE A C 1
ATOM 3066 O O . PHE A 1 345 ? -0.746 9.638 11.088 1.00 86.31 345 PHE A O 1
ATOM 3073 N N . TRP A 1 346 ? -1.457 8.691 12.994 1.00 89.00 346 TRP A N 1
ATOM 3074 C CA . TRP A 1 346 ? -0.109 8.304 13.433 1.00 89.00 346 TRP A CA 1
ATOM 3075 C C . TRP A 1 346 ? 0.618 7.479 12.360 1.00 89.00 346 TRP A C 1
ATOM 3077 O O . TRP A 1 346 ? 1.788 7.726 12.079 1.00 89.00 346 TRP A O 1
ATOM 3087 N N . TYR A 1 347 ? -0.097 6.546 11.719 1.00 89.00 347 TYR A N 1
ATOM 3088 C CA . TYR A 1 347 ? 0.459 5.643 10.716 1.00 89.00 347 TYR A CA 1
ATOM 3089 C C . TYR A 1 347 ? 0.909 6.406 9.465 1.00 89.00 347 TYR A C 1
ATOM 3091 O O . TYR A 1 347 ? 1.987 6.147 8.934 1.00 89.00 347 TYR A O 1
ATOM 3099 N N . MET A 1 348 ? 0.127 7.402 9.040 1.00 89.44 348 MET A N 1
ATOM 3100 C CA . MET A 1 348 ? 0.476 8.299 7.937 1.00 89.44 348 MET A CA 1
ATOM 3101 C C . MET A 1 348 ? 1.718 9.132 8.276 1.00 89.44 348 MET A C 1
ATOM 3103 O O . MET A 1 348 ? 2.671 9.138 7.499 1.00 89.44 348 MET A O 1
ATOM 3107 N N . TYR A 1 349 ? 1.754 9.762 9.456 1.00 90.50 349 TYR A N 1
ATOM 3108 C CA . TYR A 1 349 ? 2.914 10.545 9.897 1.00 90.50 349 TYR A CA 1
ATOM 3109 C C . TYR A 1 349 ? 4.179 9.693 10.025 1.00 90.50 349 TYR A C 1
ATOM 3111 O O . TYR A 1 349 ? 5.259 10.157 9.673 1.00 90.50 349 TYR A O 1
ATOM 3119 N N . ALA A 1 350 ? 4.058 8.434 10.457 1.00 91.75 350 ALA A N 1
ATOM 3120 C CA . ALA A 1 350 ? 5.178 7.500 10.486 1.00 91.75 350 ALA A CA 1
ATOM 3121 C C . ALA A 1 350 ? 5.741 7.244 9.078 1.00 91.75 350 ALA A C 1
ATOM 3123 O O . ALA A 1 350 ? 6.952 7.329 8.884 1.00 91.75 350 ALA A O 1
ATOM 3124 N N . HIS A 1 351 ? 4.883 6.997 8.082 1.00 91.06 351 HIS A N 1
ATOM 3125 C CA . HIS A 1 351 ? 5.330 6.802 6.698 1.00 91.06 351 HIS A CA 1
ATOM 3126 C C . HIS A 1 351 ? 5.997 8.056 6.134 1.00 91.06 351 HIS A C 1
ATOM 3128 O O . HIS A 1 351 ? 7.083 7.957 5.570 1.00 91.06 351 HIS A O 1
ATOM 3134 N N . MET A 1 352 ? 5.398 9.230 6.343 1.00 90.19 352 MET A N 1
ATOM 3135 C CA . MET A 1 352 ? 5.957 10.511 5.897 1.00 90.19 352 MET A CA 1
ATOM 3136 C C . MET A 1 352 ? 7.322 10.796 6.534 1.00 90.19 352 MET A C 1
ATOM 3138 O O . MET A 1 352 ? 8.262 11.197 5.848 1.00 90.19 352 MET A O 1
ATOM 3142 N N . TYR A 1 353 ? 7.459 10.511 7.832 1.00 90.38 353 TYR A N 1
ATOM 3143 C CA . TYR A 1 353 ? 8.716 10.652 8.559 1.00 90.38 353 TYR A CA 1
ATOM 3144 C C . TYR A 1 353 ? 9.822 9.766 7.976 1.00 90.38 353 TYR A C 1
ATOM 3146 O O . TYR A 1 353 ? 10.921 10.247 7.701 1.00 90.38 353 TYR A O 1
ATOM 3154 N N . PHE A 1 354 ? 9.532 8.482 7.738 1.00 89.62 354 PHE A N 1
ATOM 3155 C CA . PHE A 1 354 ? 10.520 7.550 7.191 1.00 89.62 354 PHE A CA 1
ATOM 3156 C C . PHE A 1 354 ? 10.830 7.777 5.710 1.00 89.62 354 PHE A C 1
ATOM 3158 O O . PHE A 1 354 ? 11.943 7.466 5.277 1.00 89.62 354 PHE A O 1
ATOM 3165 N N . ALA A 1 355 ? 9.869 8.306 4.952 1.00 85.44 355 ALA A N 1
ATOM 3166 C CA . ALA A 1 355 ? 10.010 8.605 3.533 1.00 85.44 355 ALA A CA 1
ATOM 3167 C C . ALA A 1 355 ? 10.675 9.962 3.256 1.00 85.44 355 ALA A C 1
ATOM 3169 O O . ALA A 1 355 ? 11.028 10.220 2.109 1.00 85.44 355 ALA A O 1
ATOM 3170 N N . HIS A 1 356 ? 10.873 10.816 4.267 1.00 80.69 356 HIS A N 1
ATOM 3171 C CA . HIS A 1 356 ? 11.350 12.195 4.089 1.00 80.69 356 HIS A CA 1
ATOM 3172 C C . HIS A 1 356 ? 10.469 13.016 3.144 1.00 80.69 356 HIS A C 1
ATOM 3174 O O . HIS A 1 356 ? 10.984 13.748 2.305 1.00 80.69 356 HIS A O 1
ATOM 3180 N N . THR A 1 357 ? 9.153 12.871 3.275 1.00 80.44 357 THR A N 1
ATOM 3181 C CA . THR A 1 357 ? 8.179 13.599 2.456 1.00 80.44 357 THR A CA 1
ATOM 3182 C C . THR A 1 357 ? 7.297 14.462 3.336 1.00 80.44 357 THR A C 1
ATOM 3184 O O . THR A 1 357 ? 6.861 13.999 4.396 1.00 80.44 357 THR A O 1
ATOM 3187 N N . ASP A 1 358 ? 6.983 15.670 2.881 1.00 74.81 358 ASP A N 1
ATOM 3188 C CA . ASP A 1 358 ? 6.067 16.568 3.586 1.00 74.81 358 ASP A CA 1
ATOM 3189 C C . ASP A 1 358 ? 4.671 16.603 2.946 1.00 74.81 358 ASP A C 1
ATOM 3191 O O . ASP A 1 358 ? 4.496 16.252 1.777 1.00 74.81 358 ASP A O 1
ATOM 3195 N N . ASP A 1 359 ? 3.656 17.039 3.695 1.00 64.81 359 ASP A N 1
ATOM 3196 C CA . ASP A 1 359 ? 2.288 17.171 3.171 1.00 64.81 359 ASP A CA 1
ATOM 3197 C C . ASP A 1 359 ? 2.209 18.203 2.032 1.00 64.81 359 ASP A C 1
ATOM 3199 O O . ASP A 1 359 ? 1.416 18.063 1.098 1.00 64.81 359 ASP A O 1
ATOM 3203 N N . THR A 1 360 ? 3.079 19.211 2.083 1.00 59.34 360 THR A N 1
ATOM 3204 C CA . THR A 1 360 ? 3.182 20.288 1.097 1.00 59.34 360 THR A CA 1
ATOM 3205 C C . THR A 1 360 ? 3.799 19.858 -0.234 1.00 59.34 360 THR A C 1
ATOM 3207 O O . THR A 1 360 ? 3.498 20.469 -1.260 1.00 59.34 360 THR A O 1
ATOM 3210 N N . GLU A 1 361 ? 4.608 18.796 -0.264 1.00 53.88 361 GLU A N 1
ATOM 3211 C CA . GLU A 1 361 ? 5.334 18.372 -1.472 1.00 53.88 361 GLU A CA 1
ATOM 3212 C C . GLU A 1 361 ? 4.427 17.713 -2.523 1.00 53.88 361 GLU A C 1
ATOM 3214 O O . GLU A 1 361 ? 4.762 17.690 -3.707 1.00 53.88 361 GLU A O 1
ATOM 3219 N N . PHE A 1 362 ? 3.242 17.239 -2.126 1.00 50.03 362 PHE A N 1
ATOM 3220 C CA . PHE A 1 362 ? 2.256 16.649 -3.039 1.00 50.03 362 PHE A CA 1
ATOM 3221 C C . PHE A 1 362 ? 1.335 17.682 -3.7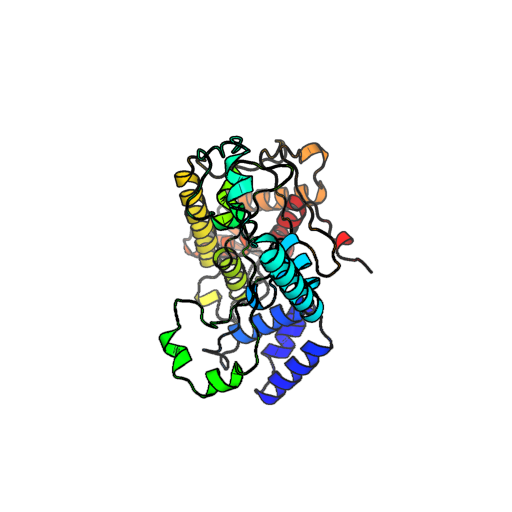07 1.00 50.03 362 PHE A C 1
ATOM 3223 O O . PHE A 1 362 ? 0.605 17.339 -4.640 1.00 50.03 362 PHE A O 1
ATOM 3230 N N . PHE A 1 363 ? 1.388 18.952 -3.294 1.00 36.09 363 PHE A N 1
ATOM 3231 C CA . PHE A 1 363 ? 0.707 20.058 -3.972 1.00 36.09 363 PHE A CA 1
ATOM 3232 C C . PHE A 1 363 ? 1.607 20.656 -5.059 1.00 36.09 363 PHE A C 1
ATOM 3234 O O . PHE A 1 363 ? 1.950 21.837 -5.031 1.00 36.09 363 PHE A O 1
ATOM 3241 N N . VAL A 1 364 ? 2.001 19.847 -6.042 1.00 32.75 364 VAL A N 1
ATOM 3242 C CA . VAL A 1 364 ? 2.554 20.397 -7.285 1.00 32.75 364 VAL A CA 1
ATOM 3243 C C . VAL A 1 364 ? 1.369 20.870 -8.130 1.00 32.75 364 VAL A C 1
ATOM 3245 O O . VAL A 1 364 ? 0.530 20.063 -8.526 1.00 32.75 364 VAL A O 1
ATOM 3248 N N . HIS A 1 365 ? 1.275 22.192 -8.298 1.00 30.39 365 HIS A N 1
ATOM 3249 C CA . HIS A 1 365 ? 0.228 22.910 -9.034 1.00 30.39 365 HIS A CA 1
ATOM 3250 C C . HIS A 1 365 ? -0.013 22.425 -10.464 1.00 30.39 365 HIS A C 1
ATOM 3252 O O . HIS A 1 365 ? 0.981 22.112 -11.159 1.00 30.39 365 HIS A O 1
#

pLDDT: mean 82.71, std 15.47, range [30.39, 97.31]

Organism: Musca domestica (NCBI:txid7370)

=== Feature glossary ===
Feature key, reading from the visual/contextual features back to the raw sequence:

Rendered structure images. Structure images are PyMOL renders from six orthogonal camera directions. Cartoon representation draws helices as coils and strands as arrows; sticks shows the backbone as bonds; surface shows the solvent-excluded envelope. Rainbow coloring maps sequence position to hue (blue→red, N→C); chain coloring assigns a distinct color per polypeptide.

Contact-map, Ramachandran, and PAE plots. Three diagnostic plots accompany the record. The Cα contact map visualizes the tertiary structure as a 2D adjacency matrix (8 Å cutoff, sequence-local contacts suppressed). The Ramachandran plot shows the distribution of backbone (φ, ψ) torsions, with points in the α and β basins reflecting secondary structure content. The PAE plot shows AlphaFold's inter-residue confidence as a color matrix.

InterPro / GO / CATH / organism. The annotation block draws on four external resources. InterPro: which protein families and domains the sequence belongs to. GO: standardized terms for what the protein does, what process it participates in, and where in the cell it acts. CATH: which structural fold it has in the CATH hie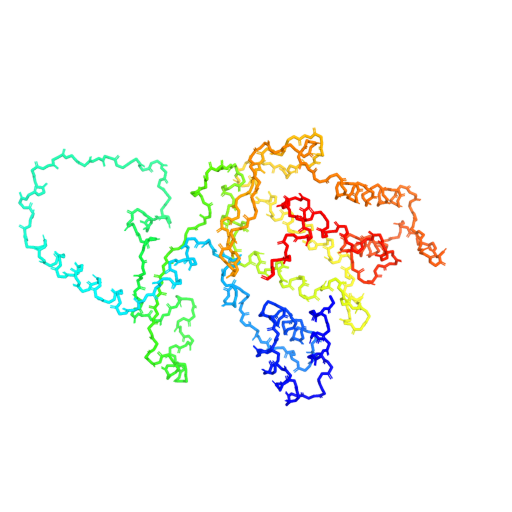rarchy. Organism: the species of origin.

Nearest PDB structures. Structural nearest neighbors (via Foldseek easy-search vs the PDB). Reported per hit: target PDB id, E-value, and alignment TM-score. A TM-score above ~0.5 is the conventional threshold for 'same fold'.

Predicted aligned error. Predicted aligned error is AlphaFold's pairwise confidence. Unlike pLDDT (per-residue), PAE is per-residue-pair and captures whether two parts of the structure are correctly placed relative to each other. Units are ångströms of expected positional error.

Solvent-accessible surface area. SASA measures how much of the protein is reachable by solvent. It is computed by rolling a water-sized probe over the atomic surface and summing the exposed area (Å²). Per-residue SASA distinguishes core (buried, low SASA) from surface (exposed, high SASA) residues; total SASA is a whole-molecule size measure.

B-factor. Crystallographic B-factors measure how much each atom's electron density is smeared out, in Å². They rise in mobile loops and surface residues and fall in the buried interior. In AlphaFold models this column is repurposed to hold pLDDT instead.

pLDDT. For AlphaFold models, the B-factor field carries pLDDT — the model's own estimate of local accuracy on a 0–100 scale. Regions with pLDDT<50 should be treated as essentially unmodeled; they often correspond to intrinsically disordered segments.

Backbone torsions (φ/ψ). φ (phi) and ψ (psi) are the two rotatable backbone dihedrals per residue: φ is the C(i-1)–N–Cα–C torsion, ψ is the N–Cα–C–N(i+1) torsion, both in degrees on (−180°, 180°]. α-helical residues cluster near (−60°, −45°); β-strand residues near (−120°, +130°). A Ramachandran plot is simply a scatter of (φ, ψ) for every residue.

Radius of gyration, Cα contacts, bounding box. Radius of gyration (Rg) is the root-mean-square distance of Cα atoms from their centroid — a single number for overall size and compactness. A globular domain of N residues has Rg ≈ 2.2·N^0.38 Å; an extended or disordered chain has a much larger Rg. The Cα contact count is the number of residue pairs whose Cα atoms are within 8 Å and are more than four positions apart in sequence — a standard proxy for tertiary packing density. The bounding box is the smallest axis-aligned box enclosing all Cα atoms.

Secondary structure (3-state, P-SEA). Three-state secondary structure (P-SEA) collapses the eight DSSP classes into helix (a), strand (b), and coil (c). P-SEA assigns these from Cα geometry alone — distances and angles — without requiring backbone oxygens, so it works on any Cα trace.

Secondary structure (8-state, DSSP). Secondary structure is the local, repeating backbone conformation. DSSP classifies it into eight states by reading the hydrogen-bond network: three helix types (H, G, I), two β types (E, B), two non-regular types (T, S), and unstructured coil (-).

Foldseek 3Di. The Foldseek 3Di string encodes local tertiary geometry as a 20-letter alphabet — one character per residue — derived from the relative positions of nearby Cα atoms. Unlike the amino-acid sequence, 3Di is a direct function of the 3D structure, so two proteins with the same fold have similar 3Di strings even at low sequence identity.

mmCIF coordinates. Structure coordinates are given as an mmCIF _atom_site loop: one row per atom with element, residue name, chain id, sequence number, and x/y/z position in Å. Only the four main-chain atoms per residue are included here; side chains are omitted to keep the record compact.

Sequence. This is the polypeptide sequence — one letter per residue, N-terminus first. Length ranges from a few dozen residues for small domains to over a thousand for large multi-domain proteins.